Protein 4K7J (pdb70)

Solvent-accessible surface area: 26874 Å² total; per-residue (Å²): 111,49,23,42,50,54,32,102,6,74,74,16,80,18,3,154,47,6,64,44,8,49,92,66,56,37,82,5,2,52,5,3,1,0,0,2,23,5,1,1,19,1,77,0,0,21,13,0,10,108,70,0,20,187,64,29,29,74,0,9,23,0,10,3,3,0,2,100,9,110,63,24,86,22,21,11,5,144,24,100,42,82,15,44,18,32,19,4,50,3,12,83,41,62,0,0,2,0,0,0,5,0,80,5,31,68,57,3,34,4,29,0,38,14,66,128,41,95,74,52,141,7,113,2,22,0,1,0,51,8,126,117,62,112,22,60,3,36,0,56,63,85,101,15,58,2,126,30,47,37,22,32,32,7,112,36,36,1,19,11,81,1,37,0,91,1,129,89,44,4,24,0,0,1,0,11,0,5,16,59,77,8,4,0,2,0,2,1,1,0,5,31,19,10,23,1,39,33,8,84,62,15,43,99,75,48,27,86,2,0,44,90,4,26,4,15,4,0,0,0,3,5,0,5,37,0,0,60,55,89,135,16,84,26,77,63,11,35,114,98,0,38,47,16,3,131,75,0,82,106,25,18,115,56,7,3,4,0,0,1,2,2,3,1,0,2,121,55,46,145,58,113,50,22,70,44,6,120,38,0,62,69,0,22,102,0,0,86,106,0,0,170,128,13,119,2,5,7,0,12,2,26,77,13,11,63,12,118,50,8,0,51,82,11,37,91,106,35,55,6,35,146,57,0,20,74,12,33,52,81,0,14,110,93,0,0,70,40,0,0,57,13,9,23,106,34,13,174,93,54,46,104,30,36,50,54,21,117,4,62,74,14,90,15,2,106,53,6,46,43,8,51,154,60,41,36,84,5,0,47,3,2,2,0,1,1,22,3,0,1,19,1,75,2,0,24,3,0,8,110,54,0,20,182,61,31,28,87,0,11,21,0,7,4,3,0,2,99,6,184,63,20,86,21,19,10,6,126,37,107,49,101,16,105,29,45,18,5,121,118,64,131,45,61,2,0,3,0,0,0,4,0,72,6,30,76,55,4,36,4,35,0,37,2,44,108,72,48,76,64,132,12,65,2,6,0,4,0,49,10,114,121,61,74,24,60,2,39,0,58,62,76,54,0,21,1,28,30,49,36,22,18,1,0,32,11,36,7,31,5,68,0,35,0,83,1,135,98,40,4,24,0,0,1,0,8,0,5,45,38,75,7,7,0,1,0,2,1,2,0,5,32,35,10,37,1,47,51,10,84,89,15,44,99,74,43,23,67,2,0,44,74,3,26,5,15,3,0,0,0,3,6,0,5,34,1,0,78,63,97,137,15,86,24,77,69,12,32,92,93,0,28,55,16,2,128,65,0,85,98,19,19,113,60,7,5,4,0,0,0,2,1,3,0,0,3,111,65,55,144,33,135,49,17,53,42,6,107,38,0,62,72,0,23,103,0,0,80,107,0,0,167,124,15,112,1,5,7,0,10,1,25,68,10,12,62,15,118,46,6,0,42,73,4,28,113,102,41,54,8,34,162,77,0,22,66,11,33,48,159,0,14,124,95,0,0,61,48,0,0,73,20,8,21,87,30,11,160,85,51

CATH classification: 3.40.50.1110 (+1 more: 2.60.120.1360)

B-factor: mean 24.36, std 9.72, range [9.44, 80.38]

Radius of gyration: 27.36 Å; Cα contacts (8 Å, |Δi|>4): 1740; chains: 2; bounding box: 54×66×82 Å

Sequence (700 aa):
GLLTDYGNASASPWMKKLQSVAQGSGETFRILQIGDSHTAGDFFTDSLRKRRLQKTWGDGGIGWVYPANVKGQRMAAVRHNGNWQSLTSRNNTGDFPLGGILAHTGSGGSMTLTASSDGIASKKQRVSLFAKPLLAEQTLTVNGNTVSSANGGGWQVLDTGAALPLTIHTEMPWDIGFINIENPAGGITVSAMGINGAQLTQWSKWRADRMNDLAQTGADLVILSYGTNEAFNNNIDIADTEQKWLDTVRQIRDSLPAAGILIIGAPESLKNTLGVCGTRPVRLTEVQQMQRRVARQQGQTMFWSWQNAMGGICSMKNWLNQGWAAKDGVHFSAKGYRRAAEMLADSLEELVRSAGLLTDYGNASASPWMKKLQSVAQGSGETFRILQIGDSHTAGDFFTDSLRKRLQKTWGDGGIGWVYPANVKGQRMAAVRHNGNWQSLTSRNNTGDFPLGGILAHTGSGGSMTLTASDGIASKQRVSLFAKPLLAEQTLTVNGNTVSANGGGWQVLDTGAALPLTIHTEMPWDIGFINIENPAGGITVSAMGINGAQLTQWSKWRADRMNDLAQTGADLVILSYGTNEAFNNNIDIADTEQKWLDDTVRQIRDSLPAAGILIIGAPESLKNTLGVCGTRPVRLTEVQQMQRRVARQGQTMFWSWQNAMGGICSMKNWLNQGWAAKDGVHFSAKGYRRAAEMLADSLEELVRRSA

Foldseek 3Di:
DLKDFLADLVPALLLVVQVVLLVQVLAAAEEEEAEAQLLQQCLQLVLLLVLQCVRRNNFDAFWDFQADDPSGDRPFKDKDWDWAKDFLQPDFDAAAALRMKTKQAAQGKMWIATPVFDFDKWKKKWFKFAPAAQAWKDKVRHIWTHHGGDTDMTTDIGTPRIMITHNHIMMIGIMTTTDSSHTYYYHGRYYHLDAPLCCVSYHPCNLLVLLPSSHQEYEYEYQLNCLQPLPRDLVVVLVSLLVVLVSNCVSHVRHAYEYEQAAFAAPDLDDQAHDGRPCRVVSSVSSVVSCNVSSHMYRYLNVLQVHHRRLSVCCVVQQQPPRRRGGDSVVSSSSSVVVSVVVVVVSVVD/DAKDFLACLVPALLLVVQVCLQVQVLAAAEEEEEEALLLQQCLLLVLLQVLQCVRRNNFDAFWAFQADDPSGDRQFKDKDWDWAKDFLPPDADAAAALGIKTKQAAQGKMWIATPDDWFDKWKKKWWKFDPDAQAWKDKVRHIWTHHGGDTDMTIDIGGPRIMITHRHIMMIGIMTTTDSSYTYYYHGRYYHLDDPLCCVSHHPCNLLVLLVSPHQEYEYEYQLNLLQPLPDDLVVVLVSLLVVLVSNCVSPVRHAYEYEAAAFAAQALDDQLHHGRPCRVVSRVSSVVSCNVSSHMYHYLNVLQPHRSRLNVCVVVQQQDPNRRGGDSNVSSSSSVVVSVNVVVVSVVD

Structure (mmCIF, N/CA/C/O backbone):
data_4K7J
#
_entry.id   4K7J
#
_cell.length_a   70.137
_cell.length_b   79.982
_cell.length_c   122.548
_cell.angle_alpha   90.00
_cell.angle_beta   90.00
_cell.angle_gamma   90.00
#
_symmetry.space_group_name_H-M   'P 21 21 21'
#
loop_
_entity.id
_entity.type
_entity.pdbx_description
1 polymer 'GDSL-like Lipase/Acylhydrolase family protein'
2 non-polymer 'ACETATE ION'
3 non-polymer '4-(2-HYDROXYETHYL)-1-PIPERAZINE ETHANESULFONIC ACID'
4 water water
#
loop_
_atom_site.group_PDB
_atom_site.id
_atom_site.type_symbol
_atom_site.label_atom_id
_atom_site.label_alt_id
_atom_site.label_comp_id
_atom_site.label_asym_id
_atom_site.label_entity_id
_atom_site.label_seq_id
_atom_site.pdbx_PDB_ins_code
_atom_site.Cartn_x
_atom_site.Cartn_y
_atom_site.Cartn_z
_atom_site.occupancy
_atom_site.B_iso_or_equiv
_atom_site.auth_seq_id
_atom_site.auth_comp_id
_atom_site.auth_asym_id
_atom_site.auth_atom_id
_atom_site.pdbx_PDB_model_num
ATOM 1 N N . GLY A 1 26 ? -17.379 -14.773 20.998 1.00 42.60 44 GLY A N 1
ATOM 2 C CA . GLY A 1 26 ? -17.720 -14.080 19.769 1.00 46.47 44 GLY A CA 1
ATOM 3 C C . GLY A 1 26 ? -16.538 -14.022 18.821 1.00 45.22 44 GLY A C 1
ATOM 4 O O . GLY A 1 26 ? -16.131 -15.042 18.261 1.00 42.76 44 GLY A O 1
ATOM 5 N N . LEU A 1 27 ? -15.978 -12.828 18.645 1.00 35.26 45 LEU A N 1
ATOM 6 C CA . LEU A 1 27 ? -14.812 -12.653 17.789 1.00 27.69 45 LEU A CA 1
ATOM 7 C C . LEU A 1 27 ? -13.612 -13.336 18.417 1.00 25.49 45 LEU A C 1
ATOM 8 O O . LEU A 1 27 ? -12.743 -13.858 17.719 1.00 22.21 45 LEU A O 1
ATOM 13 N N . LEU A 1 28 ? -13.569 -13.317 19.744 1.00 22.78 46 LEU A N 1
ATOM 14 C CA . LEU A 1 28 ? -12.473 -13.920 20.484 1.00 28.78 46 LEU A CA 1
ATOM 15 C C . LEU A 1 28 ? -12.847 -15.329 20.968 1.00 26.73 46 LEU A C 1
ATOM 16 O O . LEU A 1 28 ? -13.825 -15.507 21.689 1.00 28.76 46 LEU A O 1
ATOM 21 N N . THR A 1 29 ? -12.071 -16.327 20.566 1.00 21.13 47 THR A N 1
ATOM 22 C CA . THR A 1 29 ? -12.293 -17.688 21.039 1.00 24.83 47 THR A CA 1
ATOM 23 C C . THR A 1 29 ? -11.110 -18.112 21.885 1.00 24.27 47 THR A C 1
ATOM 24 O O . THR A 1 29 ? -9.964 -18.049 21.436 1.00 21.09 47 THR A O 1
ATOM 28 N N . ASP A 1 30 ? -11.378 -18.532 23.119 1.00 23.09 48 ASP A N 1
ATOM 29 C CA . ASP A 1 30 ? -10.301 -19.013 23.980 1.00 24.33 48 ASP A CA 1
ATOM 30 C C . ASP A 1 30 ? -10.215 -20.534 23.989 1.00 29.37 48 ASP A C 1
ATOM 31 O O . ASP A 1 30 ? -11.089 -21.196 24.532 1.00 24.82 48 ASP A O 1
ATOM 36 N N . TYR A 1 31 ? -9.148 -21.075 23.401 1.00 22.87 49 TYR A N 1
ATOM 37 C CA . TYR A 1 31 ? -8.922 -22.520 23.361 1.00 22.67 49 TYR A CA 1
ATOM 38 C C . TYR A 1 31 ? -8.067 -22.997 24.521 1.00 26.49 49 TYR A C 1
ATOM 39 O O . TYR A 1 31 ? -7.671 -24.161 24.576 1.00 26.22 49 TYR A O 1
ATOM 48 N N . GLY A 1 32 ? -7.752 -22.073 25.421 1.00 26.97 50 GLY A N 1
ATOM 49 C CA . GLY A 1 32 ? -7.072 -22.396 26.656 1.00 27.04 50 GLY A CA 1
ATOM 50 C C . GLY A 1 32 ? -7.992 -22.091 27.824 1.00 30.95 50 GLY A C 1
ATOM 51 O O . GLY A 1 32 ? -9.209 -22.264 27.735 1.00 37.91 50 GLY A O 1
ATOM 52 N N . ASN A 1 33 ? -7.411 -21.616 28.915 1.00 32.14 51 ASN A N 1
ATOM 53 C CA . ASN A 1 33 ? -8.162 -21.359 30.133 1.00 37.55 51 ASN A CA 1
ATOM 54 C C . ASN A 1 33 ? -7.686 -20.035 30.702 1.00 38.20 51 ASN A C 1
ATOM 55 O O . ASN A 1 33 ? -6.961 -20.001 31.695 1.00 37.31 51 ASN A O 1
ATOM 60 N N . ALA A 1 34 ? -8.088 -18.948 30.050 1.00 31.17 52 ALA A N 1
ATOM 61 C CA . ALA A 1 34 ? -7.553 -17.629 30.354 1.00 36.41 52 ALA A CA 1
ATOM 62 C C . ALA A 1 34 ? -7.811 -17.207 31.796 1.00 35.76 52 ALA A C 1
ATOM 63 O O . ALA A 1 34 ? -6.944 -16.609 32.432 1.00 32.09 52 ALA A O 1
ATOM 65 N N . SER A 1 35 ? -8.994 -17.526 32.317 1.00 39.37 53 SER A N 1
ATOM 66 C CA . SER A 1 35 ? -9.344 -17.108 33.673 1.00 35.65 53 SER A CA 1
ATOM 67 C C . SER A 1 35 ? -8.433 -17.769 34.716 1.00 38.46 53 SER A C 1
ATOM 68 O O . SER A 1 35 ? -8.155 -17.187 35.756 1.00 40.97 53 SER A O 1
ATOM 71 N N . ALA A 1 36 ? -7.942 -18.967 34.414 1.00 34.60 54 ALA A N 1
ATOM 72 C CA . ALA A 1 36 ? -7.088 -19.701 35.348 1.00 32.00 54 ALA A CA 1
ATOM 73 C C . ALA A 1 36 ? -5.590 -19.450 35.144 1.00 40.25 54 ALA A C 1
ATOM 74 O O . ALA A 1 36 ? -4.758 -20.058 35.825 1.00 37.45 54 ALA A O 1
ATOM 76 N N . SER A 1 37 ? -5.257 -18.544 34.226 1.00 32.44 55 SER A N 1
ATOM 77 C CA . SER A 1 37 ? -3.880 -18.370 33.762 1.00 31.76 55 SER A CA 1
ATOM 78 C C . SER A 1 37 ? -3.062 -17.387 34.601 1.00 27.79 55 SER A C 1
ATOM 79 O O . SER A 1 37 ? -3.610 -16.462 35.199 1.00 23.42 55 SER A O 1
ATOM 82 N N . PRO A 1 38 ? -1.737 -17.579 34.626 1.00 27.78 56 PRO A N 1
ATOM 83 C CA . PRO A 1 38 ? -0.831 -16.616 35.260 1.00 28.95 56 PRO A CA 1
ATOM 84 C C . PRO A 1 38 ? -0.965 -15.204 34.688 1.00 27.37 56 PRO A C 1
ATOM 85 O O . PRO A 1 38 ? -0.925 -14.242 35.457 1.00 27.83 56 PRO A O 1
ATOM 89 N N . TRP A 1 39 ? -1.131 -15.063 33.376 1.00 27.66 57 TRP A N 1
ATOM 90 C CA . TRP A 1 39 ? -1.159 -13.713 32.798 1.00 28.70 57 TRP A CA 1
ATOM 91 C C . TRP A 1 39 ? -2.427 -12.938 33.157 1.00 21.66 57 TRP A C 1
ATOM 92 O O . TRP A 1 39 ? -2.393 -11.723 33.353 1.00 28.94 57 TRP A O 1
ATOM 103 N N . MET A 1 40 ? -3.550 -13.635 33.250 1.00 27.00 58 MET A N 1
ATOM 104 C CA . MET A 1 40 ? -4.795 -12.982 33.657 1.00 31.07 58 MET A CA 1
ATOM 105 C C . MET A 1 40 ? -4.688 -12.491 35.102 1.00 26.39 58 MET A C 1
ATOM 106 O O . MET A 1 40 ? -5.111 -11.382 35.433 1.00 25.65 58 MET A O 1
ATOM 111 N N . LYS A 1 41 ? -4.114 -13.331 35.956 1.00 32.73 59 LYS A N 1
ATOM 112 C CA . LYS A 1 41 ? -3.915 -12.981 37.357 1.00 29.27 59 LYS A CA 1
ATOM 113 C C . LYS A 1 41 ? -3.054 -11.717 37.463 1.00 29.39 59 LYS A C 1
ATOM 114 O O . LYS A 1 41 ? -3.331 -10.826 38.268 1.00 28.72 59 LYS A O 1
ATOM 120 N N . LYS A 1 42 ? -2.035 -11.614 36.618 1.00 24.45 60 LYS A N 1
ATOM 121 C CA . LYS A 1 42 ? -1.217 -10.402 36.610 1.00 27.87 60 LYS A CA 1
ATOM 122 C C . LYS A 1 42 ? -1.992 -9.185 36.080 1.00 26.17 60 LYS A C 1
ATOM 123 O O . LYS A 1 42 ? -1.874 -8.090 36.630 1.00 31.37 60 LYS A O 1
ATOM 129 N N . LEU A 1 43 ? -2.797 -9.375 35.034 1.00 26.61 61 LEU A N 1
ATOM 130 C CA . LEU A 1 43 ? -3.592 -8.265 34.490 1.00 22.06 61 LEU A CA 1
ATOM 131 C C . LEU A 1 43 ? -4.569 -7.725 35.524 1.00 26.72 61 LEU A C 1
ATOM 132 O O . LEU A 1 43 ? -4.650 -6.510 35.727 1.00 30.81 61 LEU A O 1
ATOM 137 N N . GLN A 1 44 ? -5.305 -8.625 36.180 1.00 26.75 62 GLN A N 1
ATOM 138 C CA . GLN A 1 44 ? -6.258 -8.219 37.213 1.00 28.26 62 GLN A CA 1
ATOM 139 C C . GLN A 1 44 ? -5.597 -7.398 38.327 1.00 35.79 62 GLN A C 1
ATOM 140 O O . GLN A 1 44 ? -6.117 -6.360 38.732 1.00 36.41 62 GLN A O 1
ATOM 146 N N . SER A 1 45 ? -4.447 -7.845 38.821 1.00 31.74 63 SER A N 1
ATOM 147 C CA . SER A 1 45 ? -3.788 -7.097 39.889 1.00 30.72 63 SER A CA 1
ATOM 148 C C . SER A 1 45 ? -3.293 -5.740 39.402 1.00 35.15 63 SER A C 1
ATOM 149 O O . SER A 1 45 ? -3.358 -4.767 40.146 1.00 37.64 63 SER A O 1
ATOM 152 N N . VAL A 1 46 ? -2.814 -5.667 38.160 1.00 36.11 64 VAL A N 1
ATOM 153 C CA . VAL A 1 46 ? -2.500 -4.368 37.560 1.00 36.81 64 VAL A CA 1
ATOM 154 C C . VAL A 1 46 ? -3.762 -3.516 37.536 1.00 39.60 64 VAL A C 1
ATOM 155 O O . VAL A 1 46 ? -3.736 -2.343 37.919 1.00 41.28 64 VAL A O 1
ATOM 159 N N . ALA A 1 47 ? -4.867 -4.127 37.105 1.00 29.81 65 ALA A N 1
ATOM 160 C CA . ALA A 1 47 ? -6.167 -3.462 37.057 1.00 43.92 65 ALA A CA 1
ATOM 161 C C . ALA A 1 47 ? -6.538 -2.845 38.399 1.00 44.07 65 ALA A C 1
ATOM 162 O O . ALA A 1 47 ? -7.169 -1.791 38.447 1.00 42.41 65 ALA A O 1
ATOM 164 N N . GLN A 1 48 ? -6.129 -3.502 39.482 1.00 45.37 66 GLN A N 1
ATOM 165 C CA . GLN A 1 48 ? -6.424 -3.033 40.833 1.00 40.30 66 GLN A CA 1
ATOM 166 C C . GLN A 1 48 ? -5.296 -2.197 41.432 1.00 42.26 66 GLN A C 1
ATOM 167 O O . GLN A 1 48 ? -5.285 -1.945 42.634 1.00 39.70 66 GLN A O 1
ATOM 169 N N . GLY A 1 49 ? -4.348 -1.779 40.597 1.00 41.88 67 GLY A N 1
ATOM 170 C CA . GLY A 1 49 ? -3.292 -0.877 41.029 1.00 40.92 67 GLY A CA 1
ATOM 171 C C . GLY A 1 49 ? -2.096 -1.523 41.713 1.00 41.14 67 GLY A C 1
ATOM 172 O O . GLY A 1 49 ? -1.593 -1.003 42.701 1.00 35.40 67 GLY A O 1
ATOM 173 N N . SER A 1 50 ? -1.624 -2.647 41.184 1.00 42.67 68 SER A N 1
ATOM 174 C CA . SER A 1 50 ? -0.468 -3.328 41.766 1.00 32.65 68 SER A CA 1
ATOM 175 C C . SER A 1 50 ? 0.857 -2.610 41.493 1.00 37.44 68 SER A C 1
ATOM 176 O O . SER A 1 50 ? 1.822 -2.775 42.236 1.00 40.93 68 SER A O 1
ATOM 179 N N . GLY A 1 51 ? 0.908 -1.815 40.427 1.00 37.31 69 GLY A N 1
ATOM 180 C CA . GLY A 1 51 ? 2.136 -1.130 40.062 1.00 34.38 69 GLY A CA 1
ATOM 181 C C . GLY A 1 51 ? 3.021 -1.954 39.136 1.00 29.15 69 GLY A C 1
ATOM 182 O O . GLY A 1 51 ? 4.049 -1.484 38.657 1.00 27.92 69 GLY A O 1
ATOM 183 N N . GLU A 1 52 ? 2.631 -3.196 38.877 1.00 30.48 70 GLU A N 1
ATOM 184 C CA . GLU A 1 52 ? 3.375 -4.015 37.931 1.00 30.60 70 GLU A CA 1
ATOM 185 C C . GLU A 1 52 ? 3.175 -3.509 36.497 1.00 34.09 70 GLU A C 1
ATOM 186 O O . GLU A 1 52 ? 2.290 -2.685 36.236 1.00 30.68 70 GLU A O 1
ATOM 192 N N . THR A 1 53 ? 4.011 -3.978 35.574 1.00 32.33 71 THR A N 1
ATOM 193 C CA . THR A 1 53 ? 3.826 -3.643 34.165 1.00 27.05 71 THR A CA 1
ATOM 194 C C . THR A 1 53 ? 3.342 -4.864 33.400 1.00 27.31 71 THR A C 1
ATOM 195 O O . THR A 1 53 ? 4.011 -5.898 33.384 1.00 26.37 71 THR A O 1
ATOM 199 N N . PHE A 1 54 ? 2.180 -4.744 32.761 1.00 26.20 72 PHE A N 1
ATOM 200 C CA . PHE A 1 54 ? 1.672 -5.832 31.943 1.00 26.74 72 PHE A CA 1
ATOM 201 C C . PHE A 1 54 ? 2.046 -5.545 30.494 1.00 23.82 72 PHE A C 1
ATOM 202 O O . PHE A 1 54 ? 1.599 -4.554 29.914 1.00 19.06 72 PHE A O 1
ATOM 210 N N . ARG A 1 55 ? 2.854 -6.432 29.916 1.00 22.06 73 ARG A N 1
ATOM 211 C CA . ARG A 1 55 ? 3.483 -6.171 28.623 1.00 22.23 73 ARG A CA 1
ATOM 212 C C . ARG A 1 55 ? 2.839 -6.979 27.505 1.00 18.89 73 ARG A C 1
ATOM 213 O O . ARG A 1 55 ? 2.928 -8.211 27.483 1.00 20.91 73 ARG A O 1
ATOM 221 N N . ILE A 1 56 ? 2.188 -6.267 26.591 1.00 19.46 74 ILE A N 1
ATOM 222 C CA . ILE A 1 56 ? 1.573 -6.866 25.411 1.00 16.64 74 ILE A CA 1
ATOM 223 C C . ILE A 1 56 ? 2.508 -6.648 24.225 1.00 15.88 74 ILE A C 1
ATOM 224 O O . ILE A 1 56 ? 2.913 -5.515 23.955 1.00 14.64 74 ILE A O 1
ATOM 229 N N . LEU A 1 57 ? 2.858 -7.728 23.526 1.00 15.71 75 LEU A N 1
ATOM 230 C CA . LEU A 1 57 ? 3.793 -7.654 22.400 1.00 13.65 75 LEU A CA 1
ATOM 231 C C . LEU A 1 57 ? 3.169 -8.189 21.105 1.00 15.29 75 LEU A C 1
ATOM 232 O O . LEU A 1 57 ? 2.903 -9.383 20.984 1.00 17.34 75 LEU A O 1
ATOM 237 N N . GLN A 1 58 ? 2.957 -7.314 20.128 1.00 11.70 76 GLN A N 1
ATOM 238 C CA . GLN A 1 58 ? 2.386 -7.759 18.867 1.00 13.69 76 GLN A CA 1
ATOM 239 C C . GLN A 1 58 ? 3.444 -7.881 17.773 1.00 16.23 76 GLN A C 1
ATOM 240 O O . GLN A 1 58 ? 4.109 -6.901 17.404 1.00 16.13 76 GLN A O 1
ATOM 246 N N . ILE A 1 59 ? 3.585 -9.093 17.254 1.00 16.50 77 ILE A N 1
ATOM 247 C CA . ILE A 1 59 ? 4.574 -9.388 16.234 1.00 13.56 77 ILE A CA 1
ATOM 248 C C . ILE A 1 59 ? 3.818 -9.786 14.986 1.00 16.60 77 ILE A C 1
ATOM 249 O O . ILE A 1 59 ? 2.972 -10.677 15.039 1.00 12.75 77 ILE A O 1
ATOM 254 N N . GLY A 1 60 ? 4.089 -9.114 13.871 1.00 12.84 78 GLY A N 1
ATOM 255 C CA . GLY A 1 60 ? 3.323 -9.368 12.662 1.00 16.67 78 GLY A CA 1
ATOM 256 C C . GLY A 1 60 ? 3.842 -8.746 11.375 1.00 13.92 78 GLY A C 1
ATOM 257 O O . GLY A 1 60 ? 5.043 -8.569 11.199 1.00 15.57 78 GLY A O 1
ATOM 258 N N . ASP A 1 61 ? 2.924 -8.413 10.475 1.00 15.15 79 ASP A N 1
ATOM 259 C CA . ASP A 1 61 ? 3.279 -7.931 9.143 1.00 15.47 79 ASP A CA 1
ATOM 260 C C . ASP A 1 61 ? 2.998 -6.427 9.008 1.00 16.45 79 ASP A C 1
ATOM 261 O O . ASP A 1 61 ? 3.086 -5.694 9.981 1.00 14.18 79 ASP A O 1
ATOM 266 N N . SER A 1 62 ? 2.617 -5.965 7.820 1.00 12.35 80 SER A N 1
ATOM 267 C CA . SER A 1 62 ? 2.492 -4.529 7.609 1.00 16.62 80 SER A CA 1
ATOM 268 C C . SER A 1 62 ? 1.329 -3.942 8.395 1.00 14.91 80 SER A C 1
ATOM 269 O O . SER A 1 62 ? 1.357 -2.768 8.758 1.00 17.26 80 SER A O 1
ATOM 272 N N . HIS A 1 63 ? 0.325 -4.759 8.689 1.00 16.60 81 HIS A N 1
ATOM 273 C CA . HIS A 1 63 ? -0.805 -4.272 9.481 1.00 15.35 81 HIS A CA 1
ATOM 274 C C . HIS A 1 63 ? -0.272 -3.814 10.839 1.00 17.41 81 HIS A C 1
ATOM 275 O O . HIS A 1 63 ? -0.722 -2.806 11.391 1.00 16.84 81 HIS A O 1
ATOM 282 N N . THR A 1 64 ? 0.695 -4.565 11.362 1.00 16.92 82 THR A N 1
ATOM 283 C CA . THR A 1 64 ? 1.326 -4.249 12.638 1.00 14.97 82 THR A CA 1
ATOM 284 C C . THR A 1 64 ? 2.364 -3.135 12.467 1.00 16.38 82 THR A C 1
ATOM 285 O O . THR A 1 64 ? 2.458 -2.212 13.293 1.00 13.39 82 THR A O 1
ATOM 289 N N . ALA A 1 65 ? 3.136 -3.224 11.389 1.00 11.55 83 ALA A N 1
ATOM 290 C CA . ALA A 1 65 ? 4.252 -2.310 11.154 1.00 14.56 83 ALA A CA 1
ATOM 291 C C . ALA A 1 65 ? 3.849 -0.839 10.957 1.00 18.43 83 ALA A C 1
ATOM 292 O O . ALA A 1 65 ? 4.673 0.061 11.136 1.00 15.26 83 ALA A O 1
ATOM 294 N N . GLY A 1 66 ? 2.590 -0.597 10.598 1.00 19.14 84 GLY A N 1
ATOM 295 C CA . GLY A 1 66 ? 2.100 0.761 10.410 1.00 11.91 84 GLY A CA 1
ATOM 296 C C . GLY A 1 66 ? 1.753 1.430 11.728 1.00 18.05 84 GLY A C 1
ATOM 297 O O . GLY A 1 66 ? 1.606 2.648 11.801 1.00 18.94 84 GLY A O 1
ATOM 298 N N . ASP A 1 67 ? 1.626 0.614 12.771 1.00 15.92 85 ASP A N 1
ATOM 299 C CA . ASP A 1 67 ? 1.272 1.057 14.124 1.00 16.40 85 ASP A CA 1
ATOM 300 C C . ASP A 1 67 ? -0.132 1.656 14.255 1.00 15.77 85 ASP A C 1
ATOM 301 O O . ASP A 1 67 ? -0.499 2.079 15.333 1.00 17.20 85 ASP A O 1
ATOM 306 N N . PHE A 1 68 ? -0.931 1.691 13.187 1.00 14.56 86 PHE A N 1
ATOM 307 C CA . PHE A 1 68 ? -2.301 2.216 13.337 1.00 21.39 86 PHE A CA 1
ATOM 308 C C . PHE A 1 68 ? -3.208 1.282 14.150 1.00 18.17 86 PHE A C 1
ATOM 309 O O . PHE A 1 68 ? -4.075 1.733 14.897 1.00 19.53 86 PHE A O 1
ATOM 317 N N . PHE A 1 69 ? -2.986 -0.018 14.017 1.00 17.64 87 PHE A N 1
ATOM 318 C CA . PHE A 1 69 ? -3.766 -1.016 14.749 1.00 17.13 87 PHE A CA 1
ATOM 319 C C . PHE A 1 69 ? -3.267 -1.074 16.181 1.00 16.45 87 PHE A C 1
ATOM 320 O O . PHE A 1 69 ? -4.033 -0.917 17.132 1.00 17.60 87 PHE A O 1
ATOM 328 N N . THR A 1 70 ? -1.969 -1.287 16.342 1.00 14.88 88 THR A N 1
ATOM 329 C CA . THR A 1 70 ? -1.400 -1.429 17.686 1.00 13.14 88 THR A CA 1
ATOM 330 C C . THR A 1 70 ? -1.482 -0.145 18.535 1.00 16.23 88 THR A C 1
ATOM 331 O O . THR A 1 70 ? -1.593 -0.212 19.753 1.00 21.05 88 THR A O 1
ATOM 335 N N . ASP A 1 71 ? -1.458 1.024 17.904 1.00 16.23 89 ASP A N 1
ATOM 336 C CA . ASP A 1 71 ? -1.538 2.253 18.682 1.00 18.28 89 ASP A CA 1
ATOM 337 C C . ASP A 1 71 ? -2.952 2.486 19.192 1.00 21.97 89 ASP A C 1
ATOM 338 O O . ASP A 1 71 ? -3.148 3.087 20.250 1.00 23.52 89 ASP A O 1
ATOM 343 N N . SER A 1 72 ? -3.941 1.999 18.449 1.00 18.57 90 SER A N 1
ATOM 344 C CA . SER A 1 72 ? -5.327 2.140 18.885 1.00 20.59 90 SER A CA 1
ATOM 345 C C . SER A 1 72 ? -5.550 1.219 20.079 1.00 22.54 90 SER A C 1
ATOM 346 O O . SER A 1 72 ? -6.140 1.614 21.084 1.00 20.13 90 SER A O 1
ATOM 349 N N . LEU A 1 73 ? -5.036 -0.002 19.968 1.00 16.51 91 LEU A N 1
ATOM 350 C CA . LEU A 1 73 ? -5.049 -0.957 21.066 1.00 19.21 91 LEU A CA 1
ATOM 351 C C . LEU A 1 73 ? -4.314 -0.371 22.279 1.00 22.66 91 LEU A C 1
ATOM 352 O O . LEU A 1 73 ? -4.787 -0.457 23.425 1.00 21.18 91 LEU A O 1
ATOM 357 N N . ARG A 1 74 ? -3.158 0.228 22.015 1.00 17.36 92 ARG A N 1
ATOM 358 C CA . ARG A 1 74 ? -2.372 0.871 23.060 1.00 19.05 92 ARG A CA 1
ATOM 359 C C . ARG A 1 74 ? -3.175 1.941 23.792 1.00 18.46 92 ARG A C 1
ATOM 360 O O . ARG A 1 74 ? -3.269 1.918 25.013 1.00 20.87 92 ARG A O 1
ATOM 368 N N . LYS A 1 75 ? -3.770 2.868 23.056 1.00 17.40 93 LYS A N 1
ATOM 369 C CA . LYS A 1 75 ? -4.455 3.989 23.709 1.00 19.30 93 LYS A CA 1
ATOM 370 C C . LYS A 1 75 ? -5.670 3.524 24.503 1.00 21.52 93 LYS A C 1
ATOM 371 O O . LYS A 1 75 ? -5.941 4.018 25.598 1.00 25.64 93 LYS A O 1
ATOM 377 N N A ARG A 1 76 ? -6.404 2.572 23.948 0.53 21.16 94 ARG A N 1
ATOM 378 N N B ARG A 1 76 ? -6.381 2.548 23.949 0.47 21.19 94 ARG A N 1
ATOM 379 C CA A ARG A 1 76 ? -7.604 2.080 24.599 0.53 21.45 94 ARG A CA 1
ATOM 380 C CA B ARG A 1 76 ? -7.621 2.045 24.529 0.47 21.49 94 ARG A CA 1
ATOM 381 C C A ARG A 1 76 ? -7.279 1.343 25.896 0.53 23.07 94 ARG A C 1
ATOM 382 C C B ARG A 1 76 ? -7.369 1.263 25.829 0.47 23.05 94 ARG A C 1
ATOM 383 O O A ARG A 1 76 ? -7.815 1.669 26.960 0.53 23.12 94 ARG A O 1
ATOM 384 O O B ARG A 1 76 ? -8.035 1.497 26.841 0.47 23.29 94 ARG A O 1
ATOM 399 N N . LEU A 1 77 ? -6.395 0.355 25.815 1.00 21.05 95 LEU A N 1
ATOM 400 C CA . LEU A 1 77 ? -6.081 -0.453 26.998 1.00 25.37 95 LEU A CA 1
ATOM 401 C C . LEU A 1 77 ? -5.279 0.302 28.070 1.00 20.43 95 LEU A C 1
ATOM 402 O O . LEU A 1 77 ? -5.311 -0.074 29.246 1.00 26.34 95 LEU A O 1
ATOM 407 N N . GLN A 1 78 ? -4.560 1.351 27.667 1.00 19.26 96 GLN A N 1
ATOM 408 C CA . GLN A 1 78 ? -3.834 2.193 28.625 1.00 23.50 96 GLN A CA 1
ATOM 409 C C . GLN A 1 78 ? -4.786 3.066 29.450 1.00 26.35 96 GLN A C 1
ATOM 410 O O . GLN A 1 78 ? -4.554 3.304 30.635 1.00 24.63 96 GLN A O 1
ATOM 416 N N . LYS A 1 79 ? -5.863 3.528 28.823 1.00 17.40 97 LYS A N 1
ATOM 417 C CA . LYS A 1 79 ? -6.909 4.254 29.538 1.00 25.44 97 LYS A CA 1
ATOM 418 C C . LYS A 1 79 ? -7.623 3.333 30.529 1.00 23.47 97 LYS A C 1
ATOM 419 O O . LYS A 1 79 ? -7.905 3.707 31.662 1.00 28.33 97 LYS A O 1
ATOM 425 N N . THR A 1 80 ? -7.878 2.107 30.099 1.00 24.80 98 THR A N 1
ATOM 426 C CA . THR A 1 80 ? -8.582 1.137 30.912 1.00 18.67 98 THR A CA 1
ATOM 427 C C . THR A 1 80 ? -7.752 0.639 32.098 1.00 29.55 98 THR A C 1
ATOM 428 O O . THR A 1 80 ? -8.271 0.493 33.204 1.00 31.04 98 THR A O 1
ATOM 432 N N . TRP A 1 81 ? -6.468 0.381 31.872 1.00 25.69 99 TRP A N 1
ATOM 433 C CA . TRP A 1 81 ? -5.669 -0.331 32.861 1.00 25.82 99 TRP A CA 1
ATOM 434 C C . TRP A 1 81 ? -4.387 0.398 33.296 1.00 27.04 99 TRP A C 1
ATOM 435 O O . TRP A 1 81 ? -3.643 -0.090 34.151 1.00 27.36 99 TRP A O 1
ATOM 446 N N . GLY A 1 82 ? -4.131 1.565 32.717 1.00 23.41 100 GLY A N 1
ATOM 447 C CA . GLY A 1 82 ? -2.976 2.351 33.100 1.00 26.69 100 GLY A CA 1
ATOM 448 C C . GLY A 1 82 ? -1.929 2.487 32.012 1.00 22.17 100 GLY A C 1
ATOM 449 O O . GLY A 1 82 ? -1.634 1.530 31.299 1.00 25.33 100 GLY A O 1
ATOM 450 N N . ASP A 1 83 ? -1.368 3.689 31.895 1.00 20.96 101 ASP A N 1
ATOM 451 C CA . ASP A 1 83 ? -0.310 3.979 30.926 1.00 23.79 101 ASP A CA 1
ATOM 452 C C . ASP A 1 83 ? 1.032 3.500 31.452 1.00 23.87 101 ASP A C 1
ATOM 453 O O . ASP A 1 83 ? 1.720 4.236 32.152 1.00 25.63 101 ASP A O 1
ATOM 458 N N . GLY A 1 84 ? 1.415 2.282 31.092 1.00 21.87 102 GLY A N 1
ATOM 459 C CA . GLY A 1 84 ? 2.701 1.743 31.500 1.00 26.23 102 GLY A CA 1
ATOM 460 C C . GLY A 1 84 ? 3.888 2.243 30.688 1.00 22.73 102 GLY A C 1
ATOM 461 O O . GLY A 1 84 ? 5.013 1.813 30.919 1.00 24.30 102 GLY A O 1
ATOM 462 N N . GLY A 1 85 ? 3.646 3.142 29.741 1.00 19.97 103 GLY A N 1
ATOM 463 C CA . GLY A 1 85 ? 4.714 3.676 28.912 1.00 21.94 103 GLY A CA 1
ATOM 464 C C . GLY A 1 85 ? 4.682 3.209 27.461 1.00 28.17 103 GLY A C 1
ATOM 465 O O . GLY A 1 85 ? 3.810 2.427 27.041 1.00 20.53 103 GLY A O 1
ATOM 466 N N . ILE A 1 86 ? 5.647 3.676 26.681 1.00 21.61 104 ILE A N 1
ATOM 467 C CA . ILE A 1 86 ? 5.635 3.399 25.250 1.00 22.51 104 ILE A CA 1
ATOM 468 C C . ILE A 1 86 ? 6.065 1.980 24.873 1.00 21.47 104 ILE A C 1
ATOM 469 O O . ILE A 1 86 ? 5.675 1.471 23.823 1.00 16.77 104 ILE A O 1
ATOM 474 N N . GLY A 1 87 ? 6.860 1.343 25.727 1.00 18.09 105 GLY A N 1
ATOM 475 C CA . GLY A 1 87 ? 7.279 -0.026 25.491 1.00 17.06 105 GLY A CA 1
ATOM 476 C C . GLY A 1 87 ? 8.481 -0.157 24.574 1.00 17.57 105 GLY A C 1
ATOM 477 O O . GLY A 1 87 ? 9.330 0.742 24.514 1.00 17.07 105 GLY A O 1
ATOM 478 N N . TRP A 1 88 ? 8.545 -1.288 23.870 1.00 14.46 106 TRP A N 1
ATOM 479 C CA . TRP A 1 88 ? 9.626 -1.592 22.936 1.00 17.12 106 TRP A CA 1
ATOM 480 C C . TRP A 1 88 ? 9.389 -0.882 21.610 1.00 18.24 106 TRP A C 1
ATOM 481 O O . TRP A 1 88 ? 8.396 -1.165 20.931 1.00 20.16 106 TRP A O 1
ATOM 492 N N . VAL A 1 89 ? 10.300 0.019 21.231 1.00 13.77 107 VAL A N 1
ATOM 493 C CA . VAL A 1 89 ? 10.182 0.760 19.971 1.00 14.37 107 VAL A CA 1
ATOM 494 C C . VAL A 1 89 ? 11.433 0.660 19.073 1.00 12.67 107 VAL A C 1
ATOM 495 O O . VAL A 1 89 ? 12.478 0.188 19.505 1.00 12.70 107 VAL A O 1
ATOM 499 N N . TYR A 1 90 ? 11.315 1.101 17.822 1.00 16.86 108 TYR A N 1
ATOM 500 C CA . TYR A 1 90 ? 12.431 1.045 16.878 1.00 12.98 108 TYR A CA 1
ATOM 501 C C . TYR A 1 90 ? 13.606 1.841 17.418 1.00 17.30 108 TYR A C 1
ATOM 502 O O . TYR A 1 90 ? 13.414 2.834 18.105 1.00 18.14 108 TYR A O 1
ATOM 511 N N . PRO A 1 91 ? 14.829 1.424 17.084 1.00 15.01 109 PRO A N 1
ATOM 512 C CA . PRO A 1 91 ? 15.987 2.238 17.465 1.00 15.17 109 PRO A CA 1
ATOM 513 C C . PRO A 1 91 ? 16.211 3.417 16.507 1.00 21.16 109 PRO A C 1
ATOM 514 O O . PRO A 1 91 ? 17.048 4.265 16.796 1.00 20.21 109 PRO A O 1
ATOM 518 N N . ALA A 1 92 ? 15.468 3.470 15.400 1.00 14.19 110 ALA A N 1
ATOM 519 C CA . ALA A 1 92 ? 15.638 4.509 14.378 1.00 16.82 110 ALA A CA 1
ATOM 520 C C . ALA A 1 92 ? 14.450 4.474 13.430 1.00 18.99 110 ALA A C 1
ATOM 521 O O . ALA A 1 92 ? 13.691 3.512 13.452 1.00 15.01 110 ALA A O 1
ATOM 523 N N . ASN A 1 93 ? 14.285 5.510 12.606 1.00 16.89 111 ASN A N 1
ATOM 524 C CA . ASN A 1 93 ? 13.284 5.468 11.542 1.00 21.11 111 ASN A CA 1
ATOM 525 C C . ASN A 1 93 ? 13.513 4.228 10.698 1.00 16.00 111 ASN A C 1
ATOM 526 O O . ASN A 1 93 ? 14.650 3.890 10.389 1.00 16.05 111 ASN A O 1
ATOM 531 N N . VAL A 1 94 ? 12.423 3.555 10.356 1.00 15.84 112 VAL A N 1
ATOM 532 C CA . VAL A 1 94 ? 12.447 2.406 9.467 1.00 15.40 112 VAL A CA 1
ATOM 533 C C . VAL A 1 94 ? 11.573 2.731 8.266 1.00 17.02 112 VAL A C 1
ATOM 534 O O . VAL A 1 94 ? 10.372 2.988 8.414 1.00 15.15 112 VAL A O 1
ATOM 538 N N . LYS A 1 95 ? 12.181 2.709 7.084 1.00 18.29 113 LYS A N 1
ATOM 539 C CA . LYS A 1 95 ? 11.498 3.065 5.842 1.00 21.35 113 LYS A CA 1
ATOM 540 C C . LYS A 1 95 ? 10.236 2.244 5.632 1.00 18.23 113 LYS A C 1
ATOM 541 O O . LYS A 1 95 ? 10.273 1.019 5.687 1.00 16.56 113 LYS A O 1
ATOM 547 N N . GLY A 1 96 ? 9.118 2.926 5.413 1.00 16.88 114 GLY A N 1
ATOM 548 C CA . GLY A 1 96 ? 7.868 2.252 5.112 1.00 14.52 114 GLY A CA 1
ATOM 549 C C . GLY A 1 96 ? 7.121 1.771 6.335 1.00 17.13 114 GLY A C 1
ATOM 550 O O . GLY A 1 96 ? 6.059 1.150 6.219 1.00 14.89 114 GLY A O 1
ATOM 551 N N . GLN A 1 97 ? 7.671 2.040 7.517 1.00 12.13 115 GLN A N 1
ATOM 552 C CA . GLN A 1 97 ? 7.057 1.561 8.752 1.00 14.07 115 GLN A CA 1
ATOM 553 C C . GLN A 1 97 ? 6.966 2.722 9.738 1.00 17.86 115 GLN A C 1
ATOM 554 O O . GLN A 1 97 ? 7.503 3.796 9.486 1.00 18.08 115 GLN A O 1
ATOM 560 N N . ARG A 1 98 ? 6.284 2.525 10.855 1.00 18.28 116 ARG A N 1
ATOM 561 C CA . ARG A 1 98 ? 5.922 3.665 11.682 1.00 15.32 116 ARG A CA 1
ATOM 562 C C . ARG A 1 98 ? 5.812 3.346 13.181 1.00 23.55 116 ARG A C 1
ATOM 563 O O . ARG A 1 98 ? 5.269 2.310 13.576 1.00 17.70 116 ARG A O 1
ATOM 571 N N . MET A 1 99 ? 6.358 4.230 14.013 1.00 17.81 117 MET A N 1
ATOM 572 C CA . MET A 1 99 ? 6.083 4.193 15.442 1.00 17.07 117 MET A CA 1
ATOM 573 C C . MET A 1 99 ? 5.209 5.396 15.760 1.00 23.51 117 MET A C 1
ATOM 574 O O . MET A 1 99 ? 5.606 6.531 15.495 1.00 19.83 117 MET A O 1
ATOM 579 N N . ALA A 1 100 ? 4.035 5.169 16.342 1.00 19.72 118 ALA A N 1
ATOM 580 C CA . ALA A 1 100 ? 3.155 6.293 16.668 1.00 19.44 118 ALA A CA 1
ATOM 581 C C . ALA A 1 100 ? 3.579 7.013 17.947 1.00 19.53 118 ALA A C 1
ATOM 582 O O . ALA A 1 100 ? 3.367 8.220 18.086 1.00 20.75 118 ALA A O 1
ATOM 584 N N . ALA A 1 101 ? 4.184 6.263 18.866 1.00 20.96 119 ALA A N 1
ATOM 585 C CA . ALA A 1 101 ? 4.441 6.737 20.231 1.00 22.98 119 ALA A CA 1
ATOM 586 C C . ALA A 1 101 ? 5.753 7.509 20.429 1.00 24.81 119 ALA A C 1
ATOM 587 O O . ALA A 1 101 ? 5.928 8.170 21.454 1.00 26.08 119 ALA A O 1
ATOM 589 N N . VAL A 1 102 ? 6.675 7.410 19.476 1.00 21.13 120 VAL A N 1
ATOM 590 C CA . VAL A 1 102 ? 7.924 8.169 19.547 1.00 23.35 120 VAL A CA 1
ATOM 591 C C . VAL A 1 102 ? 8.366 8.719 18.207 1.00 24.00 120 VAL A C 1
ATOM 592 O O . VAL A 1 102 ? 7.989 8.205 17.154 1.00 23.10 120 VAL A O 1
ATOM 596 N N . ARG A 1 103 ? 9.200 9.751 18.267 1.00 19.29 121 ARG A N 1
ATOM 597 C CA . ARG A 1 103 ? 9.805 10.344 17.085 1.00 25.86 121 ARG A CA 1
ATOM 598 C C . ARG A 1 103 ? 11.318 10.208 17.184 1.00 24.18 121 ARG A C 1
ATOM 599 O O . ARG A 1 103 ? 11.878 10.315 18.273 1.00 20.07 121 ARG A O 1
ATOM 607 N N . HIS A 1 104 ? 11.969 9.966 16.047 1.00 17.76 122 HIS A N 1
ATOM 608 C CA . HIS A 1 104 ? 13.407 9.728 16.008 1.00 18.97 122 HIS A CA 1
ATOM 609 C C . HIS A 1 104 ? 14.152 10.869 15.332 1.00 19.57 122 HIS A C 1
ATOM 610 O O . HIS A 1 104 ? 13.731 11.378 14.295 1.00 21.66 122 HIS A O 1
ATOM 617 N N . ASN A 1 105 ? 15.276 11.250 15.917 1.00 20.11 123 ASN A N 1
ATOM 618 C CA . ASN A 1 105 ? 16.159 12.243 15.318 1.00 21.29 123 ASN A CA 1
ATOM 619 C C . ASN A 1 105 ? 17.614 11.867 15.578 1.00 14.20 123 ASN A C 1
ATOM 620 O O . ASN A 1 105 ? 18.118 12.063 16.676 1.00 16.42 123 ASN A O 1
ATOM 625 N N . GLY A 1 106 ? 18.284 11.319 14.572 1.00 19.04 124 GLY A N 1
ATOM 626 C CA . GLY A 1 106 ? 19.654 10.883 14.742 1.00 19.73 124 GLY A CA 1
ATOM 627 C C . GLY A 1 106 ? 20.262 10.398 13.451 1.00 19.34 124 GLY A C 1
ATOM 628 O O . GLY A 1 106 ? 19.639 10.485 12.395 1.00 26.97 124 GLY A O 1
ATOM 629 N N . ASN A 1 107 ? 21.471 9.863 13.531 1.00 20.61 125 ASN A N 1
ATOM 630 C CA . ASN A 1 107 ? 22.187 9.446 12.327 1.00 20.09 125 ASN A CA 1
ATOM 631 C C . ASN A 1 107 ? 22.350 7.934 12.202 1.00 17.26 125 ASN A C 1
ATOM 632 O O . ASN A 1 107 ? 23.060 7.454 11.323 1.00 20.29 125 ASN A O 1
ATOM 637 N N . TRP A 1 108 ? 21.697 7.184 13.083 1.00 16.25 126 TRP A N 1
ATOM 638 C CA . TRP A 1 108 ? 21.703 5.721 12.976 1.00 17.46 126 TRP A CA 1
ATOM 639 C C . TRP A 1 108 ? 21.039 5.255 11.669 1.00 21.85 126 TRP A C 1
ATOM 640 O O . TRP A 1 108 ? 20.133 5.919 11.151 1.00 20.07 126 TRP A O 1
ATOM 651 N N . GLN A 1 109 ? 21.486 4.122 11.133 1.00 15.98 127 GLN A N 1
ATOM 652 C CA . GLN A 1 109 ? 20.877 3.584 9.913 1.00 18.99 127 GLN A CA 1
ATOM 653 C C . GLN A 1 109 ? 20.206 2.234 10.140 1.00 19.34 127 GLN A C 1
ATOM 654 O O . GLN A 1 109 ? 20.879 1.266 10.475 1.00 15.56 127 GLN A O 1
ATOM 660 N N . SER A 1 110 ? 18.889 2.164 9.938 1.00 16.98 128 SER A N 1
ATOM 661 C CA . SER A 1 110 ? 18.158 0.911 10.153 1.00 16.39 128 SER A CA 1
ATOM 662 C C . SER A 1 110 ? 18.337 -0.097 9.015 1.00 18.87 128 SER A C 1
ATOM 663 O O . SER A 1 110 ? 18.687 0.260 7.891 1.00 13.70 128 SER A O 1
ATOM 666 N N . LEU A 1 111 ? 18.093 -1.360 9.342 1.00 13.15 129 LEU A N 1
ATOM 667 C CA . LEU A 1 111 ? 18.149 -2.465 8.397 1.00 14.40 129 LEU A CA 1
ATOM 668 C C . LEU A 1 111 ? 17.111 -3.469 8.880 1.00 17.84 129 LEU A C 1
ATOM 669 O O . LEU A 1 111 ? 17.026 -3.733 10.085 1.00 14.47 129 LEU A O 1
ATOM 674 N N . THR A 1 112 ? 16.291 -4.006 7.975 1.00 16.11 130 THR A N 1
ATOM 675 C CA . THR A 1 112 ? 15.286 -4.990 8.389 1.00 13.02 130 THR A CA 1
ATOM 676 C C . THR A 1 112 ? 15.364 -6.297 7.592 1.00 13.96 130 THR A C 1
ATOM 677 O O . THR A 1 112 ? 15.998 -6.362 6.540 1.00 13.99 130 THR A O 1
ATOM 681 N N . SER A 1 113 ? 14.672 -7.321 8.075 1.00 15.37 131 SER A N 1
ATOM 682 C CA . SER A 1 113 ? 14.739 -8.646 7.458 1.00 16.10 131 SER A CA 1
ATOM 683 C C . SER A 1 113 ? 13.791 -8.774 6.268 1.00 17.08 131 SER A C 1
ATOM 684 O O . SER A 1 113 ? 13.761 -9.808 5.613 1.00 17.25 131 SER A O 1
ATOM 687 N N . ARG A 1 114 ? 13.026 -7.723 5.990 1.00 12.49 132 ARG A N 1
ATOM 688 C CA . ARG A 1 114 ? 12.133 -7.726 4.847 1.00 15.87 132 ARG A CA 1
ATOM 689 C C . ARG A 1 114 ? 12.843 -8.132 3.545 1.00 17.10 132 ARG A C 1
ATOM 690 O O . ARG A 1 114 ? 12.401 -9.047 2.860 1.00 15.01 132 ARG A O 1
ATOM 698 N N . ASN A 1 115 ? 13.942 -7.457 3.216 1.00 12.32 133 ASN A N 1
ATOM 699 C CA . ASN A 1 115 ? 14.708 -7.800 2.020 1.00 16.63 133 ASN A CA 1
ATOM 700 C C . ASN A 1 115 ? 16.110 -8.264 2.333 1.00 17.46 133 ASN A C 1
ATOM 701 O O . ASN A 1 115 ? 16.821 -8.686 1.426 1.00 15.78 133 ASN A O 1
ATOM 706 N N . ASN A 1 116 ? 16.534 -8.163 3.594 1.00 13.54 134 ASN A N 1
ATOM 707 C CA . ASN A 1 116 ? 17.949 -8.420 3.901 1.00 14.38 134 ASN A CA 1
ATOM 708 C C . ASN A 1 116 ? 18.244 -9.576 4.838 1.00 17.28 134 ASN A C 1
ATOM 709 O O . ASN A 1 116 ? 17.382 -10.026 5.585 1.00 13.48 134 ASN A O 1
ATOM 714 N N . THR A 1 117 ? 19.492 -10.031 4.798 1.00 15.46 135 THR A N 1
ATOM 715 C CA . THR A 1 117 ? 19.971 -11.012 5.751 1.00 20.39 135 THR A CA 1
ATOM 716 C C . THR A 1 117 ? 20.835 -10.278 6.752 1.00 22.06 135 THR A C 1
ATOM 717 O O . THR A 1 117 ? 21.297 -9.159 6.503 1.00 22.17 135 THR A O 1
ATOM 721 N N . GLY A 1 118 ? 21.053 -10.915 7.890 1.00 22.85 136 GLY A N 1
ATOM 722 C CA . GLY A 1 118 ? 21.882 -10.333 8.919 1.00 18.46 136 GLY A CA 1
ATOM 723 C C . GLY A 1 118 ? 21.675 -11.077 10.214 1.00 19.18 136 GLY A C 1
ATOM 724 O O . GLY A 1 118 ? 20.897 -12.031 10.300 1.00 21.75 136 GLY A O 1
ATOM 725 N N . ASP A 1 119 ? 22.377 -10.616 11.231 1.00 18.43 137 ASP A N 1
ATOM 726 C CA . ASP A 1 119 ? 22.279 -11.183 12.564 1.00 17.44 137 ASP A CA 1
ATOM 727 C C . ASP A 1 119 ? 21.186 -10.413 13.330 1.00 18.46 137 ASP A C 1
ATOM 728 O O . ASP A 1 119 ? 21.476 -9.609 14.208 1.00 20.99 137 ASP A O 1
ATOM 733 N N . PHE A 1 120 ? 19.926 -10.646 12.990 1.00 18.59 138 PHE A N 1
ATOM 734 C CA . PHE A 1 120 ? 18.842 -9.857 13.570 1.00 12.82 138 PHE A CA 1
ATOM 735 C C . PHE A 1 120 ? 18.410 -10.397 14.931 1.00 16.89 138 PHE A C 1
ATOM 736 O O . PHE A 1 120 ? 18.271 -11.601 15.100 1.00 15.09 138 PHE A O 1
ATOM 744 N N . PRO A 1 121 ? 18.166 -9.503 15.900 1.00 15.67 139 PRO A N 1
ATOM 745 C CA . PRO A 1 121 ? 17.531 -9.938 17.146 1.00 17.58 139 PRO A CA 1
ATOM 746 C C . PRO A 1 121 ? 16.035 -10.068 16.889 1.00 15.93 139 PRO A C 1
ATOM 747 O O . PRO A 1 121 ? 15.586 -9.685 15.803 1.00 15.76 139 PRO A O 1
ATOM 751 N N . LEU A 1 122 ? 15.286 -10.599 17.853 1.00 18.68 140 LEU A N 1
ATOM 752 C CA . LEU A 1 122 ? 13.840 -10.757 17.707 1.00 16.94 140 LEU A CA 1
ATOM 753 C C . LEU A 1 122 ? 13.197 -9.490 17.153 1.00 12.12 140 LEU A C 1
ATOM 754 O O . LEU A 1 122 ? 13.490 -8.401 17.635 1.00 16.12 140 LEU A O 1
ATOM 759 N N . GLY A 1 123 ? 12.363 -9.630 16.114 1.00 15.32 141 GLY A N 1
ATOM 760 C CA . GLY A 1 123 ? 11.661 -8.492 15.528 1.00 9.44 141 GLY A CA 1
ATOM 761 C C . GLY A 1 123 ? 12.143 -8.144 14.125 1.00 15.19 141 GLY A C 1
ATOM 762 O O . GLY A 1 123 ? 11.445 -7.464 13.351 1.00 12.24 141 GLY A O 1
ATOM 763 N N . GLY A 1 124 ? 13.359 -8.584 13.810 1.00 14.65 142 GLY A N 1
ATOM 764 C CA . GLY A 1 124 ? 13.929 -8.417 12.488 1.00 12.67 142 GLY A CA 1
ATOM 765 C C . GLY A 1 124 ? 14.399 -7.012 12.136 1.00 16.27 142 GLY A C 1
ATOM 766 O O . GLY A 1 124 ? 14.558 -6.689 10.959 1.00 15.12 142 GLY A O 1
ATOM 767 N N . ILE A 1 125 ? 14.644 -6.180 13.145 1.00 12.53 143 ILE A N 1
ATOM 768 C CA . ILE A 1 125 ? 15.114 -4.818 12.906 1.00 12.24 143 ILE A CA 1
ATOM 769 C C . ILE A 1 125 ? 16.373 -4.535 13.713 1.00 16.67 143 ILE A C 1
ATOM 770 O O . ILE A 1 125 ? 16.445 -4.851 14.903 1.00 14.72 143 ILE A O 1
ATOM 775 N N . LEU A 1 126 ? 17.375 -3.960 13.062 1.00 12.55 144 LEU A N 1
ATOM 776 C CA . LEU A 1 126 ? 18.513 -3.423 13.797 1.00 17.35 144 LEU A CA 1
ATOM 777 C C . LEU A 1 126 ? 18.905 -2.080 13.202 1.00 17.70 144 LEU A C 1
ATOM 778 O O . LEU A 1 126 ? 18.483 -1.741 12.090 1.00 14.88 144 LEU A O 1
ATOM 783 N N . ALA A 1 127 ? 19.699 -1.306 13.936 1.00 12.81 145 ALA A N 1
ATOM 784 C CA . ALA A 1 127 ? 20.241 -0.066 13.374 1.00 13.17 145 ALA A CA 1
ATOM 785 C C . ALA A 1 127 ? 21.756 -0.005 13.573 1.00 18.72 145 ALA A C 1
ATOM 786 O O . ALA A 1 127 ? 22.245 -0.306 14.657 1.00 14.03 145 ALA A O 1
ATOM 788 N N . HIS A 1 128 ? 22.498 0.354 12.527 1.00 13.15 146 HIS A N 1
ATOM 789 C CA . HIS A 1 128 ? 23.942 0.550 12.656 1.00 16.21 146 HIS A CA 1
ATOM 790 C C . HIS A 1 128 ? 24.161 1.975 13.166 1.00 13.09 146 HIS A C 1
ATOM 791 O O . HIS A 1 128 ? 23.716 2.926 12.525 1.00 15.50 146 HIS A O 1
ATOM 798 N N . THR A 1 129 ? 24.833 2.133 14.300 1.00 14.46 147 THR A N 1
ATOM 799 C CA . THR A 1 129 ? 24.984 3.458 14.900 1.00 12.23 147 THR A CA 1
ATOM 800 C C . THR A 1 129 ? 26.150 4.230 14.270 1.00 17.62 147 THR A C 1
ATOM 801 O O . THR A 1 129 ? 26.102 5.454 14.153 1.00 17.06 147 THR A O 1
ATOM 805 N N . GLY A 1 130 ? 27.199 3.511 13.888 1.00 15.51 148 GLY A N 1
ATOM 806 C CA . GLY A 1 130 ? 28.402 4.131 13.370 1.00 17.58 148 GLY A CA 1
ATOM 807 C C . GLY A 1 130 ? 29.205 4.700 14.531 1.00 19.49 148 GLY A C 1
ATOM 808 O O . GLY A 1 130 ? 28.727 4.737 15.663 1.00 18.32 148 GLY A O 1
ATOM 809 N N . SER A 1 131 ? 30.424 5.146 14.262 1.00 16.72 149 SER A N 1
ATOM 810 C CA . SER A 1 131 ? 31.180 5.875 15.277 1.00 19.59 149 SER A CA 1
ATOM 811 C C . SER A 1 131 ? 30.643 7.297 15.305 1.00 19.77 149 SER A C 1
ATOM 812 O O . SER A 1 131 ? 30.089 7.767 14.318 1.00 17.83 149 SER A O 1
ATOM 815 N N . GLY A 1 132 ? 30.791 7.987 16.428 1.00 19.95 150 GLY A N 1
ATOM 816 C CA . GLY A 1 132 ? 30.237 9.322 16.549 1.00 13.15 150 GLY A CA 1
ATOM 817 C C . GLY A 1 132 ? 28.730 9.304 16.325 1.00 20.66 150 GLY A C 1
ATOM 818 O O . GLY A 1 132 ? 28.154 10.290 15.849 1.00 16.98 150 GLY A O 1
ATOM 819 N N . GLY A 1 133 ? 28.097 8.179 16.676 1.00 19.82 151 GLY A N 1
ATOM 820 C CA . GLY A 1 133 ? 26.667 7.983 16.474 1.00 14.22 151 GLY A CA 1
ATOM 821 C C . GLY A 1 133 ? 25.775 8.673 17.483 1.00 16.68 151 GLY A C 1
ATOM 822 O O . GLY A 1 133 ? 26.138 8.827 18.653 1.00 18.86 151 GLY A O 1
ATOM 823 N N . SER A 1 134 ? 24.592 9.087 17.042 1.00 18.36 152 SER A N 1
ATOM 824 C CA . SER A 1 134 ? 23.677 9.808 17.915 1.00 14.50 152 SER A CA 1
ATOM 825 C C . SER A 1 134 ? 22.209 9.524 17.570 1.00 18.85 152 SER A C 1
ATOM 826 O O . SER A 1 134 ? 21.840 9.475 16.400 1.00 17.14 152 SER A O 1
ATOM 829 N N . MET A 1 135 ? 21.381 9.328 18.590 1.00 18.14 153 MET A N 1
ATOM 830 C CA . MET A 1 135 ? 19.946 9.131 18.390 1.00 17.80 153 MET A CA 1
ATOM 831 C C . MET A 1 135 ? 19.179 9.725 19.556 1.00 19.09 153 MET A C 1
ATOM 832 O O . MET A 1 135 ? 19.489 9.456 20.716 1.00 20.89 153 MET A O 1
ATOM 837 N N . THR A 1 136 ? 18.184 10.544 19.247 1.00 15.28 154 THR A N 1
ATOM 838 C CA . THR A 1 136 ? 17.312 11.082 20.277 1.00 18.29 154 THR A CA 1
ATOM 839 C C . THR A 1 136 ? 15.878 10.590 20.051 1.00 25.64 154 THR A C 1
ATOM 840 O O . THR A 1 136 ? 15.331 10.709 18.952 1.00 23.55 154 THR A O 1
ATOM 844 N N . LEU A 1 137 ? 15.276 10.027 21.089 1.00 22.22 155 LEU A N 1
ATOM 845 C CA . LEU A 1 137 ? 13.893 9.590 20.994 1.00 19.39 155 LEU A CA 1
ATOM 846 C C . LEU A 1 137 ? 13.028 10.511 21.825 1.00 23.85 155 LEU A C 1
ATOM 847 O O . LEU A 1 137 ? 13.283 10.724 23.022 1.00 18.74 155 LEU A O 1
ATOM 852 N N . THR A 1 138 ? 12.014 11.067 21.173 1.00 16.80 156 THR A N 1
ATOM 853 C CA . THR A 1 138 ? 11.103 12.008 21.808 1.00 18.19 156 THR A CA 1
ATOM 854 C C . THR A 1 138 ? 9.699 11.428 21.779 1.00 20.40 156 THR A C 1
ATOM 855 O O . THR A 1 138 ? 9.204 11.029 20.724 1.00 22.82 156 THR A O 1
ATOM 859 N N . ALA A 1 139 ? 9.069 11.362 22.946 1.00 24.22 157 ALA A N 1
ATOM 860 C CA . ALA A 1 139 ? 7.725 10.817 23.062 1.00 29.96 157 ALA A CA 1
ATOM 861 C C . ALA A 1 139 ? 6.725 11.749 22.407 1.00 30.49 157 ALA A C 1
ATOM 862 O O . ALA A 1 139 ? 6.765 12.954 22.629 1.00 33.19 157 ALA A O 1
ATOM 864 N N A SER A 1 140 ? 5.830 11.185 21.600 0.17 35.21 158 SER A N 1
ATOM 865 N N B SER A 1 140 ? 5.840 11.189 21.583 0.83 35.30 158 SER A N 1
ATOM 866 C CA A SER A 1 140 ? 4.782 11.966 20.951 0.17 35.91 158 SER A CA 1
ATOM 867 C CA B SER A 1 140 ? 4.789 11.969 20.933 0.83 35.82 158 SER A CA 1
ATOM 868 C C A SER A 1 140 ? 3.860 12.599 21.990 0.17 40.63 158 SER A C 1
ATOM 869 C C B SER A 1 140 ? 3.797 12.556 21.951 0.83 40.59 158 SER A C 1
ATOM 870 O O A SER A 1 140 ? 3.359 13.706 21.796 0.17 42.75 158 SER A O 1
ATOM 871 O O B SER A 1 140 ? 3.188 13.594 21.702 0.83 42.85 158 SER A O 1
ATOM 876 N N . ASP A 1 141 ? 3.642 11.890 23.094 1.00 46.42 159 ASP A N 1
ATOM 877 C CA . ASP A 1 141 ? 2.864 12.438 24.210 1.00 53.76 159 ASP A CA 1
ATOM 878 C C . ASP A 1 141 ? 3.778 12.704 25.412 1.00 59.18 159 ASP A C 1
ATOM 879 O O . ASP A 1 141 ? 4.279 13.823 25.585 1.00 66.26 159 ASP A O 1
ATOM 884 N N . GLY A 1 142 ? 3.976 11.681 26.245 1.00 56.58 160 GLY A N 1
ATOM 885 C CA . GLY A 1 142 ? 5.068 11.667 27.214 1.00 60.73 160 GLY A CA 1
ATOM 886 C C . GLY A 1 142 ? 4.845 12.217 28.615 1.00 68.21 160 GLY A C 1
ATOM 887 O O . GLY A 1 142 ? 4.086 13.171 28.817 1.00 67.36 160 GLY A O 1
ATOM 888 N N . ILE A 1 143 ? 5.540 11.615 29.584 1.00 68.40 161 ILE A N 1
ATOM 889 C CA . ILE A 1 143 ? 5.480 12.040 30.986 1.00 69.61 161 ILE A CA 1
ATOM 890 C C . ILE A 1 143 ? 6.854 12.366 31.598 1.00 60.43 161 ILE A C 1
ATOM 891 O O . ILE A 1 143 ? 7.020 12.288 32.817 1.00 60.81 161 ILE A O 1
ATOM 896 N N . ALA A 1 144 ? 7.815 12.732 30.748 1.00 51.90 162 ALA A N 1
ATOM 897 C CA . ALA A 1 144 ? 9.203 13.082 31.122 1.00 53.52 162 ALA A CA 1
ATOM 898 C C . ALA A 1 144 ? 9.698 12.899 32.578 1.00 53.35 162 ALA A C 1
ATOM 899 O O . ALA A 1 144 ? 10.464 13.717 33.100 1.00 50.85 162 ALA A O 1
ATOM 901 N N . SER A 1 145 ? 9.255 11.827 33.223 1.00 58.01 163 SER A N 1
ATOM 902 C CA . SER A 1 145 ? 9.875 11.369 34.456 1.00 51.77 163 SER A CA 1
ATOM 903 C C . SER A 1 145 ? 10.785 10.214 34.057 1.00 39.50 163 SER A C 1
ATOM 904 O O . SER A 1 145 ? 10.586 9.602 33.011 1.00 46.73 163 SER A O 1
ATOM 907 N N A LYS A 1 146 ? 11.783 9.920 34.882 0.40 41.00 164 LYS A N 1
ATOM 908 N N B LYS A 1 146 ? 11.770 9.916 34.896 0.60 40.97 164 LYS A N 1
ATOM 909 C CA A LYS A 1 146 ? 12.779 8.918 34.521 0.40 42.66 164 LYS A CA 1
ATOM 910 C CA B LYS A 1 146 ? 12.755 8.889 34.587 0.60 42.73 164 LYS A CA 1
ATOM 911 C C A LYS A 1 146 ? 12.178 7.530 34.298 0.40 41.02 164 LYS A C 1
ATOM 912 C C B LYS A 1 146 ? 12.102 7.540 34.286 0.60 41.05 164 LYS A C 1
ATOM 913 O O A LYS A 1 146 ? 11.617 6.924 35.212 0.40 40.79 164 LYS A O 1
ATOM 914 O O B LYS A 1 146 ? 11.427 6.965 35.141 0.60 40.89 164 LYS A O 1
ATOM 925 N N . GLN A 1 147 ? 12.305 7.045 33.065 1.00 35.70 165 GLN A N 1
ATOM 926 C CA . GLN A 1 147 ? 11.767 5.750 32.672 1.00 31.68 165 GLN A CA 1
ATOM 927 C C . GLN A 1 147 ? 12.793 4.643 32.900 1.00 30.20 165 GLN A C 1
ATOM 928 O O . GLN A 1 147 ? 13.995 4.894 33.016 1.00 28.41 165 GLN A O 1
ATOM 934 N N . ARG A 1 148 ? 12.303 3.416 32.970 1.00 22.15 166 ARG A N 1
ATOM 935 C CA . ARG A 1 148 ? 13.157 2.251 32.888 1.00 24.39 166 ARG A CA 1
ATOM 936 C C . ARG A 1 148 ? 13.472 2.094 31.413 1.00 29.56 166 ARG A C 1
ATOM 937 O O . ARG A 1 148 ? 12.583 2.199 30.567 1.00 23.49 166 ARG A O 1
ATOM 945 N N . VAL A 1 149 ? 14.744 1.886 31.105 1.00 25.04 167 VAL A N 1
ATOM 946 C CA . VAL A 1 149 ? 15.175 1.754 29.724 1.00 20.39 167 VAL A CA 1
ATOM 947 C C . VAL A 1 149 ? 16.001 0.494 29.565 1.00 22.70 167 VAL A C 1
ATOM 948 O O . VAL A 1 149 ? 16.943 0.254 30.324 1.00 17.33 167 VAL A O 1
ATOM 952 N N . SER A 1 150 ? 15.627 -0.316 28.581 1.00 16.25 168 SER A N 1
ATOM 953 C CA . SER A 1 150 ? 16.405 -1.475 28.193 1.00 13.39 168 SER A CA 1
ATOM 954 C C . SER A 1 150 ? 16.645 -1.396 26.680 1.00 21.63 168 SER A C 1
ATOM 955 O O . SER A 1 150 ? 15.804 -0.863 25.944 1.00 22.11 168 SER A O 1
ATOM 958 N N . LEU A 1 151 ? 17.784 -1.899 26.208 1.00 15.84 169 LEU A N 1
ATOM 959 C CA . LEU A 1 151 ? 18.051 -1.888 24.770 1.00 17.09 169 LEU A CA 1
ATOM 960 C C . LEU A 1 151 ? 18.635 -3.206 24.322 1.00 15.63 169 LEU A C 1
ATOM 961 O O . LEU A 1 151 ? 19.608 -3.681 24.913 1.00 16.59 169 LEU A O 1
ATOM 966 N N . PHE A 1 152 ? 18.104 -3.781 23.248 1.00 14.46 170 PHE A N 1
ATOM 967 C CA . PHE A 1 152 ? 18.861 -4.840 22.589 1.00 11.74 170 PHE A CA 1
ATOM 968 C C . PHE A 1 152 ? 20.060 -4.185 21.919 1.00 11.55 170 PHE A C 1
ATOM 969 O O . PHE A 1 152 ? 19.913 -3.172 21.241 1.00 15.41 170 PHE A O 1
ATOM 977 N N . ALA A 1 153 ? 21.244 -4.753 22.101 1.00 12.62 171 ALA A N 1
ATOM 978 C CA . ALA A 1 153 ? 22.463 -4.108 21.613 1.00 14.15 171 ALA A CA 1
ATOM 979 C C . ALA A 1 153 ? 23.579 -5.104 21.372 1.00 11.29 171 ALA A C 1
ATOM 980 O O . ALA A 1 153 ? 23.741 -6.053 22.132 1.00 15.05 171 ALA A O 1
ATOM 982 N N . LYS A 1 154 ? 24.342 -4.893 20.306 1.00 13.23 172 LYS A N 1
ATOM 983 C CA . LYS A 1 154 ? 25.523 -5.698 20.049 1.00 13.37 172 LYS A CA 1
ATOM 984 C C . LYS A 1 154 ? 26.722 -4.816 19.733 1.00 17.93 172 LYS A C 1
ATOM 985 O O . LYS A 1 154 ? 26.754 -4.145 18.703 1.00 16.67 172 LYS A O 1
ATOM 991 N N . PRO A 1 155 ? 27.723 -4.827 20.617 1.00 19.14 173 PRO A N 1
ATOM 992 C CA . PRO A 1 155 ? 28.900 -3.982 20.445 1.00 16.87 173 PRO A CA 1
ATOM 993 C C . PRO A 1 155 ? 29.837 -4.583 19.404 1.00 21.62 173 PRO A C 1
ATOM 994 O O . PRO A 1 155 ? 29.857 -5.799 19.221 1.00 19.72 173 PRO A O 1
ATOM 998 N N . LEU A 1 156 ? 30.611 -3.741 18.732 1.00 20.78 174 LEU A N 1
ATOM 999 C CA . LEU A 1 156 ? 31.675 -4.249 17.878 1.00 29.03 174 LEU A CA 1
ATOM 1000 C C . LEU A 1 156 ? 32.716 -4.993 18.722 1.00 28.53 174 LEU A C 1
ATOM 1001 O O . LEU A 1 156 ? 33.176 -6.071 18.346 1.00 31.28 174 LEU A O 1
ATOM 1006 N N . LEU A 1 157 ? 33.067 -4.415 19.870 1.00 33.16 175 LEU A N 1
ATOM 1007 C CA . LEU A 1 157 ? 34.037 -5.014 20.786 1.00 34.22 175 LEU A CA 1
ATOM 1008 C C . LEU A 1 157 ? 33.439 -5.329 22.151 1.00 32.51 175 LEU A C 1
ATOM 1009 O O . LEU A 1 157 ? 32.578 -4.601 22.646 1.00 27.92 175 LEU A O 1
ATOM 1014 N N . ALA A 1 158 ? 33.919 -6.400 22.772 1.00 31.20 176 ALA A N 1
ATOM 1015 C CA . ALA A 1 158 ? 33.531 -6.715 24.141 1.00 35.53 176 ALA A CA 1
ATOM 1016 C C . ALA A 1 158 ? 33.851 -5.534 25.071 1.00 42.01 176 ALA A C 1
ATOM 1017 O O . ALA A 1 158 ? 34.840 -4.822 24.856 1.00 42.34 176 ALA A O 1
ATOM 1019 N N . GLU A 1 159 ? 32.985 -5.310 26.064 1.00 36.66 177 GLU A N 1
ATOM 1020 C CA . GLU A 1 159 ? 33.172 -4.258 27.084 1.00 37.17 177 GLU A CA 1
ATOM 1021 C C . GLU A 1 159 ? 32.970 -2.810 26.602 1.00 36.20 177 GLU A C 1
ATOM 1022 O O . GLU A 1 159 ? 33.046 -1.877 27.400 1.00 37.78 177 GLU A O 1
ATOM 1028 N N . GLN A 1 160 ? 32.721 -2.639 25.306 1.00 30.60 178 GLN A N 1
ATOM 1029 C CA . GLN A 1 160 ? 32.401 -1.349 24.703 1.00 25.86 178 GLN A CA 1
ATOM 1030 C C . GLN A 1 160 ? 31.300 -0.614 25.474 1.00 19.86 178 GLN A C 1
ATOM 1031 O O . GLN A 1 160 ? 30.441 -1.241 26.092 1.00 24.43 178 GLN A O 1
ATOM 1037 N N . THR A 1 161 ? 31.323 0.713 25.425 1.00 14.36 179 THR A N 1
ATOM 1038 C CA . THR A 1 161 ? 30.331 1.520 26.128 1.00 18.39 179 THR A CA 1
ATOM 1039 C C . THR A 1 161 ? 29.518 2.377 25.166 1.00 17.83 179 THR A C 1
ATOM 1040 O O . THR A 1 161 ? 29.897 2.566 24.013 1.00 18.12 179 THR A O 1
ATOM 1044 N N . LEU A 1 162 ? 28.394 2.878 25.658 1.00 17.25 180 LEU A N 1
ATOM 1045 C CA . LEU A 1 162 ? 27.666 3.964 25.016 1.00 22.03 180 LEU A CA 1
ATOM 1046 C C . LEU A 1 162 ? 27.113 4.800 26.150 1.00 19.62 180 LEU A C 1
ATOM 1047 O O . LEU A 1 162 ? 27.271 4.436 27.323 1.00 19.34 180 LEU A O 1
ATOM 1052 N N . THR A 1 163 ? 26.472 5.918 25.827 1.00 17.72 181 THR A N 1
ATOM 1053 C CA . THR A 1 163 ? 25.871 6.720 26.875 1.00 18.67 181 THR A CA 1
ATOM 1054 C C . THR A 1 163 ? 24.394 6.901 26.616 1.00 19.35 181 THR A C 1
ATOM 1055 O O . THR A 1 163 ? 23.974 7.057 25.478 1.00 21.38 181 THR A O 1
ATOM 1059 N N . VAL A 1 164 ? 23.617 6.891 27.691 1.00 24.61 182 VAL A N 1
ATOM 1060 C CA . VAL A 1 164 ? 22.184 7.138 27.634 1.00 16.71 182 VAL A CA 1
ATOM 1061 C C . VAL A 1 164 ? 21.905 8.336 28.536 1.00 23.03 182 VAL A C 1
ATOM 1062 O O . VAL A 1 164 ? 22.128 8.258 29.746 1.00 23.04 182 VAL A O 1
ATOM 1066 N N . ASN A 1 165 ? 21.429 9.439 27.949 1.00 25.39 183 ASN A N 1
ATOM 1067 C CA . ASN A 1 165 ? 21.361 10.738 28.638 1.00 22.32 183 ASN A CA 1
ATOM 1068 C C . ASN A 1 165 ? 22.617 11.062 29.454 1.00 23.58 183 ASN A C 1
ATOM 1069 O O . ASN A 1 165 ? 22.527 11.496 30.595 1.00 31.36 183 ASN A O 1
ATOM 1074 N N . GLY A 1 166 ? 23.785 10.840 28.870 1.00 20.95 184 GLY A N 1
ATOM 1075 C CA . GLY A 1 166 ? 25.031 11.164 29.540 1.00 27.15 184 GLY A CA 1
ATOM 1076 C C . GLY A 1 166 ? 25.597 10.086 30.454 1.00 29.90 184 GLY A C 1
ATOM 1077 O O . GLY A 1 166 ? 26.769 10.136 30.818 1.00 32.98 184 GLY A O 1
ATOM 1078 N N . ASN A 1 167 ? 24.781 9.105 30.825 1.00 27.52 185 ASN A N 1
ATOM 1079 C CA . ASN A 1 167 ? 25.253 8.032 31.697 1.00 24.52 185 ASN A CA 1
ATOM 1080 C C . ASN A 1 167 ? 25.913 6.891 30.923 1.00 25.29 185 ASN A C 1
ATOM 1081 O O . ASN A 1 167 ? 25.391 6.430 29.916 1.00 21.96 185 ASN A O 1
ATOM 1086 N N . THR A 1 168 ? 27.065 6.441 31.407 1.00 21.70 186 THR A N 1
ATOM 1087 C CA . THR A 1 168 ? 27.825 5.394 30.749 1.00 20.40 186 THR A CA 1
ATOM 1088 C C . THR A 1 168 ? 27.239 3.998 30.959 1.00 23.69 186 THR A C 1
ATOM 1089 O O . THR A 1 168 ? 27.054 3.532 32.085 1.00 19.58 186 THR A O 1
ATOM 1093 N N . VAL A 1 169 ? 26.960 3.329 29.851 1.00 16.75 187 VAL A N 1
ATOM 1094 C CA . VAL A 1 169 ? 26.371 1.997 29.879 1.00 17.16 187 VAL A CA 1
ATOM 1095 C C . VAL A 1 169 ? 27.300 1.070 29.110 1.00 20.67 187 VAL A C 1
ATOM 1096 O O . VAL A 1 169 ? 27.649 1.367 27.977 1.00 20.13 187 VAL A O 1
ATOM 1100 N N . SER A 1 170 ? 27.683 -0.050 29.723 1.00 19.40 188 SER A N 1
ATOM 1101 C CA A SER A 1 170 ? 28.662 -0.951 29.129 0.52 19.58 188 SER A CA 1
ATOM 1102 C CA B SER A 1 170 ? 28.677 -0.962 29.157 0.48 19.63 188 SER A CA 1
ATOM 1103 C C . SER A 1 170 ? 28.089 -2.329 28.804 1.00 22.77 188 SER A C 1
ATOM 1104 O O . SER A 1 170 ? 27.230 -2.845 29.519 1.00 20.78 188 SER A O 1
ATOM 1109 N N . ALA A 1 171 ? 28.582 -2.918 27.716 1.00 17.78 189 ALA A N 1
ATOM 1110 C CA . ALA A 1 171 ? 28.262 -4.284 27.359 1.00 21.62 189 ALA A CA 1
ATOM 1111 C C . ALA A 1 171 ? 28.979 -5.197 28.337 1.00 26.86 189 ALA A C 1
ATOM 1112 O O . ALA A 1 171 ? 29.917 -4.769 29.006 1.00 23.10 189 ALA A O 1
ATOM 1114 N N . ASN A 1 172 ? 28.536 -6.450 28.409 1.00 25.99 190 ASN A N 1
ATOM 1115 C CA . ASN A 1 172 ? 29.286 -7.511 29.079 1.00 32.70 190 ASN A CA 1
ATOM 1116 C C . ASN A 1 172 ? 29.672 -8.561 28.063 1.00 30.83 190 ASN A C 1
ATOM 1117 O O . ASN A 1 172 ? 28.841 -9.351 27.625 1.00 40.79 190 ASN A O 1
ATOM 1122 N N . GLY A 1 173 ? 30.935 -8.570 27.678 1.00 29.52 191 GLY A N 1
ATOM 1123 C CA . GLY A 1 173 ? 31.352 -9.411 26.579 1.00 31.86 191 GLY A CA 1
ATOM 1124 C C . GLY A 1 173 ? 30.776 -8.891 25.277 1.00 34.42 191 GLY A C 1
ATOM 1125 O O . GLY A 1 173 ? 30.412 -7.713 25.169 1.00 32.87 191 GLY A O 1
ATOM 1126 N N . GLY A 1 174 ? 30.703 -9.770 24.285 1.00 29.01 192 GLY A N 1
ATOM 1127 C CA . GLY A 1 174 ? 30.237 -9.406 22.963 1.00 27.47 192 GLY A CA 1
ATOM 1128 C C . GLY A 1 174 ? 28.930 -10.094 22.635 1.00 26.22 192 GLY A C 1
ATOM 1129 O O . GLY A 1 174 ? 28.335 -10.746 23.486 1.00 25.77 192 GLY A O 1
ATOM 1130 N N . GLY A 1 175 ? 28.470 -9.943 21.399 1.00 22.06 193 GLY A N 1
ATOM 1131 C CA . GLY A 1 175 ? 27.217 -10.548 21.004 1.00 19.60 193 GLY A CA 1
ATOM 1132 C C . GLY A 1 175 ? 26.011 -9.735 21.455 1.00 20.16 193 GLY A C 1
ATOM 1133 O O . GLY A 1 175 ? 26.129 -8.846 22.296 1.00 20.93 193 GLY A O 1
ATOM 1134 N N . TRP A 1 176 ? 24.850 -10.041 20.882 1.00 17.65 194 TRP A N 1
ATOM 1135 C CA . TRP A 1 176 ? 23.601 -9.419 21.298 1.00 17.20 194 TRP A CA 1
ATOM 1136 C C . TRP A 1 176 ? 23.356 -9.671 22.773 1.00 16.74 194 TRP A C 1
ATOM 1137 O O . TRP A 1 176 ? 23.685 -10.730 23.290 1.00 18.61 194 TRP A O 1
ATOM 1148 N N . GLN A 1 177 ? 22.770 -8.685 23.428 1.00 16.98 195 GLN A N 1
ATOM 1149 C CA . GLN A 1 177 ? 22.476 -8.743 24.845 1.00 17.56 195 GLN A CA 1
ATOM 1150 C C . GLN A 1 177 ? 21.500 -7.615 25.123 1.00 15.82 195 GLN A C 1
ATOM 1151 O O . GLN A 1 177 ? 21.248 -6.786 24.252 1.00 17.53 195 GLN A O 1
ATOM 1157 N N . VAL A 1 178 ? 20.925 -7.584 26.317 1.00 16.00 196 VAL A N 1
ATOM 1158 C CA . VAL A 1 178 ? 20.057 -6.472 26.678 1.00 15.51 196 VAL A CA 1
ATOM 1159 C C . VAL A 1 178 ? 20.761 -5.613 27.721 1.00 19.53 196 VAL A C 1
ATOM 1160 O O . VAL A 1 178 ? 21.237 -6.111 28.740 1.00 18.91 196 VAL A O 1
ATOM 1164 N N . LEU A 1 179 ? 20.818 -4.318 27.458 1.00 16.69 197 LEU A N 1
ATOM 1165 C CA . LEU A 1 179 ? 21.412 -3.375 28.376 1.00 17.22 197 LEU A CA 1
ATOM 1166 C C . LEU A 1 179 ? 20.287 -2.766 29.197 1.00 17.79 197 LEU A C 1
ATOM 1167 O O . LEU A 1 179 ? 19.296 -2.314 28.643 1.00 14.44 197 LEU A O 1
ATOM 1172 N N . ASP A 1 180 ? 20.452 -2.744 30.516 1.00 17.49 198 ASP A N 1
ATOM 1173 C CA . ASP A 1 180 ? 19.462 -2.146 31.409 1.00 21.79 198 ASP A CA 1
ATOM 1174 C C . ASP A 1 180 ? 19.988 -0.852 32.033 1.00 25.17 198 ASP A C 1
ATOM 1175 O O . ASP A 1 180 ? 21.086 -0.821 32.591 1.00 22.81 198 ASP A O 1
ATOM 1180 N N . THR A 1 181 ? 19.207 0.216 31.947 1.00 16.88 199 THR A N 1
ATOM 1181 C CA . THR A 1 181 ? 19.584 1.463 32.592 1.00 20.15 199 THR A CA 1
ATOM 1182 C C . THR A 1 181 ? 18.329 2.270 32.876 1.00 24.87 199 THR A C 1
ATOM 1183 O O . THR A 1 181 ? 17.217 1.763 32.728 1.00 24.40 199 THR A O 1
ATOM 1187 N N . GLY A 1 182 ? 18.506 3.510 33.313 1.00 28.28 200 GLY A N 1
ATOM 1188 C CA . GLY A 1 182 ? 17.383 4.387 33.579 1.00 30.34 200 GLY A CA 1
ATOM 1189 C C . GLY A 1 182 ? 17.629 5.780 33.042 1.00 31.21 200 GLY A C 1
ATOM 1190 O O . GLY A 1 182 ? 18.746 6.297 33.121 1.00 29.42 200 GLY A O 1
ATOM 1191 N N . ALA A 1 183 ? 16.583 6.394 32.504 1.00 26.06 201 ALA A N 1
ATOM 1192 C CA . ALA A 1 183 ? 16.676 7.753 31.988 1.00 32.75 201 ALA A CA 1
ATOM 1193 C C . ALA A 1 183 ? 15.281 8.294 31.736 1.00 34.77 201 ALA A C 1
ATOM 1194 O O . ALA A 1 183 ? 14.303 7.554 31.800 1.00 45.00 201 ALA A O 1
ATOM 1196 N N . ALA A 1 184 ? 15.192 9.580 31.429 1.00 34.29 202 ALA A N 1
ATOM 1197 C CA . ALA A 1 184 ? 13.913 10.186 31.105 1.00 37.13 202 ALA A CA 1
ATOM 1198 C C . ALA A 1 184 ? 13.796 10.393 29.599 1.00 32.95 202 ALA A C 1
ATOM 1199 O O . ALA A 1 184 ? 14.736 10.128 28.848 1.00 31.98 202 ALA A O 1
ATOM 1201 N N . LEU A 1 185 ? 12.627 10.846 29.163 1.00 26.43 203 LEU A N 1
ATOM 1202 C CA . LEU A 1 185 ? 12.436 11.271 27.784 1.00 28.29 203 LEU A CA 1
ATOM 1203 C C . LEU A 1 185 ? 12.427 12.801 27.755 1.00 29.79 203 LEU A C 1
ATOM 1204 O O . LEU A 1 185 ? 11.902 13.423 28.672 1.00 33.93 203 LEU A O 1
ATOM 1209 N N . PRO A 1 186 ? 13.021 13.421 26.716 1.00 28.11 204 PRO A N 1
ATOM 1210 C CA . PRO A 1 186 ? 13.697 12.834 25.551 1.00 23.71 204 PRO A CA 1
ATOM 1211 C C . PRO A 1 186 ? 14.941 12.041 25.920 1.00 25.18 204 PRO A C 1
ATOM 1212 O O . PRO A 1 186 ? 15.639 12.373 26.873 1.00 25.89 204 PRO A O 1
ATOM 1216 N N . LEU A 1 187 ? 15.197 10.989 25.156 1.00 20.62 205 LEU A N 1
ATOM 1217 C CA . LEU A 1 187 ? 16.247 10.042 25.455 1.00 26.00 205 LEU A CA 1
ATOM 1218 C C . LEU A 1 187 ? 17.306 10.182 24.380 1.00 19.66 205 LEU A C 1
ATOM 1219 O O . LEU A 1 187 ? 17.006 10.003 23.209 1.00 21.11 205 LEU A O 1
ATOM 1224 N N . THR A 1 188 ? 18.536 10.491 24.774 1.00 22.06 206 THR A N 1
ATOM 1225 C CA . THR A 1 188 ? 19.623 10.660 23.809 1.00 19.89 206 THR A CA 1
ATOM 1226 C C . THR A 1 188 ? 20.709 9.622 24.039 1.00 18.83 206 THR A C 1
ATOM 1227 O O . THR A 1 188 ? 21.234 9.497 25.135 1.00 19.07 206 THR A O 1
ATOM 1231 N N . ILE A 1 189 ? 21.022 8.871 22.988 1.00 14.84 207 ILE A N 1
ATOM 1232 C CA . ILE A 1 189 ? 21.984 7.791 23.064 1.00 18.43 207 ILE A CA 1
ATOM 1233 C C . ILE A 1 189 ? 23.146 8.084 22.126 1.00 22.94 207 ILE A C 1
ATOM 1234 O O . ILE A 1 189 ? 22.946 8.331 20.929 1.00 15.55 207 ILE A O 1
ATOM 1239 N N . HIS A 1 190 ? 24.353 8.059 22.686 1.00 19.06 208 HIS A N 1
ATOM 1240 C CA . HIS A 1 190 ? 25.571 8.422 21.961 1.00 19.98 208 HIS A CA 1
ATOM 1241 C C . HIS A 1 190 ? 26.486 7.213 21.878 1.00 15.88 208 HIS A C 1
ATOM 1242 O O . HIS A 1 190 ? 26.704 6.529 22.879 1.00 20.98 208 HIS A O 1
ATOM 1249 N N . THR A 1 191 ? 27.026 6.946 20.697 1.00 14.71 209 THR A N 1
ATOM 1250 C CA . THR A 1 191 ? 27.948 5.821 20.533 1.00 16.59 209 THR A CA 1
ATOM 1251 C C . THR A 1 191 ? 29.274 6.290 19.960 1.00 21.14 209 THR A C 1
ATOM 1252 O O . THR A 1 191 ? 29.359 6.671 18.791 1.00 18.50 209 THR A O 1
ATOM 1256 N N . GLU A 1 192 ? 30.310 6.266 20.791 1.00 20.56 210 GLU A N 1
ATOM 1257 C CA . GLU A 1 192 ? 31.635 6.653 20.335 1.00 19.15 210 GLU A CA 1
ATOM 1258 C C . GLU A 1 192 ? 32.100 5.707 19.233 1.00 18.88 210 GLU A C 1
ATOM 1259 O O . GLU A 1 192 ? 32.514 6.154 18.176 1.00 20.27 210 GLU A O 1
ATOM 1265 N N . MET A 1 193 ? 32.020 4.406 19.494 1.00 18.26 211 MET A N 1
ATOM 1266 C CA . MET A 1 193 ? 32.338 3.379 18.508 1.00 23.05 211 MET A CA 1
ATOM 1267 C C . MET A 1 193 ? 31.057 2.659 18.038 1.00 19.86 211 MET A C 1
ATOM 1268 O O . MET A 1 193 ? 30.006 2.796 18.667 1.00 19.24 211 MET A O 1
ATOM 1273 N N . PRO A 1 194 ? 31.135 1.905 16.924 1.00 20.05 212 PRO A N 1
ATOM 1274 C CA . PRO A 1 194 ? 29.905 1.340 16.351 1.00 19.74 212 PRO A CA 1
ATOM 1275 C C . PRO A 1 194 ? 29.252 0.231 17.166 1.00 16.33 212 PRO A C 1
ATOM 1276 O O . PRO A 1 194 ? 29.939 -0.644 17.698 1.00 15.24 212 PRO A O 1
ATOM 1280 N N . TRP A 1 195 ? 27.921 0.265 17.202 1.00 16.29 213 TRP A N 1
ATOM 1281 C CA . TRP A 1 195 ? 27.102 -0.805 17.749 1.00 18.00 213 TRP A CA 1
ATOM 1282 C C . TRP A 1 195 ? 26.001 -1.148 16.750 1.00 16.70 213 TRP A C 1
ATOM 1283 O O . TRP A 1 195 ? 25.650 -0.326 15.902 1.00 12.36 213 TRP A O 1
ATOM 1294 N N . ASP A 1 196 ? 25.400 -2.326 16.907 1.00 14.69 214 ASP A N 1
ATOM 1295 C CA . ASP A 1 196 ? 24.068 -2.566 16.348 1.00 12.58 214 ASP A CA 1
ATOM 1296 C C . ASP A 1 196 ? 23.058 -2.510 17.476 1.00 12.06 214 ASP A C 1
ATOM 1297 O O . ASP A 1 196 ? 23.298 -3.058 18.547 1.00 13.57 214 ASP A O 1
ATOM 1302 N N . ILE A 1 197 ? 21.938 -1.843 17.243 1.00 12.80 215 ILE A N 1
ATOM 1303 C CA . ILE A 1 197 ? 20.902 -1.681 18.276 1.00 12.85 215 ILE A CA 1
ATOM 1304 C C . ILE A 1 197 ? 19.578 -2.256 17.754 1.00 16.97 215 ILE A C 1
ATOM 1305 O O . ILE A 1 197 ? 19.225 -2.054 16.589 1.00 13.43 215 ILE A O 1
ATOM 1310 N N . GLY A 1 198 ? 18.864 -2.978 18.609 1.00 11.30 216 GLY A N 1
ATOM 1311 C CA . GLY A 1 198 ? 17.576 -3.550 18.263 1.00 11.38 216 GLY A CA 1
ATOM 1312 C C . GLY A 1 198 ? 16.498 -2.688 18.880 1.00 13.99 216 GLY A C 1
ATOM 1313 O O . GLY A 1 198 ? 16.656 -1.479 18.965 1.00 12.12 216 GLY A O 1
ATOM 1314 N N . PHE A 1 199 ? 15.399 -3.295 19.308 1.00 12.15 217 PHE A N 1
ATOM 1315 C CA . PHE A 1 199 ? 14.330 -2.513 19.902 1.00 11.83 217 PHE A CA 1
ATOM 1316 C C . PHE A 1 199 ? 14.800 -1.999 21.250 1.00 11.57 217 PHE A C 1
ATOM 1317 O O . PHE A 1 199 ? 15.661 -2.603 21.894 1.00 12.35 217 PHE A O 1
ATOM 1325 N N . ILE A 1 200 ? 14.214 -0.887 21.661 1.00 13.21 218 ILE A N 1
ATOM 1326 C CA . ILE A 1 200 ? 14.559 -0.200 22.891 1.00 13.25 218 ILE A CA 1
ATOM 1327 C C . ILE A 1 200 ? 13.298 -0.088 23.738 1.00 16.31 218 ILE A C 1
ATOM 1328 O O . ILE A 1 200 ? 12.288 0.451 23.287 1.00 13.93 218 ILE A O 1
ATOM 1333 N N . ASN A 1 201 ? 13.349 -0.610 24.955 1.00 16.16 219 ASN A N 1
ATOM 1334 C CA . ASN A 1 201 ? 12.171 -0.634 25.815 1.00 17.24 219 ASN A CA 1
ATOM 1335 C C . ASN A 1 201 ? 12.170 0.550 26.738 1.00 20.95 219 ASN A C 1
ATOM 1336 O O . ASN A 1 201 ? 13.154 0.799 27.427 1.00 19.78 219 ASN A O 1
ATOM 1341 N N . ILE A 1 202 ? 11.062 1.276 26.760 1.00 19.63 220 ILE A N 1
ATOM 1342 C CA . ILE A 1 202 ? 10.946 2.465 27.592 1.00 20.95 220 ILE A CA 1
ATOM 1343 C C . ILE A 1 202 ? 9.658 2.367 28.417 1.00 31.61 220 ILE A C 1
ATOM 1344 O O . ILE A 1 202 ? 8.560 2.483 27.871 1.00 33.33 220 ILE A O 1
ATOM 1349 N N . GLU A 1 203 ? 9.811 2.136 29.723 1.00 19.74 221 GLU A N 1
ATOM 1350 C CA . GLU A 1 203 ? 8.699 1.819 30.621 1.00 26.33 221 GLU A CA 1
ATOM 1351 C C . GLU A 1 203 ? 8.591 2.820 31.772 1.00 34.13 221 GLU A C 1
ATOM 1352 O O . GLU A 1 203 ? 9.597 3.260 32.331 1.00 30.35 221 GLU A O 1
ATOM 1358 N N . ASN A 1 204 ? 7.361 3.161 32.131 1.00 30.58 222 ASN A N 1
ATOM 1359 C CA . ASN A 1 204 ? 7.096 4.039 33.262 1.00 31.92 222 ASN A CA 1
ATOM 1360 C C . ASN A 1 204 ? 7.107 3.210 34.553 1.00 30.42 222 ASN A C 1
ATOM 1361 O O . ASN A 1 204 ? 6.419 2.193 34.652 1.00 31.26 222 ASN A O 1
ATOM 1366 N N . PRO A 1 205 ? 7.914 3.635 35.539 1.00 38.23 223 PRO A N 1
ATOM 1367 C CA . PRO A 1 205 ? 8.117 2.941 36.822 1.00 37.95 223 PRO A CA 1
ATOM 1368 C C . PRO A 1 205 ? 6.838 2.736 37.647 1.00 37.02 223 PRO A C 1
ATOM 1369 O O . PRO A 1 205 ? 6.794 1.823 38.473 1.00 35.95 223 PRO A O 1
ATOM 1373 N N . ALA A 1 206 ? 5.817 3.562 37.426 1.00 31.25 224 ALA A N 1
ATOM 1374 C CA . ALA A 1 206 ? 4.531 3.384 38.114 1.00 37.71 224 ALA A CA 1
ATOM 1375 C C . ALA A 1 206 ? 3.711 2.183 37.612 1.00 35.45 224 ALA A C 1
ATOM 1376 O O . ALA A 1 206 ? 2.693 1.830 38.209 1.00 34.91 224 ALA A O 1
ATOM 1378 N N . GLY A 1 207 ? 4.145 1.563 36.518 1.00 32.08 225 GLY A N 1
ATOM 1379 C CA . GLY A 1 207 ? 3.471 0.377 36.003 1.00 32.08 225 GLY A CA 1
ATOM 1380 C C . GLY A 1 207 ? 2.271 0.675 35.114 1.00 27.26 225 GLY A C 1
ATOM 1381 O O . GLY A 1 207 ? 1.972 1.832 34.835 1.00 24.14 225 GLY A O 1
ATOM 1382 N N . GLY A 1 208 ? 1.586 -0.377 34.663 1.00 31.87 226 GLY A N 1
ATOM 1383 C CA . GLY A 1 208 ? 0.457 -0.230 33.754 1.00 24.23 226 GLY A CA 1
ATOM 1384 C C . GLY A 1 208 ? 0.603 -1.150 32.554 1.00 22.44 226 GLY A C 1
ATOM 1385 O O . GLY A 1 208 ? 1.304 -2.154 32.633 1.00 26.54 226 GLY A O 1
ATOM 1386 N N . ILE A 1 209 ? -0.042 -0.803 31.441 1.00 26.16 227 ILE A N 1
ATOM 1387 C CA . ILE A 1 209 ? 0.030 -1.618 30.226 1.00 20.41 227 ILE A CA 1
ATOM 1388 C C . ILE A 1 209 ? 1.051 -1.019 29.261 1.00 22.35 227 ILE A C 1
ATOM 1389 O O . ILE A 1 209 ? 1.143 0.201 29.150 1.00 20.42 227 ILE A O 1
ATOM 1394 N N . THR A 1 210 ? 1.804 -1.858 28.547 1.00 18.12 228 THR A N 1
ATOM 1395 C CA . THR A 1 210 ? 2.491 -1.369 27.357 1.00 17.25 228 THR A CA 1
ATOM 1396 C C . THR A 1 210 ? 2.046 -2.215 26.186 1.00 17.48 228 THR A C 1
ATOM 1397 O O . THR A 1 210 ? 1.714 -3.390 26.349 1.00 15.23 228 THR A O 1
ATOM 1401 N N . VAL A 1 211 ? 2.035 -1.610 25.007 1.00 22.02 229 VAL A N 1
ATOM 1402 C CA . VAL A 1 211 ? 1.779 -2.346 23.775 1.00 20.72 229 VAL A CA 1
ATOM 1403 C C . VAL A 1 211 ? 2.921 -2.080 22.798 1.00 19.21 229 VAL A C 1
ATOM 1404 O O . VAL A 1 211 ? 3.132 -0.951 22.361 1.00 18.73 229 VAL A O 1
ATOM 1408 N N . SER A 1 212 ? 3.682 -3.123 22.499 1.00 17.94 230 SER A N 1
ATOM 1409 C CA . SER A 1 212 ? 4.849 -3.007 21.633 1.00 16.81 230 SER A CA 1
ATOM 1410 C C . SER A 1 212 ? 4.529 -3.610 20.272 1.00 18.80 230 SER A C 1
ATOM 1411 O O . SER A 1 212 ? 3.921 -4.676 20.198 1.00 17.92 230 SER A O 1
ATOM 1414 N N . ALA A 1 213 ? 4.936 -2.934 19.198 1.00 17.40 231 ALA A N 1
ATOM 1415 C CA . ALA A 1 213 ? 4.651 -3.409 17.843 1.00 18.50 231 ALA A CA 1
ATOM 1416 C C . ALA A 1 213 ? 5.920 -3.862 17.149 1.00 17.72 231 ALA A C 1
ATOM 1417 O O . ALA A 1 213 ? 6.816 -3.056 16.929 1.00 15.23 231 ALA A O 1
ATOM 1419 N N . MET A 1 214 ? 6.003 -5.148 16.819 1.00 14.50 232 MET A N 1
ATOM 1420 C CA . MET A 1 214 ? 7.139 -5.681 16.079 1.00 13.44 232 MET A CA 1
ATOM 1421 C C . MET A 1 214 ? 6.660 -6.177 14.731 1.00 14.13 232 MET A C 1
ATOM 1422 O O . MET A 1 214 ? 6.505 -7.385 14.529 1.00 11.85 232 MET A O 1
ATOM 1427 N N . GLY A 1 215 ? 6.423 -5.243 13.819 1.00 15.62 233 GLY A N 1
ATOM 1428 C CA . GLY A 1 215 ? 5.966 -5.571 12.484 1.00 13.59 233 GLY A CA 1
ATOM 1429 C C . GLY A 1 215 ? 7.034 -5.436 11.421 1.00 14.77 233 GLY A C 1
ATOM 1430 O O . GLY A 1 215 ? 7.960 -4.634 11.545 1.00 13.20 233 GLY A O 1
ATOM 1431 N N . ILE A 1 216 ? 6.889 -6.233 10.363 1.00 9.68 234 ILE A N 1
ATOM 1432 C CA . ILE A 1 216 ? 7.758 -6.163 9.200 1.00 14.14 234 ILE A CA 1
ATOM 1433 C C . ILE A 1 216 ? 6.891 -6.234 7.951 1.00 13.81 234 ILE A C 1
ATOM 1434 O O . ILE A 1 216 ? 6.199 -7.229 7.749 1.00 14.33 234 ILE A O 1
ATOM 1439 N N . ASN A 1 217 ? 6.916 -5.190 7.126 1.00 14.96 235 ASN A N 1
ATOM 1440 C CA . ASN A 1 217 ? 6.122 -5.164 5.896 1.00 13.42 235 ASN A CA 1
ATOM 1441 C C . ASN A 1 217 ? 6.333 -6.426 5.067 1.00 16.03 235 ASN A C 1
ATOM 1442 O O . ASN A 1 217 ? 7.473 -6.793 4.771 1.00 14.61 235 ASN A O 1
ATOM 1447 N N . GLY A 1 218 ? 5.241 -7.107 4.718 1.00 14.36 236 GLY A N 1
ATOM 1448 C CA . GLY A 1 218 ? 5.332 -8.299 3.882 1.00 22.05 236 GLY A CA 1
ATOM 1449 C C . GLY A 1 218 ? 5.649 -9.622 4.578 1.00 19.39 236 GLY A C 1
ATOM 1450 O O . GLY A 1 218 ? 5.640 -10.677 3.941 1.00 21.16 236 GLY A O 1
ATOM 1451 N N . ALA A 1 219 ? 5.909 -9.584 5.883 1.00 15.78 237 ALA A N 1
ATOM 1452 C CA . ALA A 1 219 ? 6.427 -10.764 6.583 1.00 16.25 237 ALA A CA 1
ATOM 1453 C C . ALA A 1 219 ? 5.410 -11.887 6.798 1.00 16.91 237 ALA A C 1
ATOM 1454 O O . ALA A 1 219 ? 4.198 -11.660 6.842 1.00 18.23 237 ALA A O 1
ATOM 1456 N N . GLN A 1 220 ? 5.938 -13.098 6.947 1.00 15.77 238 GLN A N 1
ATOM 1457 C CA . GLN A 1 220 ? 5.165 -14.284 7.303 1.00 16.28 238 GLN A CA 1
ATOM 1458 C C . GLN A 1 220 ? 5.766 -14.859 8.584 1.00 17.62 238 GLN A C 1
ATOM 1459 O O . GLN A 1 220 ? 6.940 -14.614 8.866 1.00 13.01 238 GLN A O 1
ATOM 1465 N N . LEU A 1 221 ? 4.978 -15.610 9.355 1.00 9.92 239 LEU A N 1
ATOM 1466 C CA . LEU A 1 221 ? 5.455 -16.108 10.650 1.00 16.05 239 LEU A CA 1
ATOM 1467 C C . LEU A 1 221 ? 6.681 -16.993 10.535 1.00 15.20 239 LEU A C 1
ATOM 1468 O O . LEU A 1 221 ? 7.580 -16.915 11.367 1.00 13.50 239 LEU A O 1
ATOM 1473 N N . THR A 1 222 ? 6.721 -17.832 9.502 1.00 19.99 240 THR A N 1
ATOM 1474 C CA . THR A 1 222 ? 7.845 -18.744 9.310 1.00 15.27 240 THR A CA 1
ATOM 1475 C C . THR A 1 222 ? 9.140 -17.991 9.046 1.00 18.21 240 THR A C 1
ATOM 1476 O O . THR A 1 222 ? 10.226 -18.543 9.211 1.00 18.34 240 THR A O 1
ATOM 1480 N N . GLN A 1 223 ? 9.029 -16.730 8.650 1.00 12.94 241 GLN A N 1
ATOM 1481 C CA . GLN A 1 223 ? 10.213 -15.941 8.344 1.00 16.01 241 GLN A CA 1
ATOM 1482 C C . GLN A 1 223 ? 10.933 -15.418 9.586 1.00 17.92 241 GLN A C 1
ATOM 1483 O O . GLN A 1 223 ? 11.888 -14.667 9.463 1.00 20.23 241 GLN A O 1
ATOM 1489 N N . TRP A 1 224 ? 10.485 -15.823 10.774 1.00 15.00 242 TRP A N 1
ATOM 1490 C CA . TRP A 1 224 ? 11.323 -15.682 11.961 1.00 18.69 242 TRP A CA 1
ATOM 1491 C C . TRP A 1 224 ? 12.669 -16.403 11.745 1.00 19.21 242 TRP A C 1
ATOM 1492 O O . TRP A 1 224 ? 13.673 -16.085 12.400 1.00 17.28 242 TRP A O 1
ATOM 1503 N N . SER A 1 225 ? 12.688 -17.369 10.826 1.00 14.79 243 SER A N 1
ATOM 1504 C CA . SER A 1 225 ? 13.920 -18.103 10.500 1.00 21.91 243 SER A CA 1
ATOM 1505 C C . SER A 1 225 ? 15.033 -17.189 9.943 1.00 19.92 243 SER A C 1
ATOM 1506 O O . SER A 1 225 ? 16.215 -17.534 9.996 1.00 19.82 243 SER A O 1
ATOM 1509 N N . LYS A 1 226 ? 14.649 -16.017 9.439 1.00 20.96 244 LYS A N 1
ATOM 1510 C CA . LYS A 1 226 ? 15.606 -14.997 9.007 1.00 17.27 244 LYS A CA 1
ATOM 1511 C C . LYS A 1 226 ? 16.363 -14.370 10.171 1.00 16.77 244 LYS A C 1
ATOM 1512 O O . LYS A 1 226 ? 17.377 -13.700 9.957 1.00 15.53 244 LYS A O 1
ATOM 1518 N N . TRP A 1 227 ? 15.851 -14.545 11.390 1.00 15.44 245 TRP A N 1
ATOM 1519 C CA . TRP A 1 227 ? 16.433 -13.887 12.559 1.00 17.25 245 TRP A CA 1
ATOM 1520 C C . TRP A 1 227 ? 17.430 -14.837 13.239 1.00 21.18 245 TRP A C 1
ATOM 1521 O O . TRP A 1 227 ? 17.474 -16.020 12.910 1.00 18.92 245 TRP A O 1
ATOM 1532 N N . ARG A 1 228 ? 18.225 -14.326 14.177 1.00 17.98 246 ARG A N 1
ATOM 1533 C CA . ARG A 1 228 ? 19.323 -15.116 14.749 1.00 19.41 246 ARG A CA 1
ATOM 1534 C C . ARG A 1 228 ? 18.840 -16.379 15.471 1.00 18.73 246 ARG A C 1
ATOM 1535 O O . ARG A 1 228 ? 17.712 -16.442 15.938 1.00 17.93 246 ARG A O 1
ATOM 1543 N N . ALA A 1 229 ? 19.702 -17.387 15.551 1.00 19.12 247 ALA A N 1
ATOM 1544 C CA . ALA A 1 229 ? 19.307 -18.678 16.128 1.00 16.80 247 ALA A CA 1
ATOM 1545 C C . ALA A 1 229 ? 18.802 -18.544 17.571 1.00 20.18 247 ALA A C 1
ATOM 1546 O O . ALA A 1 229 ? 17.897 -19.263 17.981 1.00 20.18 247 ALA A O 1
ATOM 1548 N N . ASP A 1 230 ? 19.371 -17.603 18.321 1.00 16.88 248 ASP A N 1
ATOM 1549 C CA . ASP A 1 230 ? 18.990 -17.390 19.721 1.00 15.35 248 ASP A CA 1
ATOM 1550 C C . ASP A 1 230 ? 17.842 -16.403 19.897 1.00 19.15 248 ASP A C 1
ATOM 1551 O O . ASP A 1 230 ? 17.714 -15.792 20.964 1.00 21.84 248 ASP A O 1
ATOM 1556 N N . ARG A 1 231 ? 17.007 -16.245 18.875 1.00 17.23 249 ARG A N 1
ATOM 1557 C CA . ARG A 1 231 ? 15.898 -15.277 18.929 1.00 14.72 249 ARG A CA 1
ATOM 1558 C C . ARG A 1 231 ? 14.884 -15.534 20.065 1.00 18.04 249 ARG A C 1
ATOM 1559 O O . ARG A 1 231 ? 14.272 -14.601 20.590 1.00 17.71 249 ARG A O 1
ATOM 1567 N N . MET A 1 232 ? 14.696 -16.793 20.445 1.00 19.52 250 MET A N 1
ATOM 1568 C CA . MET A 1 232 ? 13.804 -17.107 21.574 1.00 19.53 250 MET A CA 1
ATOM 1569 C C . MET A 1 232 ? 14.350 -16.613 22.920 1.00 22.52 250 MET A C 1
ATOM 1570 O O . MET A 1 232 ? 13.584 -16.286 23.826 1.00 19.43 250 MET A O 1
ATOM 1575 N N . ASN A 1 233 ? 15.671 -16.553 23.057 1.00 22.36 251 ASN A N 1
ATOM 1576 C CA . ASN A 1 233 ? 16.251 -15.919 24.242 1.00 22.27 251 ASN A CA 1
ATOM 1577 C C . ASN A 1 233 ? 15.999 -14.412 24.253 1.00 25.36 251 ASN A C 1
ATOM 1578 O O . ASN A 1 233 ? 15.814 -13.818 25.324 1.00 20.65 251 ASN A O 1
ATOM 1583 N N . ASP A 1 234 ? 15.974 -13.791 23.072 1.00 19.85 252 ASP A N 1
ATOM 1584 C CA . ASP A 1 234 ? 15.537 -12.393 22.981 1.00 19.60 252 ASP A CA 1
ATOM 1585 C C . ASP A 1 234 ? 14.058 -12.267 23.406 1.00 15.97 252 ASP A C 1
ATOM 1586 O O . ASP A 1 234 ? 13.680 -11.337 24.116 1.00 19.91 252 ASP A O 1
ATOM 1591 N N . LEU A 1 235 ? 13.218 -13.195 22.958 1.00 16.04 253 LEU A N 1
ATOM 1592 C CA . LEU A 1 235 ? 11.802 -13.172 23.338 1.00 16.54 253 LEU A CA 1
ATOM 1593 C C . LEU A 1 235 ? 11.624 -13.315 24.856 1.00 21.51 253 LEU A C 1
ATOM 1594 O O . LEU A 1 235 ? 10.838 -12.589 25.480 1.00 16.01 253 LEU A O 1
ATOM 1599 N N . ALA A 1 236 ? 12.364 -14.255 25.441 1.00 18.57 254 ALA A N 1
ATOM 1600 C CA . ALA A 1 236 ? 12.361 -14.442 26.887 1.00 25.25 254 ALA A CA 1
ATOM 1601 C C . ALA A 1 236 ? 12.640 -13.127 27.613 1.00 25.22 254 ALA A C 1
ATOM 1602 O O . ALA A 1 236 ? 12.099 -12.883 28.683 1.00 30.30 254 ALA A O 1
ATOM 1604 N N . GLN A 1 237 ? 13.458 -12.266 27.012 1.00 17.85 255 GLN A N 1
ATOM 1605 C CA . GLN A 1 237 ? 13.891 -11.052 27.696 1.00 21.89 255 GLN A CA 1
ATOM 1606 C C . GLN A 1 237 ? 13.036 -9.835 27.400 1.00 24.58 255 GLN A C 1
ATOM 1607 O O . GLN A 1 237 ? 13.369 -8.754 27.856 1.00 20.96 255 GLN A O 1
ATOM 1613 N N . THR A 1 238 ? 11.957 -9.996 26.632 1.00 23.33 256 THR A N 1
ATOM 1614 C CA . THR A 1 238 ? 11.048 -8.872 26.360 1.00 17.86 256 THR A CA 1
ATOM 1615 C C . THR A 1 238 ? 10.164 -8.617 27.567 1.00 23.03 256 THR A C 1
ATOM 1616 O O . THR A 1 238 ? 9.650 -7.508 27.758 1.00 19.49 256 THR A O 1
ATOM 1620 N N . GLY A 1 239 ? 9.968 -9.657 28.371 1.00 19.31 257 GLY A N 1
ATOM 1621 C CA . GLY A 1 239 ? 9.069 -9.566 29.504 1.00 26.19 257 GLY A CA 1
ATOM 1622 C C . GLY A 1 239 ? 7.599 -9.613 29.112 1.00 28.65 257 GLY A C 1
ATOM 1623 O O . GLY A 1 239 ? 6.742 -9.314 29.937 1.00 26.86 257 GLY A O 1
ATOM 1624 N N . ALA A 1 240 ? 7.310 -9.985 27.861 1.00 21.60 258 ALA A N 1
ATOM 1625 C CA . ALA A 1 240 ? 5.931 -10.007 27.358 1.00 21.35 258 ALA A CA 1
ATOM 1626 C C . ALA A 1 240 ? 5.022 -10.902 28.195 1.00 22.42 258 ALA A C 1
ATOM 1627 O O . ALA A 1 240 ? 5.351 -12.053 28.477 1.00 23.39 258 ALA A O 1
ATOM 1629 N N . ASP A 1 241 ? 3.864 -10.372 28.568 1.00 19.31 259 ASP A N 1
ATOM 1630 C CA . ASP A 1 241 ? 2.886 -11.147 29.319 1.00 19.31 259 ASP A CA 1
ATOM 1631 C C . ASP A 1 241 ? 1.768 -11.646 28.418 1.00 22.71 259 ASP A C 1
ATOM 1632 O O . ASP A 1 241 ? 1.029 -12.563 28.780 1.00 21.12 259 ASP A O 1
ATOM 1637 N N . LEU A 1 242 ? 1.647 -11.028 27.247 1.00 18.39 260 LEU A N 1
ATOM 1638 C CA . LEU A 1 242 ? 0.727 -11.495 26.209 1.00 20.56 260 LEU A CA 1
ATOM 1639 C C . LEU A 1 242 ? 1.402 -11.292 24.855 1.00 17.02 260 LEU A C 1
ATOM 1640 O O . LEU A 1 242 ? 1.807 -10.182 24.528 1.00 20.51 260 LEU A O 1
ATOM 1645 N N . VAL A 1 243 ? 1.543 -12.365 24.087 1.00 18.88 261 VAL A N 1
ATOM 1646 C CA . VAL A 1 243 ? 2.156 -12.287 22.766 1.00 16.55 261 VAL A CA 1
ATOM 1647 C C . VAL A 1 243 ? 1.064 -12.384 21.714 1.00 19.16 261 VAL A C 1
ATOM 1648 O O . VAL A 1 243 ? 0.324 -13.372 21.665 1.00 22.71 261 VAL A O 1
ATOM 1652 N N . ILE A 1 244 ? 0.950 -11.357 20.882 1.00 15.22 262 ILE A N 1
ATOM 1653 C CA . ILE A 1 244 ? -0.014 -11.374 19.794 1.00 13.57 262 ILE A CA 1
ATOM 1654 C C . ILE A 1 244 ? 0.714 -11.641 18.493 1.00 15.02 262 ILE A C 1
ATOM 1655 O O . ILE A 1 244 ? 1.637 -10.898 18.111 1.00 13.96 262 ILE A O 1
ATOM 1660 N N . LEU A 1 245 ? 0.312 -12.707 17.816 1.00 10.97 263 LEU A N 1
ATOM 1661 C CA . LEU A 1 245 ? 0.857 -13.025 16.499 1.00 13.89 263 LEU A CA 1
ATOM 1662 C C . LEU A 1 245 ? -0.160 -12.614 15.445 1.00 16.29 263 LEU A C 1
ATOM 1663 O O . LEU A 1 245 ? -1.296 -13.107 15.426 1.00 14.40 263 LEU A O 1
ATOM 1668 N N . SER A 1 246 ? 0.230 -11.691 14.578 1.00 14.68 264 SER A N 1
ATOM 1669 C CA . SER A 1 246 ? -0.690 -11.197 13.556 1.00 13.24 264 SER A CA 1
ATOM 1670 C C . SER A 1 246 ? -0.083 -11.348 12.160 1.00 19.32 264 SER A C 1
ATOM 1671 O O . SER A 1 246 ? 0.557 -10.436 11.650 1.00 13.97 264 SER A O 1
ATOM 1674 N N . TYR A 1 247 ? -0.274 -12.521 11.557 1.00 14.15 265 TYR A N 1
ATOM 1675 C CA . TYR A 1 247 ? 0.213 -12.793 10.218 1.00 12.30 265 TYR A CA 1
ATOM 1676 C C . TYR A 1 247 ? -0.931 -13.404 9.422 1.00 17.28 265 TYR A C 1
ATOM 1677 O O . TYR A 1 247 ? -2.052 -13.460 9.900 1.00 16.43 265 TYR A O 1
ATOM 1686 N N . GLY A 1 248 ? -0.658 -13.861 8.209 1.00 18.96 266 GLY A N 1
ATOM 1687 C CA . GLY A 1 248 ? -1.679 -14.574 7.459 1.00 19.41 266 GLY A CA 1
ATOM 1688 C C . GLY A 1 248 ? -1.938 -13.972 6.102 1.00 17.68 266 GLY A C 1
ATOM 1689 O O . GLY A 1 248 ? -2.139 -14.691 5.129 1.00 15.70 266 GLY A O 1
ATOM 1690 N N . THR A 1 249 ? -1.917 -12.646 6.036 1.00 16.48 267 THR A N 1
ATOM 1691 C CA . THR A 1 249 ? -2.184 -11.947 4.781 1.00 15.92 267 THR A CA 1
ATOM 1692 C C . THR A 1 249 ? -1.174 -12.294 3.695 1.00 16.82 267 THR A C 1
ATOM 1693 O O . THR A 1 249 ? -1.544 -12.590 2.566 1.00 15.94 267 THR A O 1
ATOM 1697 N N . ASN A 1 250 ? 0.109 -12.276 4.033 1.00 18.69 268 ASN A N 1
ATOM 1698 C CA . ASN A 1 250 ? 1.125 -12.604 3.041 1.00 18.33 268 ASN A CA 1
ATOM 1699 C C . ASN A 1 250 ? 1.208 -14.096 2.726 1.00 22.03 268 ASN A C 1
ATOM 1700 O O . ASN A 1 250 ? 1.382 -14.473 1.563 1.00 20.64 268 ASN A O 1
ATOM 1705 N N . GLU A 1 251 ? 1.088 -14.941 3.752 1.00 16.55 269 GLU A N 1
ATOM 1706 C CA . GLU A 1 251 ? 1.020 -16.383 3.522 1.00 14.91 269 GLU A CA 1
ATOM 1707 C C . GLU A 1 251 ? -0.081 -16.646 2.489 1.00 18.59 269 GLU A C 1
ATOM 1708 O O . GLU A 1 251 ? 0.096 -17.434 1.565 1.00 18.76 269 GLU A O 1
ATOM 1714 N N . ALA A 1 252 ? -1.205 -15.950 2.641 1.00 14.79 270 ALA A N 1
ATOM 1715 C CA . ALA A 1 252 ? -2.364 -16.148 1.763 1.00 15.72 270 ALA A CA 1
ATOM 1716 C C . ALA A 1 252 ? -2.082 -15.847 0.300 1.00 16.22 270 ALA A C 1
ATOM 1717 O O . ALA A 1 252 ? -2.755 -16.379 -0.581 1.00 14.49 270 ALA A O 1
ATOM 1719 N N . PHE A 1 253 ? -1.104 -14.985 0.030 1.00 20.11 271 PHE A N 1
ATOM 1720 C CA . PHE A 1 253 ? -0.811 -14.620 -1.362 1.00 19.65 271 PHE A CA 1
ATOM 1721 C C . PHE A 1 253 ? 0.235 -15.516 -2.009 1.00 25.05 271 PHE A C 1
ATOM 1722 O O . PHE A 1 253 ? 0.591 -15.320 -3.173 1.00 21.27 271 PHE A O 1
ATOM 1730 N N . ASN A 1 254 ? 0.711 -16.506 -1.258 1.00 22.61 272 ASN A N 1
ATOM 1731 C CA . ASN A 1 254 ? 1.584 -17.532 -1.820 1.00 20.98 272 ASN A CA 1
ATOM 1732 C C . ASN A 1 254 ? 0.729 -18.661 -2.392 1.00 25.94 272 ASN A C 1
ATOM 1733 O O . ASN A 1 254 ? 0.280 -19.536 -1.653 1.00 24.71 272 ASN A O 1
ATOM 1738 N N . ASN A 1 255 ? 0.496 -18.641 -3.704 1.00 25.98 273 ASN A N 1
ATOM 1739 C CA . ASN A 1 255 ? -0.345 -19.655 -4.335 1.00 30.99 273 ASN A CA 1
ATOM 1740 C C . ASN A 1 255 ? 0.166 -21.086 -4.078 1.00 23.34 273 ASN A C 1
ATOM 1741 O O . ASN A 1 255 ? -0.597 -22.042 -4.099 1.00 27.78 273 ASN A O 1
ATOM 1746 N N . ASN A 1 256 ? 1.457 -21.224 -3.808 1.00 30.66 274 ASN A N 1
ATOM 1747 C CA . ASN A 1 256 ? 2.044 -22.550 -3.677 1.00 31.43 274 ASN A CA 1
ATOM 1748 C C . ASN A 1 256 ? 2.386 -22.945 -2.240 1.00 29.03 274 ASN A C 1
ATOM 1749 O O . ASN A 1 256 ? 3.142 -23.882 -2.014 1.00 27.89 274 ASN A O 1
ATOM 1754 N N . ILE A 1 257 ? 1.809 -22.242 -1.272 1.00 21.34 275 ILE A N 1
ATOM 1755 C CA . ILE A 1 257 ? 2.067 -22.537 0.131 1.00 22.75 275 ILE A CA 1
ATOM 1756 C C . ILE A 1 257 ? 1.662 -23.980 0.490 1.00 23.96 275 ILE A C 1
ATOM 1757 O O . ILE A 1 257 ? 0.676 -24.514 -0.016 1.00 23.47 275 ILE A O 1
ATOM 1762 N N . ASP A 1 258 ? 2.453 -24.608 1.347 1.00 22.84 276 ASP A N 1
ATOM 1763 C CA . ASP A 1 258 ? 2.175 -25.958 1.816 1.00 25.61 276 ASP A CA 1
ATOM 1764 C C . ASP A 1 258 ? 1.553 -25.839 3.197 1.00 22.18 276 ASP A C 1
ATOM 1765 O O . ASP A 1 258 ? 2.268 -25.617 4.182 1.00 22.68 276 ASP A O 1
ATOM 1770 N N . ILE A 1 259 ? 0.230 -25.972 3.265 1.00 22.87 277 ILE A N 1
ATOM 1771 C CA . ILE A 1 259 ? -0.497 -25.740 4.513 1.00 22.93 277 ILE A CA 1
ATOM 1772 C C . ILE A 1 259 ? -0.048 -26.711 5.601 1.00 24.35 277 ILE A C 1
ATOM 1773 O O . ILE A 1 259 ? 0.166 -26.320 6.742 1.00 21.56 277 ILE A O 1
ATOM 1778 N N . ALA A 1 260 ? 0.119 -27.979 5.244 1.00 23.44 278 ALA A N 1
ATOM 1779 C CA . ALA A 1 260 ? 0.537 -28.976 6.221 1.00 29.00 278 ALA A CA 1
ATOM 1780 C C . ALA A 1 260 ? 1.910 -28.638 6.804 1.00 24.22 278 ALA A C 1
ATOM 1781 O O . ALA A 1 260 ? 2.114 -28.713 8.014 1.00 20.96 278 ALA A O 1
ATOM 1783 N N . ASP A 1 261 ? 2.850 -28.253 5.949 1.00 22.43 279 ASP A N 1
ATOM 1784 C CA . ASP A 1 261 ? 4.165 -27.873 6.453 1.00 31.02 279 ASP A CA 1
ATOM 1785 C C . ASP A 1 261 ? 4.083 -26.590 7.281 1.00 26.50 279 ASP A C 1
ATOM 1786 O O . ASP A 1 261 ? 4.653 -26.507 8.372 1.00 26.24 279 ASP A O 1
ATOM 1791 N N . THR A 1 262 ? 3.359 -25.603 6.757 1.00 19.18 280 THR A N 1
ATOM 1792 C CA . THR A 1 262 ? 3.215 -24.315 7.427 1.00 21.93 280 THR A CA 1
ATOM 1793 C C . THR A 1 262 ? 2.598 -24.505 8.809 1.00 20.21 280 THR A C 1
ATOM 1794 O O . THR A 1 262 ? 3.095 -23.961 9.800 1.00 20.89 280 THR A O 1
ATOM 1798 N N . GLU A 1 263 ? 1.536 -25.304 8.868 1.00 21.13 281 GLU A N 1
ATOM 1799 C CA . GLU A 1 263 ? 0.866 -25.621 10.136 1.00 20.61 281 GLU A CA 1
ATOM 1800 C C . GLU A 1 263 ? 1.826 -26.186 11.186 1.00 17.37 281 GLU A C 1
ATOM 1801 O O . GLU A 1 263 ? 1.771 -25.806 12.356 1.00 21.30 281 GLU A O 1
ATOM 1807 N N . GLN A 1 264 ? 2.701 -27.100 10.773 1.00 18.03 282 GLN A N 1
ATOM 1808 C CA . GLN A 1 264 ? 3.662 -27.683 11.707 1.00 24.65 282 GLN A CA 1
ATOM 1809 C C . GLN A 1 264 ? 4.649 -26.630 12.209 1.00 25.44 282 GLN A C 1
ATOM 1810 O O . GLN A 1 264 ? 5.028 -26.630 13.383 1.00 16.94 282 GLN A O 1
ATOM 1816 N N . LYS A 1 265 ? 5.061 -25.730 11.320 1.00 20.66 283 LYS A N 1
ATOM 1817 C CA . LYS A 1 265 ? 5.975 -24.658 11.715 1.00 20.96 283 LYS A CA 1
ATOM 1818 C C . LYS A 1 265 ? 5.305 -23.709 12.684 1.00 18.83 283 LYS A C 1
ATOM 1819 O O . LYS A 1 265 ? 5.909 -23.284 13.668 1.00 19.34 283 LYS A O 1
ATOM 1825 N N . TRP A 1 266 ? 4.040 -23.402 12.424 1.00 19.77 284 TRP A N 1
ATOM 1826 C CA . TRP A 1 266 ? 3.279 -22.536 13.320 1.00 18.14 284 TRP A CA 1
ATOM 1827 C C . TRP A 1 266 ? 3.153 -23.168 14.706 1.00 16.74 284 TRP A C 1
ATOM 1828 O O . TRP A 1 266 ? 3.407 -22.516 15.719 1.00 20.39 284 TRP A O 1
ATOM 1839 N N . LEU A 1 267 ? 2.767 -24.438 14.755 1.00 18.30 285 LEU A N 1
ATOM 1840 C CA . LEU A 1 267 ? 2.688 -25.146 16.036 1.00 22.03 285 LEU A CA 1
ATOM 1841 C C . LEU A 1 267 ? 4.031 -25.146 16.763 1.00 19.36 285 LEU A C 1
ATOM 1842 O O . LEU A 1 267 ? 4.085 -24.921 17.959 1.00 21.84 285 LEU A O 1
ATOM 1847 N N . ASP A 1 268 ? 5.110 -25.413 16.028 1.00 23.47 286 ASP A N 1
ATOM 1848 C CA . ASP A 1 268 ? 6.459 -25.342 16.589 1.00 25.99 286 ASP A CA 1
ATOM 1849 C C . ASP A 1 268 ? 6.753 -23.972 17.197 1.00 24.52 286 ASP A C 1
ATOM 1850 O O . ASP A 1 268 ? 7.309 -23.879 18.292 1.00 24.09 286 ASP A O 1
ATOM 1855 N N . THR A 1 269 ? 6.387 -22.914 16.477 1.00 18.92 287 THR A N 1
ATOM 1856 C CA . THR A 1 269 ? 6.625 -21.559 16.940 1.00 17.34 287 THR A CA 1
ATOM 1857 C C . THR A 1 269 ? 5.864 -21.258 18.230 1.00 18.37 287 THR A C 1
ATOM 1858 O O . THR A 1 269 ? 6.416 -20.652 19.149 1.00 18.43 287 THR A O 1
ATOM 1862 N N . VAL A 1 270 ? 4.602 -21.683 18.305 1.00 19.17 288 VAL A N 1
ATOM 1863 C CA . VAL A 1 270 ? 3.809 -21.497 19.525 1.00 17.31 288 VAL A CA 1
ATOM 1864 C C . VAL A 1 270 ? 4.433 -22.250 20.705 1.00 19.75 288 VAL A C 1
ATOM 1865 O O . VAL A 1 270 ? 4.551 -21.713 21.803 1.00 20.37 288 VAL A O 1
ATOM 1869 N N . ARG A 1 271 ? 4.832 -23.493 20.458 1.00 18.51 289 ARG A N 1
ATOM 1870 C CA . ARG A 1 271 ? 5.531 -24.303 21.453 1.00 23.88 289 ARG A CA 1
ATOM 1871 C C . ARG A 1 271 ? 6.755 -23.559 21.981 1.00 28.95 289 ARG A C 1
ATOM 1872 O O . ARG A 1 271 ? 6.967 -23.432 23.198 1.00 27.31 289 ARG A O 1
ATOM 1880 N N . GLN A 1 272 ? 7.557 -23.050 21.053 1.00 20.28 290 GLN A N 1
ATOM 1881 C CA . GLN A 1 272 ? 8.752 -22.313 21.424 1.00 20.88 290 GLN A CA 1
ATOM 1882 C C . GLN A 1 272 ? 8.477 -21.044 22.219 1.00 19.83 290 GLN A C 1
ATOM 1883 O O . GLN A 1 272 ? 9.201 -20.740 23.175 1.00 23.20 290 GLN A O 1
ATOM 1889 N N . ILE A 1 273 ? 7.425 -20.318 21.848 1.00 17.71 291 ILE A N 1
ATOM 1890 C CA . ILE A 1 273 ? 7.016 -19.151 22.617 1.00 17.11 291 ILE A CA 1
ATOM 1891 C C . ILE A 1 273 ? 6.666 -19.544 24.055 1.00 20.13 291 ILE A C 1
ATOM 1892 O O . ILE A 1 273 ? 7.068 -18.876 25.010 1.00 26.76 291 ILE A O 1
ATOM 1897 N N . ARG A 1 274 ? 5.931 -20.641 24.206 1.00 23.91 292 ARG A N 1
ATOM 1898 C CA . ARG A 1 274 ? 5.536 -21.116 25.537 1.00 25.43 292 ARG A CA 1
ATOM 1899 C C . ARG A 1 274 ? 6.735 -21.541 26.372 1.00 21.11 292 ARG A C 1
ATOM 1900 O O . ARG A 1 274 ? 6.805 -21.224 27.552 1.00 24.46 292 ARG A O 1
ATOM 1908 N N . ASP A 1 275 ? 7.678 -22.246 25.754 1.00 24.33 293 ASP A N 1
ATOM 1909 C CA . ASP A 1 275 ? 8.922 -22.614 26.439 1.00 29.76 293 ASP A CA 1
ATOM 1910 C C . ASP A 1 275 ? 9.679 -21.367 26.880 1.00 30.41 293 ASP A C 1
ATOM 1911 O O . ASP A 1 275 ? 10.212 -21.319 27.988 1.00 30.11 293 ASP A O 1
ATOM 1916 N N . SER A 1 276 ? 9.720 -20.356 26.012 1.00 27.36 294 SER A N 1
ATOM 1917 C CA . SER A 1 276 ? 10.528 -19.166 26.272 1.00 26.14 294 SER A CA 1
ATOM 1918 C C . SER A 1 276 ? 9.869 -18.211 27.256 1.00 21.16 294 SER A C 1
ATOM 1919 O O . SER A 1 276 ? 10.557 -17.509 27.996 1.00 21.59 294 SER A O 1
ATOM 1922 N N . LEU A 1 277 ? 8.541 -18.181 27.260 1.00 25.35 295 LEU A N 1
ATOM 1923 C CA . LEU A 1 277 ? 7.790 -17.327 28.182 1.00 21.23 295 LEU A CA 1
ATOM 1924 C C . LEU A 1 277 ? 6.634 -18.130 28.791 1.00 31.55 295 LEU A C 1
ATOM 1925 O O . LEU A 1 277 ? 5.491 -18.036 28.330 1.00 18.73 295 LEU A O 1
ATOM 1930 N N . PRO A 1 278 ? 6.930 -18.933 29.828 1.00 30.10 296 PRO A N 1
ATOM 1931 C CA . PRO A 1 278 ? 5.942 -19.866 30.388 1.00 31.26 296 PRO A CA 1
ATOM 1932 C C . PRO A 1 278 ? 4.725 -19.177 31.004 1.00 24.97 296 PRO A C 1
ATOM 1933 O O . PRO A 1 278 ? 3.662 -19.787 31.082 1.00 36.17 296 PRO A O 1
ATOM 1937 N N . ALA A 1 279 ? 4.866 -17.928 31.427 1.00 26.40 297 ALA A N 1
ATOM 1938 C CA . ALA A 1 279 ? 3.755 -17.234 32.066 1.00 27.37 297 ALA A CA 1
ATOM 1939 C C . ALA A 1 279 ? 2.934 -16.371 31.095 1.00 32.52 297 ALA A C 1
ATOM 1940 O O . ALA A 1 279 ? 1.952 -15.745 31.501 1.00 23.28 297 ALA A O 1
ATOM 1942 N N . ALA A 1 280 ? 3.323 -16.336 29.819 1.00 25.81 298 ALA A N 1
ATOM 1943 C CA . ALA A 1 280 ? 2.656 -15.446 28.868 1.00 23.72 298 ALA A CA 1
ATOM 1944 C C . ALA A 1 280 ? 1.396 -16.049 28.244 1.00 21.35 298 ALA A C 1
ATOM 1945 O O . ALA A 1 280 ? 1.313 -17.254 28.030 1.00 25.46 298 ALA A O 1
ATOM 1947 N N . GLY A 1 281 ? 0.423 -15.197 27.948 1.00 20.30 299 GLY A N 1
ATOM 1948 C CA . GLY A 1 281 ? -0.693 -15.594 27.112 1.00 18.74 299 GLY A CA 1
ATOM 1949 C C . GLY A 1 281 ? -0.291 -15.469 25.654 1.00 21.30 299 GLY A C 1
ATOM 1950 O O . GLY A 1 281 ? 0.645 -14.741 25.330 1.00 17.02 299 GLY A O 1
ATOM 1951 N N . ILE A 1 282 ? -0.979 -16.194 24.779 1.00 19.88 300 ILE A N 1
ATOM 1952 C CA . ILE A 1 282 ? -0.757 -16.086 23.341 1.00 15.54 300 ILE A CA 1
ATOM 1953 C C . ILE A 1 282 ? -2.085 -15.856 22.611 1.00 19.61 300 ILE A C 1
ATOM 1954 O O . ILE A 1 282 ? -3.076 -16.546 22.870 1.00 14.94 300 ILE A O 1
ATOM 1959 N N . LEU A 1 283 ? -2.107 -14.879 21.709 1.00 17.13 301 LEU A N 1
ATOM 1960 C CA . LEU A 1 283 ? -3.291 -14.599 20.906 1.00 17.82 301 LEU A CA 1
ATOM 1961 C C . LEU A 1 283 ? -2.930 -14.643 19.431 1.00 17.69 301 LEU A C 1
ATOM 1962 O O . LEU A 1 283 ? -2.022 -13.935 18.988 1.00 17.68 301 LEU A O 1
ATOM 1967 N N . ILE A 1 284 ? -3.625 -15.482 18.675 1.00 13.35 302 ILE A N 1
ATOM 1968 C CA . ILE A 1 284 ? -3.437 -15.535 17.228 1.00 16.97 302 ILE A CA 1
ATOM 1969 C C . ILE A 1 284 ? -4.531 -14.732 16.524 1.00 16.71 302 ILE A C 1
ATOM 1970 O O . ILE A 1 284 ? -5.732 -14.998 16.692 1.00 17.96 302 ILE A O 1
ATOM 1975 N N . ILE A 1 285 ? -4.110 -13.732 15.759 1.00 15.07 303 ILE A N 1
ATOM 1976 C CA . ILE A 1 285 ? -5.031 -12.918 14.982 1.00 14.80 303 ILE A CA 1
ATOM 1977 C C . ILE A 1 285 ? -5.220 -13.528 13.593 1.00 16.62 303 ILE A C 1
ATOM 1978 O O . ILE A 1 285 ? -4.318 -13.483 12.759 1.00 15.48 303 ILE A O 1
ATOM 1983 N N . GLY A 1 286 ? -6.383 -14.134 13.363 1.00 20.27 304 GLY A N 1
ATOM 1984 C CA . GLY A 1 286 ? -6.680 -14.709 12.063 1.00 13.56 304 GLY A CA 1
ATOM 1985 C C . GLY A 1 286 ? -6.651 -13.626 11.003 1.00 17.00 304 GLY A C 1
ATOM 1986 O O . GLY A 1 286 ? -7.061 -12.497 11.266 1.00 16.00 304 GLY A O 1
ATOM 1987 N N . ALA A 1 287 ? -6.148 -13.955 9.817 1.00 13.40 305 ALA A N 1
ATOM 1988 C CA . ALA A 1 287 ? -6.018 -12.970 8.754 1.00 17.66 305 ALA A CA 1
ATOM 1989 C C . ALA A 1 287 ? -7.362 -12.297 8.414 1.00 23.84 305 ALA A C 1
ATOM 1990 O O . ALA A 1 287 ? -8.411 -12.955 8.422 1.00 17.46 305 ALA A O 1
ATOM 1992 N N . PRO A 1 288 ? -7.332 -10.982 8.122 1.00 15.90 306 PRO A N 1
ATOM 1993 C CA . PRO A 1 288 ? -8.538 -10.307 7.632 1.00 17.14 306 PRO A CA 1
ATOM 1994 C C . PRO A 1 288 ? -8.856 -10.788 6.230 1.00 19.26 306 PRO A C 1
ATOM 1995 O O . PRO A 1 288 ? -8.008 -11.423 5.608 1.00 18.57 306 PRO A O 1
ATOM 1999 N N . GLU A 1 289 ? -10.047 -10.494 5.724 1.00 17.96 307 GLU A N 1
ATOM 2000 C CA . GLU A 1 289 ? -10.297 -10.762 4.322 1.00 17.59 307 GLU A CA 1
ATOM 2001 C C . GLU A 1 289 ? -9.412 -9.839 3.497 1.00 17.56 307 GLU A C 1
ATOM 2002 O O . GLU A 1 289 ? -9.297 -8.653 3.791 1.00 19.47 307 GLU A O 1
ATOM 2008 N N . SER A 1 290 ? -8.775 -10.406 2.479 1.00 19.38 308 SER A N 1
ATOM 2009 C CA . SER A 1 290 ? -8.046 -9.651 1.475 1.00 19.57 308 SER A CA 1
ATOM 2010 C C . SER A 1 290 ? -8.667 -9.995 0.141 1.00 23.50 308 SER A C 1
ATOM 2011 O O . SER A 1 290 ? -9.355 -11.011 0.018 1.00 23.96 308 SER A O 1
ATOM 2014 N N . LEU A 1 291 ? -8.424 -9.152 -0.856 1.00 21.67 309 LEU A N 1
ATOM 2015 C CA . LEU A 1 291 ? -8.895 -9.410 -2.207 1.00 25.17 309 LEU A CA 1
ATOM 2016 C C . LEU A 1 291 ? -7.725 -9.432 -3.169 1.00 29.42 309 LEU A C 1
ATOM 2017 O O . LEU A 1 291 ? -6.864 -8.556 -3.124 1.00 24.47 309 LEU A O 1
ATOM 2022 N N . LYS A 1 292 ? -7.705 -10.448 -4.027 1.00 30.77 310 LYS A N 1
ATOM 2023 C CA . LYS A 1 292 ? -6.740 -10.554 -5.108 1.00 28.84 310 LYS A CA 1
ATOM 2024 C C . LYS A 1 292 ? -7.091 -9.520 -6.165 1.00 35.53 310 LYS A C 1
ATOM 2025 O O . LYS A 1 292 ? -6.237 -9.037 -6.909 1.00 31.59 310 LYS A O 1
ATOM 2031 N N . ASN A 1 293 ? -8.371 -9.182 -6.223 1.00 36.65 311 ASN A N 1
ATOM 2032 C CA . ASN A 1 293 ? -8.849 -8.170 -7.145 1.00 38.36 311 ASN A CA 1
ATOM 2033 C C . ASN A 1 293 ? -10.186 -7.644 -6.634 1.00 36.01 311 ASN A C 1
ATOM 2034 O O . ASN A 1 293 ? -10.999 -8.407 -6.123 1.00 35.07 311 ASN A O 1
ATOM 2039 N N . THR A 1 294 ? -10.396 -6.338 -6.746 1.00 42.02 312 THR A N 1
ATOM 2040 C CA . THR A 1 294 ? -11.513 -5.691 -6.059 1.00 41.74 312 THR A CA 1
ATOM 2041 C C . THR A 1 294 ? -12.794 -5.598 -6.883 1.00 45.11 312 THR A C 1
ATOM 2042 O O . THR A 1 294 ? -13.742 -4.926 -6.484 1.00 52.04 312 THR A O 1
ATOM 2046 N N . LEU A 1 295 ? -12.828 -6.286 -8.021 1.00 45.63 313 LEU A N 1
ATOM 2047 C CA . LEU A 1 295 ? -13.964 -6.193 -8.933 1.00 43.36 313 LEU A CA 1
ATOM 2048 C C . LEU A 1 295 ? -15.185 -6.991 -8.487 1.00 50.59 313 LEU A C 1
ATOM 2049 O O . LEU A 1 295 ? -15.075 -8.152 -8.094 1.00 51.40 313 LEU A O 1
ATOM 2054 N N . GLY A 1 296 ? -16.348 -6.350 -8.549 1.00 48.44 314 GLY A N 1
ATOM 2055 C CA . GLY A 1 296 ? -17.614 -7.057 -8.558 1.00 46.02 314 GLY A CA 1
ATOM 2056 C C . GLY A 1 296 ? -18.236 -7.465 -7.242 1.00 50.31 314 GLY A C 1
ATOM 2057 O O . GLY A 1 296 ? -18.361 -8.658 -6.966 1.00 60.83 314 GLY A O 1
ATOM 2058 N N . VAL A 1 297 ? -18.627 -6.481 -6.435 1.00 49.91 315 VAL A N 1
ATOM 2059 C CA . VAL A 1 297 ? -19.445 -6.713 -5.233 1.00 51.87 315 VAL A CA 1
ATOM 2060 C C . VAL A 1 297 ? -18.770 -7.509 -4.110 1.00 53.02 315 VAL A C 1
ATOM 2061 O O . VAL A 1 297 ? -18.869 -7.140 -2.937 1.00 48.05 315 VAL A O 1
ATOM 2065 N N . CYS A 1 298 ? -18.080 -8.589 -4.468 1.00 55.78 316 CYS A N 1
ATOM 2066 C CA . CYS A 1 298 ? -17.546 -9.515 -3.475 1.00 50.89 316 CYS A CA 1
ATOM 2067 C C . CYS A 1 298 ? -16.080 -9.830 -3.650 1.00 49.82 316 CYS A C 1
ATOM 2068 O O . CYS A 1 298 ? -15.239 -9.389 -2.864 1.00 38.93 316 CYS A O 1
ATOM 2071 N N . GLY A 1 299 ? -15.806 -10.634 -4.678 1.00 57.35 317 GLY A N 1
ATOM 2072 C CA . GLY A 1 299 ? -14.494 -11.195 -4.934 1.00 36.28 317 GLY A CA 1
ATOM 2073 C C . GLY A 1 299 ? -13.480 -10.166 -5.371 1.00 42.11 317 GLY A C 1
ATOM 2074 O O . GLY A 1 299 ? -13.779 -8.974 -5.419 1.00 47.95 317 GLY A O 1
ATOM 2075 N N . THR A 1 300 ? -12.270 -10.627 -5.678 1.00 42.09 318 THR A N 1
ATOM 2076 C CA . THR A 1 300 ? -11.938 -12.047 -5.597 1.00 40.38 318 THR A CA 1
ATOM 2077 C C . THR A 1 300 ? -10.898 -12.321 -4.508 1.00 29.36 318 THR A C 1
ATOM 2078 O O . THR A 1 300 ? -9.870 -11.641 -4.427 1.00 25.84 318 THR A O 1
ATOM 2082 N N . ARG A 1 301 ? -11.177 -13.315 -3.672 1.00 25.24 319 ARG A N 1
ATOM 2083 C CA . ARG A 1 301 ? -10.265 -13.703 -2.607 1.00 23.49 319 ARG A CA 1
ATOM 2084 C C . ARG A 1 301 ? -9.072 -14.418 -3.212 1.00 26.85 319 ARG A C 1
ATOM 2085 O O . ARG A 1 301 ? -9.220 -15.115 -4.210 1.00 27.18 319 ARG A O 1
ATOM 2093 N N . PRO A 1 302 ? -7.876 -14.242 -2.623 1.00 27.44 320 PRO A N 1
ATOM 2094 C CA . PRO A 1 302 ? -6.761 -15.073 -3.088 1.00 24.63 320 PRO A CA 1
ATOM 2095 C C . PRO A 1 302 ? -7.103 -16.533 -2.850 1.00 26.27 320 PRO A C 1
ATOM 2096 O O . PRO A 1 302 ? -7.794 -16.859 -1.878 1.00 23.64 320 PRO A O 1
ATOM 2100 N N . VAL A 1 303 ? -6.611 -17.394 -3.730 1.00 26.29 321 VAL A N 1
ATOM 2101 C CA . VAL A 1 303 ? -6.940 -18.813 -3.731 1.00 26.52 321 VAL A CA 1
ATOM 2102 C C . VAL A 1 303 ? -6.574 -19.554 -2.436 1.00 27.96 321 VAL A C 1
ATOM 2103 O O . VAL A 1 303 ? -7.226 -20.529 -2.071 1.00 22.31 321 VAL A O 1
ATOM 2107 N N . ARG A 1 304 ? -5.549 -19.090 -1.725 1.00 21.88 322 ARG A N 1
ATOM 2108 C CA . ARG A 1 304 ? -5.126 -19.804 -0.517 1.00 20.77 322 ARG A CA 1
ATOM 2109 C C . ARG A 1 304 ? -5.554 -19.141 0.794 1.00 18.05 322 ARG A C 1
ATOM 2110 O O . ARG A 1 304 ? -5.167 -19.598 1.873 1.00 16.00 322 ARG A O 1
ATOM 2118 N N . LEU A 1 305 ? -6.340 -18.067 0.709 1.00 19.02 323 LEU A N 1
ATOM 2119 C CA . LEU A 1 305 ? -6.679 -17.294 1.899 1.00 18.31 323 LEU A CA 1
ATOM 2120 C C . LEU A 1 305 ? -7.482 -18.110 2.896 1.00 19.90 323 LEU A C 1
ATOM 2121 O O . LEU A 1 305 ? -7.173 -18.127 4.089 1.00 20.25 323 LEU A O 1
ATOM 2126 N N . THR A 1 306 ? -8.522 -18.776 2.407 1.00 16.25 324 THR A N 1
ATOM 2127 C CA . THR A 1 306 ? -9.395 -19.556 3.283 1.00 17.06 324 THR A CA 1
ATOM 2128 C C . THR A 1 306 ? -8.610 -20.647 4.002 1.00 13.73 324 THR A C 1
ATOM 2129 O O . THR A 1 306 ? -8.743 -20.817 5.212 1.00 20.40 324 THR A O 1
ATOM 2133 N N . GLU A 1 307 ? -7.756 -21.357 3.276 1.00 19.40 325 GLU A N 1
ATOM 2134 C CA . GLU A 1 307 ? -6.970 -22.423 3.896 1.00 18.31 325 GLU A CA 1
ATOM 2135 C C . GLU A 1 307 ? -6.016 -21.893 4.970 1.00 18.80 325 GLU A C 1
ATOM 2136 O O . GLU A 1 307 ? -5.824 -22.526 6.022 1.00 16.69 325 GLU A O 1
ATOM 2142 N N . VAL A 1 308 ? -5.424 -20.728 4.707 1.00 18.93 326 VAL A N 1
ATOM 2143 C CA . VAL A 1 308 ? -4.545 -20.088 5.682 1.00 14.56 326 VAL A CA 1
ATOM 2144 C C . VAL A 1 308 ? -5.297 -19.686 6.952 1.00 14.76 326 VAL A C 1
ATOM 2145 O O . VAL A 1 308 ? -4.848 -19.984 8.054 1.00 17.78 326 VAL A O 1
ATOM 2149 N N . GLN A 1 309 ? -6.439 -19.015 6.801 1.00 13.53 327 GLN A N 1
ATOM 2150 C CA . GLN A 1 309 ? -7.244 -18.617 7.956 1.00 11.13 327 GLN A CA 1
ATOM 2151 C C . GLN A 1 309 ? -7.675 -19.825 8.800 1.00 14.89 327 GLN A C 1
ATOM 2152 O O . GLN A 1 309 ? -7.737 -19.755 10.034 1.00 15.98 327 GLN A O 1
ATOM 2158 N N . GLN A 1 310 ? -7.966 -20.933 8.131 1.00 13.79 328 GLN A N 1
ATOM 2159 C CA . GLN A 1 310 ? -8.412 -22.138 8.836 1.00 19.90 328 GLN A CA 1
ATOM 2160 C C . GLN A 1 310 ? -7.253 -22.796 9.564 1.00 16.93 328 GLN A C 1
ATOM 2161 O O . GLN A 1 310 ? -7.412 -23.304 10.673 1.00 16.97 328 GLN A O 1
ATOM 2167 N N . MET A 1 311 ? -6.087 -22.789 8.930 1.00 17.07 329 MET A N 1
ATOM 2168 C CA . MET A 1 311 ? -4.893 -23.302 9.569 1.00 20.63 329 MET A CA 1
ATOM 2169 C C . MET A 1 311 ? -4.635 -22.529 10.853 1.00 18.39 329 MET A C 1
ATOM 2170 O O . MET A 1 311 ? -4.331 -23.125 11.890 1.00 19.83 329 MET A O 1
ATOM 2175 N N . GLN A 1 312 ? -4.773 -21.204 10.785 1.00 18.06 330 GLN A N 1
ATOM 2176 C CA . GLN A 1 312 ? -4.506 -20.360 11.952 1.00 17.42 330 GLN A CA 1
ATOM 2177 C C . GLN A 1 312 ? -5.368 -20.738 13.142 1.00 20.28 330 GLN A C 1
ATOM 2178 O O . GLN A 1 312 ? -4.883 -20.796 14.278 1.00 15.11 330 GLN A O 1
ATOM 2184 N N . ARG A 1 313 ? -6.651 -20.978 12.890 1.00 13.09 331 ARG A N 1
ATOM 2185 C CA . ARG A 1 313 ? -7.545 -21.384 13.962 1.00 16.84 331 ARG A CA 1
ATOM 2186 C C . ARG A 1 313 ? -7.205 -22.768 14.529 1.00 16.61 331 ARG A C 1
ATOM 2187 O O . ARG A 1 313 ? -7.215 -22.954 15.736 1.00 17.71 331 ARG A O 1
ATOM 2195 N N . ARG A 1 314 ? -6.874 -23.728 13.671 1.00 18.44 332 ARG A N 1
ATOM 2196 C CA . ARG A 1 314 ? -6.422 -25.040 14.155 1.00 16.09 332 ARG A CA 1
ATOM 2197 C C . ARG A 1 314 ? -5.179 -24.924 15.043 1.00 16.99 332 ARG A C 1
ATOM 2198 O O . ARG A 1 314 ? -5.073 -25.589 16.073 1.00 15.64 332 ARG A O 1
ATOM 2206 N N . VAL A 1 315 ? -4.236 -24.078 14.639 1.00 15.75 333 VAL A N 1
ATOM 2207 C CA . VAL A 1 315 ? -3.026 -23.860 15.442 1.00 15.74 333 VAL A CA 1
ATOM 2208 C C . VAL A 1 315 ? -3.372 -23.302 16.819 1.00 19.54 333 VAL A C 1
ATOM 2209 O O . VAL A 1 315 ? -2.849 -23.771 17.845 1.00 19.88 333 VAL A O 1
ATOM 2213 N N . ALA A 1 316 ? -4.256 -22.303 16.836 1.00 15.79 334 ALA A N 1
ATOM 2214 C CA . ALA A 1 316 ? -4.769 -21.739 18.091 1.00 18.45 334 ALA A CA 1
ATOM 2215 C C . ALA A 1 316 ? -5.326 -22.807 19.039 1.00 20.87 334 ALA A C 1
ATOM 2216 O O . ALA A 1 316 ? -5.015 -22.826 20.242 1.00 16.65 334 ALA A O 1
ATOM 2218 N N . ARG A 1 317 ? -6.157 -23.692 18.498 1.00 17.90 335 ARG A N 1
ATOM 2219 C CA . ARG A 1 317 ? -6.822 -24.702 19.324 1.00 17.38 335 ARG A CA 1
ATOM 2220 C C . ARG A 1 317 ? -5.838 -25.740 19.810 1.00 18.80 335 ARG A C 1
ATOM 2221 O O . ARG A 1 317 ? -5.826 -26.093 20.988 1.00 26.46 335 ARG A O 1
ATOM 2229 N N . GLN A 1 318 ? -5.004 -26.234 18.905 1.00 16.93 336 GLN A N 1
ATOM 2230 C CA A GLN A 1 318 ? -3.998 -27.236 19.244 0.49 17.94 336 GLN A CA 1
ATOM 2231 C CA B GLN A 1 318 ? -4.025 -27.245 19.274 0.51 17.86 336 GLN A CA 1
ATOM 2232 C C . GLN A 1 318 ? -2.959 -26.671 20.205 1.00 21.58 336 GLN A C 1
ATOM 2233 O O . GLN A 1 318 ? -2.478 -27.362 21.090 1.00 24.34 336 GLN A O 1
ATOM 2244 N N . GLY A 1 319 ? -2.623 -25.398 20.033 1.00 17.76 337 GLY A N 1
ATOM 2245 C CA . GLY A 1 319 ? -1.660 -24.754 20.924 1.00 20.23 337 GLY A CA 1
ATOM 2246 C C . GLY A 1 319 ? -2.295 -24.162 22.170 1.00 22.69 337 GLY A C 1
ATOM 2247 O O . GLY A 1 319 ? -1.610 -23.549 22.993 1.00 23.52 337 GLY A O 1
ATOM 2248 N N . GLN A 1 320 ? -3.605 -24.352 22.306 1.00 21.09 338 GLN A N 1
ATOM 2249 C CA . GLN A 1 320 ? -4.387 -23.796 23.418 1.00 23.51 338 GLN A CA 1
ATOM 2250 C C . GLN A 1 320 ? -4.230 -22.299 23.611 1.00 25.18 338 GLN A C 1
ATOM 2251 O O . GLN A 1 320 ? -4.139 -21.814 24.742 1.00 25.81 338 GLN A O 1
ATOM 2257 N N . THR A 1 321 ? -4.215 -21.566 22.507 1.00 18.30 339 THR A N 1
ATOM 2258 C CA . THR A 1 321 ? -4.077 -20.121 22.564 1.00 18.82 339 THR A CA 1
ATOM 2259 C C . THR A 1 321 ? -5.448 -19.473 22.400 1.00 20.12 339 THR A C 1
ATOM 2260 O O . THR A 1 321 ? -6.460 -20.163 22.260 1.00 23.41 339 THR A O 1
ATOM 2264 N N . MET A 1 322 ? -5.483 -18.148 22.430 1.00 16.01 340 MET A N 1
ATOM 2265 C CA . MET A 1 322 ? -6.683 -17.419 22.053 1.00 17.24 340 MET A CA 1
ATOM 2266 C C . MET A 1 322 ? -6.632 -17.158 20.552 1.00 20.72 340 MET A C 1
ATOM 2267 O O . MET A 1 322 ? -5.551 -17.177 19.964 1.00 19.14 340 MET A O 1
ATOM 2272 N N . PHE A 1 323 ? -7.800 -16.945 19.945 1.00 17.00 341 PHE A N 1
ATOM 2273 C CA . PHE A 1 323 ? -7.921 -16.688 18.514 1.00 15.62 341 PHE A CA 1
ATOM 2274 C C . PHE A 1 323 ? -8.935 -15.567 18.289 1.00 19.47 341 PHE A C 1
ATOM 2275 O O . PHE A 1 323 ? -10.055 -15.633 18.784 1.00 21.70 341 PHE A O 1
ATOM 2283 N N . TRP A 1 324 ? -8.534 -14.526 17.562 1.00 17.18 342 TRP A N 1
ATOM 2284 C CA . TRP A 1 324 ? -9.435 -13.439 17.232 1.00 16.23 342 TRP A CA 1
ATOM 2285 C C . TRP A 1 324 ? -9.606 -13.376 15.723 1.00 19.07 342 TRP A C 1
ATOM 2286 O O . TRP A 1 324 ? -8.638 -13.194 14.991 1.00 17.44 342 TRP A O 1
ATOM 2297 N N . SER A 1 325 ? -10.840 -13.535 15.258 1.00 20.82 343 SER A N 1
ATOM 2298 C CA . SER A 1 325 ? -11.095 -13.550 13.821 1.00 16.60 343 SER A CA 1
ATOM 2299 C C . SER A 1 325 ? -11.312 -12.156 13.268 1.00 18.59 343 SER A C 1
ATOM 2300 O O . SER A 1 325 ? -12.417 -11.601 13.353 1.00 19.37 343 SER A O 1
ATOM 2303 N N . TRP A 1 326 ? -10.253 -11.599 12.695 1.00 19.89 344 TRP A N 1
ATOM 2304 C CA . TRP A 1 326 ? -10.312 -10.295 12.055 1.00 17.13 344 TRP A CA 1
ATOM 2305 C C . TRP A 1 326 ? -11.307 -10.352 10.903 1.00 18.98 344 TRP A C 1
ATOM 2306 O O . TRP A 1 326 ? -12.041 -9.399 10.670 1.00 17.83 344 TRP A O 1
ATOM 2317 N N . GLN A 1 327 ? -11.362 -11.467 10.182 1.00 16.09 345 GLN A N 1
ATOM 2318 C CA . GLN A 1 327 ? -12.376 -11.544 9.126 1.00 19.53 345 GLN A CA 1
ATOM 2319 C C . GLN A 1 327 ? -13.786 -11.431 9.704 1.00 19.49 345 GLN A C 1
ATOM 2320 O O . GLN A 1 327 ? -14.619 -10.716 9.154 1.00 18.90 345 GLN A O 1
ATOM 2326 N N . ASN A 1 328 ? -14.059 -12.100 10.824 1.00 19.71 346 ASN A N 1
ATOM 2327 C CA . ASN A 1 328 ? -15.397 -11.993 11.404 1.00 23.73 346 ASN A CA 1
ATOM 2328 C C . ASN A 1 328 ? -15.655 -10.619 11.987 1.00 24.32 346 ASN A C 1
ATOM 2329 O O . ASN A 1 328 ? -16.754 -10.088 11.851 1.00 22.61 346 ASN A O 1
ATOM 2334 N N . ALA A 1 329 ? -14.630 -10.036 12.606 1.00 22.09 347 ALA A N 1
ATOM 2335 C CA . ALA A 1 329 ? -14.705 -8.643 13.042 1.00 23.35 347 ALA A CA 1
ATOM 2336 C C . ALA A 1 329 ? -15.132 -7.712 11.913 1.00 22.92 347 ALA A C 1
ATOM 2337 O O . ALA A 1 329 ? -15.816 -6.723 12.160 1.00 20.15 347 ALA A O 1
ATOM 2339 N N . MET A 1 330 ? -14.719 -8.019 10.682 1.00 20.84 348 MET A N 1
ATOM 2340 C CA . MET A 1 330 ? -15.041 -7.166 9.539 1.00 23.02 348 MET A CA 1
ATOM 2341 C C . MET A 1 330 ? -16.468 -7.357 9.022 1.00 26.26 348 MET A C 1
ATOM 2342 O O . MET A 1 330 ? -16.951 -6.559 8.220 1.00 23.18 348 MET A O 1
ATOM 2347 N N . GLY A 1 331 ? -17.125 -8.427 9.458 1.00 29.72 349 GLY A N 1
ATOM 2348 C CA . GLY A 1 331 ? -18.434 -8.776 8.929 1.00 23.72 349 GLY A CA 1
ATOM 2349 C C . GLY A 1 331 ? -18.446 -10.113 8.222 1.00 24.76 349 GLY A C 1
ATOM 2350 O O . GLY A 1 331 ? -19.441 -10.485 7.611 1.00 28.70 349 GLY A O 1
ATOM 2351 N N . GLY A 1 332 ? -17.336 -10.843 8.300 1.00 27.35 350 GLY A N 1
ATOM 2352 C CA . GLY A 1 332 ? -17.249 -12.163 7.699 1.00 23.45 350 GLY A CA 1
ATOM 2353 C C . GLY A 1 332 ? -16.824 -12.111 6.246 1.00 24.67 350 GLY A C 1
ATOM 2354 O O . GLY A 1 332 ? -16.282 -11.104 5.795 1.00 20.72 350 GLY A O 1
ATOM 2355 N N . ILE A 1 333 ? -17.080 -13.193 5.510 1.00 22.27 351 ILE A N 1
ATOM 2356 C CA . ILE A 1 333 ? -16.693 -13.275 4.102 1.00 20.80 351 ILE A CA 1
ATOM 2357 C C . ILE A 1 333 ? -17.425 -12.194 3.309 1.00 24.47 351 ILE A C 1
ATOM 2358 O O . ILE A 1 333 ? -18.511 -11.767 3.701 1.00 28.01 351 ILE A O 1
ATOM 2363 N N . CYS A 1 334 ? -16.809 -11.730 2.225 1.00 23.48 352 CYS A N 1
ATOM 2364 C CA . CYS A 1 334 ? -17.395 -10.698 1.373 1.00 31.11 352 CYS A CA 1
ATOM 2365 C C . CYS A 1 334 ? -17.613 -9.388 2.136 1.00 33.95 352 CYS A C 1
ATOM 2366 O O . CYS A 1 334 ? -18.657 -8.744 2.016 1.00 36.74 352 CYS A O 1
ATOM 2369 N N . SER A 1 335 ? -16.627 -8.991 2.931 1.00 29.53 353 SER A N 1
ATOM 2370 C CA . SER A 1 335 ? -16.740 -7.739 3.680 1.00 25.73 353 SER A CA 1
ATOM 2371 C C . SER A 1 335 ? -15.702 -6.704 3.244 1.00 23.25 353 SER A C 1
ATOM 2372 O O . SER A 1 335 ? -15.911 -5.512 3.425 1.00 29.42 353 SER A O 1
ATOM 2375 N N . MET A 1 336 ? -14.591 -7.154 2.666 1.00 21.95 354 MET A N 1
ATOM 2376 C CA . MET A 1 336 ? -13.511 -6.234 2.327 1.00 24.55 354 MET A CA 1
ATOM 2377 C C . MET A 1 336 ? -13.917 -5.198 1.286 1.00 27.56 354 MET A C 1
ATOM 2378 O O . MET A 1 336 ? -13.535 -4.029 1.402 1.00 24.50 354 MET A O 1
ATOM 2383 N N . LYS A 1 337 ? -14.686 -5.604 0.278 1.00 27.78 355 LYS A N 1
ATOM 2384 C CA . LYS A 1 337 ? -15.082 -4.637 -0.746 1.00 29.50 355 LYS A CA 1
ATOM 2385 C C . LYS A 1 337 ? -15.944 -3.534 -0.136 1.00 27.74 355 LYS A C 1
ATOM 2386 O O . LYS A 1 337 ? -15.793 -2.363 -0.466 1.00 27.46 355 LYS A O 1
ATOM 2392 N N . ASN A 1 338 ? -16.826 -3.908 0.781 1.00 29.99 356 ASN A N 1
ATOM 2393 C CA . ASN A 1 338 ? -17.640 -2.925 1.476 1.00 28.23 356 ASN A CA 1
ATOM 2394 C C . ASN A 1 338 ? -16.769 -1.965 2.289 1.00 31.67 356 ASN A C 1
ATOM 2395 O O . ASN A 1 338 ? -16.975 -0.751 2.261 1.00 32.74 356 ASN A O 1
ATOM 2400 N N . TRP A 1 339 ? -15.794 -2.516 3.008 1.00 20.94 357 TRP A N 1
ATOM 2401 C CA . TRP A 1 339 ? -14.854 -1.703 3.784 1.00 24.63 357 TRP A CA 1
ATOM 2402 C C . TRP A 1 339 ? -14.112 -0.717 2.891 1.00 24.32 357 TRP A C 1
ATOM 2403 O O . TRP A 1 339 ? -13.926 0.452 3.248 1.00 28.94 357 TRP A O 1
ATOM 2414 N N . LEU A 1 340 ? -13.701 -1.209 1.729 1.00 21.93 358 LEU A N 1
ATOM 2415 C CA . LEU A 1 340 ? -12.992 -0.414 0.739 1.00 25.88 358 LEU A CA 1
ATOM 2416 C C . LEU A 1 340 ? -13.899 0.718 0.250 1.00 30.07 358 LEU A C 1
ATOM 2417 O O . LEU A 1 340 ? -13.492 1.879 0.189 1.00 28.53 358 LEU A O 1
ATOM 2422 N N . ASN A 1 341 ? -15.132 0.375 -0.101 1.00 27.27 359 ASN A N 1
ATOM 2423 C CA . ASN A 1 341 ? -16.052 1.378 -0.626 1.00 34.42 359 ASN A CA 1
ATOM 2424 C C . ASN A 1 341 ? -16.303 2.501 0.372 1.00 30.53 359 ASN A C 1
ATOM 2425 O O . ASN A 1 341 ? -16.586 3.629 -0.017 1.00 31.56 359 ASN A O 1
ATOM 2430 N N . GLN A 1 342 ? -16.182 2.196 1.659 1.00 27.89 360 GLN A N 1
ATOM 2431 C CA . GLN A 1 342 ? -16.505 3.179 2.675 1.00 30.21 360 GLN A CA 1
ATOM 2432 C C . GLN A 1 342 ? -15.280 3.868 3.276 1.00 26.86 360 GLN A C 1
ATOM 2433 O O . GLN A 1 342 ? -15.400 4.635 4.228 1.00 26.67 360 GLN A O 1
ATOM 2439 N N . GLY A 1 343 ? -14.111 3.609 2.707 1.00 25.16 361 GLY A N 1
ATOM 2440 C CA . GLY A 1 343 ? -12.894 4.269 3.149 1.00 32.80 361 GLY A CA 1
ATOM 2441 C C . GLY A 1 343 ? -12.243 3.692 4.396 1.00 29.24 361 GLY A C 1
ATOM 2442 O O . GLY A 1 343 ? -11.287 4.272 4.921 1.00 29.11 361 GLY A O 1
ATOM 2443 N N . TRP A 1 344 ? -12.742 2.555 4.873 1.00 24.23 362 TRP A N 1
ATOM 2444 C CA . TRP A 1 344 ? -12.118 1.875 6.010 1.00 26.48 362 TRP A CA 1
ATOM 2445 C C . TRP A 1 344 ? -10.988 0.948 5.555 1.00 24.92 362 TRP A C 1
ATOM 2446 O O . TRP A 1 344 ? -10.240 0.409 6.369 1.00 24.19 362 TRP A O 1
ATOM 2457 N N . ALA A 1 345 ? -10.863 0.764 4.250 1.00 24.70 363 ALA A N 1
ATOM 2458 C CA . ALA A 1 345 ? -9.788 -0.058 3.715 1.00 24.65 363 ALA A CA 1
ATOM 2459 C C . ALA A 1 345 ? -9.220 0.630 2.489 1.00 27.03 363 ALA A C 1
ATOM 2460 O O . ALA A 1 345 ? -9.928 1.377 1.823 1.00 28.89 363 ALA A O 1
ATOM 2462 N N . ALA A 1 346 ? -7.942 0.378 2.203 1.00 19.45 364 ALA A N 1
ATOM 2463 C CA . ALA A 1 346 ? -7.260 0.989 1.070 1.00 26.12 364 ALA A CA 1
ATOM 2464 C C . ALA A 1 346 ? -7.749 0.424 -0.258 1.00 27.23 364 ALA A C 1
ATOM 2465 O O . ALA A 1 346 ? -8.347 -0.647 -0.302 1.00 23.32 364 ALA A O 1
ATOM 2467 N N . LYS A 1 347 ? -7.465 1.142 -1.340 1.00 28.30 365 LYS A N 1
ATOM 2468 C CA . LYS A 1 347 ? -7.921 0.758 -2.675 1.00 30.18 365 LYS A CA 1
ATOM 2469 C C . LYS A 1 347 ? -7.426 -0.611 -3.133 1.00 27.94 365 LYS A C 1
ATOM 2470 O O . LYS A 1 347 ? -8.040 -1.238 -3.996 1.00 26.60 365 LYS A O 1
ATOM 2476 N N . ASP A 1 348 ? -6.318 -1.084 -2.570 1.00 24.95 366 ASP A N 1
ATOM 2477 C CA . ASP A 1 348 ? -5.779 -2.361 -3.021 1.00 24.37 366 ASP A CA 1
ATOM 2478 C C . ASP A 1 348 ? -6.542 -3.577 -2.483 1.00 21.99 366 ASP A C 1
ATOM 2479 O O . ASP A 1 348 ? -6.287 -4.709 -2.897 1.00 25.84 366 ASP A O 1
ATOM 2484 N N . GLY A 1 349 ? -7.482 -3.340 -1.570 1.00 24.37 367 GLY A N 1
ATOM 2485 C CA . GLY A 1 349 ? -8.282 -4.415 -0.995 1.00 25.00 367 GLY A CA 1
ATOM 2486 C C . GLY A 1 349 ? -7.485 -5.383 -0.125 1.00 25.37 367 GLY A C 1
ATOM 2487 O O . GLY A 1 349 ? -7.907 -6.520 0.111 1.00 18.41 367 GLY A O 1
ATOM 2488 N N . VAL A 1 350 ? -6.324 -4.933 0.341 1.00 21.65 368 VAL A N 1
ATOM 2489 C CA . VAL A 1 350 ? -5.469 -5.740 1.202 1.00 21.69 368 VAL A CA 1
ATOM 2490 C C . VAL A 1 350 ? -5.163 -4.971 2.479 1.00 20.42 368 VAL A C 1
ATOM 2491 O O . VAL A 1 350 ? -5.367 -5.475 3.588 1.00 18.44 368 VAL A O 1
ATOM 2495 N N . HIS A 1 351 ? -4.683 -3.741 2.317 1.00 24.08 369 HIS A N 1
ATOM 2496 C CA . HIS A 1 351 ? -4.309 -2.907 3.460 1.00 22.49 369 HIS A CA 1
ATOM 2497 C C . HIS A 1 351 ? -5.477 -2.034 3.898 1.00 19.53 369 HIS A C 1
ATOM 2498 O O . HIS A 1 351 ? -6.424 -1.840 3.149 1.00 22.56 369 HIS A O 1
ATOM 2505 N N . PHE A 1 352 ? -5.425 -1.534 5.126 1.00 17.59 370 PHE A N 1
ATOM 2506 C CA . PHE A 1 352 ? -6.509 -0.707 5.621 1.00 20.45 370 PHE A CA 1
ATOM 2507 C C . PHE A 1 352 ? -6.079 0.749 5.718 1.00 20.06 370 PHE A C 1
ATOM 2508 O O . PHE A 1 352 ? -4.895 1.085 5.587 1.00 17.26 370 PHE A O 1
ATOM 2516 N N . SER A 1 353 ? -7.053 1.620 5.921 1.00 19.98 371 SER A N 1
ATOM 2517 C CA . SER A 1 353 ? -6.766 3.022 6.119 1.00 23.23 371 SER A CA 1
ATOM 2518 C C . SER A 1 353 ? -6.598 3.185 7.610 1.00 22.03 371 SER A C 1
ATOM 2519 O O . SER A 1 353 ? -6.923 2.270 8.373 1.00 17.57 371 SER A O 1
ATOM 2522 N N . ALA A 1 354 ? -6.112 4.354 8.021 1.00 23.02 372 ALA A N 1
ATOM 2523 C CA . ALA A 1 354 ? -5.889 4.641 9.432 1.00 23.08 372 ALA A CA 1
ATOM 2524 C C . ALA A 1 354 ? -7.124 4.343 10.278 1.00 21.44 372 ALA A C 1
ATOM 2525 O O . ALA A 1 354 ? -7.020 3.723 11.333 1.00 20.25 372 ALA A O 1
ATOM 2527 N N . LYS A 1 355 ? -8.298 4.770 9.822 1.00 21.50 373 LYS A N 1
ATOM 2528 C CA . LYS A 1 355 ? -9.489 4.589 10.647 1.00 27.05 373 LYS A CA 1
ATOM 2529 C C . LYS A 1 355 ? -9.958 3.135 10.615 1.00 22.13 373 LYS A C 1
ATOM 2530 O O . LYS A 1 355 ? -10.558 2.644 11.575 1.00 27.19 373 LYS A O 1
ATOM 2536 N N . GLY A 1 356 ? -9.648 2.437 9.530 1.00 18.90 374 GLY A N 1
ATOM 2537 C CA . GLY A 1 356 ? -9.958 1.023 9.435 1.00 21.05 374 GLY A CA 1
ATOM 2538 C C . GLY A 1 356 ? -9.176 0.232 10.467 1.00 22.76 374 GLY A C 1
ATOM 2539 O O . GLY A 1 356 ? -9.729 -0.616 11.173 1.00 16.97 374 GLY A O 1
ATOM 2540 N N . TYR A 1 357 ? -7.882 0.515 10.574 1.00 18.42 375 TYR A N 1
ATOM 2541 C CA . TYR A 1 357 ? -7.071 -0.160 11.585 1.00 22.11 375 TYR A CA 1
ATOM 2542 C C . TYR A 1 357 ? -7.525 0.202 13.000 1.00 20.80 375 TYR A C 1
ATOM 2543 O O . TYR A 1 357 ? -7.561 -0.659 13.896 1.00 16.27 375 TYR A O 1
ATOM 2552 N N . ARG A 1 358 ? -7.859 1.476 13.205 1.00 16.43 376 ARG A N 1
ATOM 2553 C CA . ARG A 1 358 ? -8.308 1.914 14.523 1.00 24.56 376 ARG A CA 1
ATOM 2554 C C . ARG A 1 358 ? -9.584 1.175 14.910 1.00 21.18 376 ARG A C 1
ATOM 2555 O O . ARG A 1 358 ? -9.727 0.732 16.046 1.00 22.54 376 ARG A O 1
ATOM 2563 N N . ARG A 1 359 ? -10.491 1.028 13.945 1.00 19.03 377 ARG A N 1
ATOM 2564 C CA . ARG A 1 359 ? -11.778 0.374 14.176 1.00 21.83 377 ARG A CA 1
ATOM 2565 C C . ARG A 1 359 ? -11.583 -1.093 14.547 1.00 25.78 377 ARG A C 1
ATOM 2566 O O . ARG A 1 359 ? -12.162 -1.588 15.523 1.00 23.64 377 ARG A O 1
ATOM 2574 N N . ALA A 1 360 ? -10.764 -1.790 13.766 1.00 21.10 378 ALA A N 1
ATOM 2575 C CA . ALA A 1 360 ? -10.512 -3.202 14.016 1.00 18.71 378 ALA A CA 1
ATOM 2576 C C . ALA A 1 360 ? -9.904 -3.397 15.403 1.00 16.72 378 ALA A C 1
ATOM 2577 O O . ALA A 1 360 ? -10.272 -4.322 16.123 1.00 22.62 378 ALA A O 1
ATOM 2579 N N . ALA A 1 361 ? -8.985 -2.516 15.787 1.00 15.83 379 ALA A N 1
ATOM 2580 C CA . ALA A 1 361 ? -8.299 -2.668 17.079 1.00 20.09 379 ALA A CA 1
ATOM 2581 C C . ALA A 1 361 ? -9.206 -2.377 18.272 1.00 18.24 379 ALA A C 1
ATOM 2582 O O . ALA A 1 361 ? -9.073 -3.000 19.337 1.00 19.90 379 ALA A O 1
ATOM 2584 N N . GLU A 1 362 ? -10.128 -1.432 18.099 1.00 18.48 380 GLU A N 1
ATOM 2585 C CA . GLU A 1 362 ? -11.093 -1.119 19.152 1.00 16.93 380 GLU A CA 1
ATOM 2586 C C . GLU A 1 362 ? -11.989 -2.329 19.416 1.00 19.79 380 GLU A C 1
ATOM 2587 O O . GLU A 1 362 ? -12.360 -2.607 20.556 1.00 28.72 380 GLU A O 1
ATOM 2593 N N . MET A 1 363 ? -12.302 -3.075 18.363 1.00 22.35 381 MET A N 1
ATOM 2594 C CA . MET A 1 363 ? -13.063 -4.311 18.521 1.00 25.53 381 MET A CA 1
ATOM 2595 C C . MET A 1 363 ? -12.262 -5.369 19.283 1.00 26.83 381 MET A C 1
ATOM 2596 O O . MET A 1 363 ? -12.812 -6.060 20.151 1.00 23.86 381 MET A O 1
ATOM 2601 N N . LEU A 1 364 ? -10.969 -5.484 18.971 1.00 19.81 382 LEU A N 1
ATOM 2602 C CA . LEU A 1 364 ? -10.101 -6.404 19.700 1.00 24.43 382 LEU A CA 1
ATOM 2603 C C . LEU A 1 364 ? -10.001 -6.003 21.159 1.00 21.12 382 LEU A C 1
ATOM 2604 O O . LEU A 1 364 ? -10.044 -6.853 22.054 1.00 22.55 382 LEU A O 1
ATOM 2609 N N . ALA A 1 365 ? -9.856 -4.703 21.401 1.00 21.25 383 ALA A N 1
ATOM 2610 C CA . ALA A 1 365 ? -9.753 -4.198 22.767 1.00 20.53 383 ALA A CA 1
ATOM 2611 C C . ALA A 1 365 ? -11.040 -4.520 23.526 1.00 24.30 383 ALA A C 1
ATOM 2612 O O . ALA A 1 365 ? -10.998 -4.977 24.687 1.00 26.93 383 ALA A O 1
ATOM 2614 N N . ASP A 1 366 ? -12.170 -4.298 22.853 1.00 20.04 384 ASP A N 1
ATOM 2615 C CA . ASP A 1 366 ? -13.490 -4.704 23.353 1.00 27.79 384 ASP A CA 1
ATOM 2616 C C . ASP A 1 366 ? -13.489 -6.164 23.778 1.00 28.10 384 ASP A C 1
ATOM 2617 O O . ASP A 1 366 ? -13.870 -6.487 24.901 1.00 23.89 384 ASP A O 1
ATOM 2622 N N . SER A 1 367 ? -13.071 -7.036 22.861 1.00 20.42 385 SER A N 1
ATOM 2623 C CA . SER A 1 367 ? -13.033 -8.474 23.111 1.00 27.10 385 SER A CA 1
ATOM 2624 C C . SER A 1 367 ? -12.176 -8.852 24.332 1.00 24.10 385 SER A C 1
ATOM 2625 O O . SER A 1 367 ? -12.540 -9.739 25.109 1.00 26.63 385 SER A O 1
ATOM 2628 N N . LEU A 1 368 ? -11.048 -8.169 24.512 1.00 22.92 386 LEU A N 1
ATOM 2629 C CA . LEU A 1 368 ? -10.129 -8.510 25.596 1.00 24.05 386 LEU A CA 1
ATOM 2630 C C . LEU A 1 368 ? -10.658 -8.027 26.940 1.00 25.58 386 LEU A C 1
ATOM 2631 O O . LEU A 1 368 ? -10.545 -8.724 27.950 1.00 30.34 386 LEU A O 1
ATOM 2636 N N . GLU A 1 369 ? -11.239 -6.832 26.955 1.00 21.63 387 GLU A N 1
ATOM 2637 C CA . GLU A 1 369 ? -11.794 -6.295 28.193 1.00 29.23 387 GLU A CA 1
ATOM 2638 C C . GLU A 1 369 ? -12.964 -7.156 28.683 1.00 31.45 387 GLU A C 1
ATOM 2639 O O . GLU A 1 369 ? -13.122 -7.374 29.892 1.00 34.47 387 GLU A O 1
ATOM 2645 N N . GLU A 1 370 ? -13.757 -7.667 27.742 1.00 30.18 388 GLU A N 1
ATOM 2646 C CA . GLU A 1 370 ? -14.863 -8.563 28.072 1.00 28.68 388 GLU A CA 1
ATOM 2647 C C . GLU A 1 370 ? -14.332 -9.802 28.747 1.00 38.52 388 GLU A C 1
ATOM 2648 O O . GLU A 1 370 ? -14.910 -10.292 29.721 1.00 33.73 388 GLU A O 1
ATOM 2654 N N . LEU A 1 371 ? -13.229 -10.310 28.205 1.00 31.13 389 LEU A N 1
ATOM 2655 C CA . LEU A 1 371 ? -12.658 -11.565 28.658 1.00 29.35 389 LEU A CA 1
ATOM 2656 C C . LEU A 1 371 ? -12.193 -11.411 30.089 1.00 28.87 389 LEU A C 1
ATOM 2657 O O . LEU A 1 371 ? -12.390 -12.294 30.925 1.00 31.52 389 LEU A O 1
ATOM 2662 N N . VAL A 1 372 ? -11.576 -10.271 30.362 1.00 30.03 390 VAL A N 1
ATOM 2663 C CA . VAL A 1 372 ? -11.062 -9.970 31.686 1.00 29.56 390 VAL A CA 1
ATOM 2664 C C . VAL A 1 372 ? -12.220 -9.782 32.659 1.00 36.41 390 VAL A C 1
ATOM 2665 O O . VAL A 1 372 ? -12.209 -10.319 33.772 1.00 37.98 390 VAL A O 1
ATOM 2669 N N . ARG A 1 373 ? -13.229 -9.041 32.216 1.00 31.00 391 ARG A N 1
ATOM 2670 C CA . ARG A 1 373 ? -14.415 -8.777 33.021 1.00 36.00 391 ARG A CA 1
ATOM 2671 C C . ARG A 1 373 ? -15.123 -10.059 33.446 1.00 32.70 391 ARG A C 1
ATOM 2672 O O . ARG A 1 373 ? -15.622 -10.151 34.563 1.00 43.10 391 ARG A O 1
ATOM 2680 N N . SER A 1 374 ? -15.134 -11.055 32.567 1.00 37.39 392 SER A N 1
ATOM 2681 C CA . SER A 1 374 ? -15.779 -12.333 32.856 1.00 37.56 392 SER A CA 1
ATOM 2682 C C . SER A 1 374 ? -14.896 -13.276 33.670 1.00 41.49 392 SER A C 1
ATOM 2683 O O . SER A 1 374 ? -15.341 -14.352 34.069 1.00 39.17 392 SER A O 1
ATOM 2686 N N . ALA A 1 375 ? -13.646 -12.893 33.903 1.00 35.45 393 ALA A N 1
ATOM 2687 C CA . ALA A 1 375 ? -12.736 -13.750 34.659 1.00 41.47 393 ALA A CA 1
ATOM 2688 C C . ALA A 1 375 ? -12.849 -13.548 36.176 1.00 36.68 393 ALA A C 1
ATOM 2689 O O . ALA A 1 375 ? -13.235 -12.473 36.653 1.00 47.94 393 ALA A O 1
ATOM 2691 N N . GLY B 1 26 ? 9.640 34.689 -16.317 1.00 39.24 44 GLY B N 1
ATOM 2692 C CA . GLY B 1 26 ? 10.796 33.903 -15.935 1.00 35.07 44 GLY B CA 1
ATOM 2693 C C . GLY B 1 26 ? 10.567 33.445 -14.531 1.00 43.20 44 GLY B C 1
ATOM 2694 O O . GLY B 1 26 ? 11.475 33.426 -13.704 1.00 55.80 44 GLY B O 1
ATOM 2695 N N . LEU B 1 27 ? 9.330 33.036 -14.286 1.00 44.67 45 LEU B N 1
ATOM 2696 C CA . LEU B 1 27 ? 8.773 33.160 -12.963 1.00 35.09 45 LEU B CA 1
ATOM 2697 C C . LEU B 1 27 ? 7.805 32.046 -12.563 1.00 35.96 45 LEU B C 1
ATOM 2698 O O . LEU B 1 27 ? 7.201 31.356 -13.397 1.00 22.36 45 LEU B O 1
ATOM 2703 N N . LEU B 1 28 ? 7.698 31.886 -11.255 1.00 26.74 46 LEU B N 1
ATOM 2704 C CA . LEU B 1 28 ? 6.940 30.821 -10.647 1.00 28.70 46 LEU B CA 1
ATOM 2705 C C . LEU B 1 28 ? 5.633 31.398 -10.164 1.00 25.97 46 LEU B C 1
ATOM 2706 O O . LEU B 1 28 ? 5.618 32.398 -9.438 1.00 27.30 46 LEU B O 1
ATOM 2711 N N . THR B 1 29 ? 4.532 30.779 -10.564 1.00 23.17 47 THR B N 1
ATOM 2712 C CA . THR B 1 29 ? 3.232 31.155 -10.031 1.00 21.12 47 THR B CA 1
ATOM 2713 C C . THR B 1 29 ? 2.675 30.021 -9.190 1.00 25.68 47 THR B C 1
ATOM 2714 O O . THR B 1 29 ? 2.629 28.863 -9.625 1.00 21.24 47 THR B O 1
ATOM 2718 N N . ASP B 1 30 ? 2.234 30.350 -7.984 1.00 21.38 48 ASP B N 1
ATOM 2719 C CA . ASP B 1 30 ? 1.642 29.336 -7.124 1.00 21.87 48 ASP B CA 1
ATOM 2720 C C . ASP B 1 30 ? 0.138 29.478 -7.112 1.00 23.85 48 ASP B C 1
ATOM 2721 O O . ASP B 1 30 ? -0.394 30.446 -6.575 1.00 21.86 48 ASP B O 1
ATOM 2726 N N . TYR B 1 31 ? -0.552 28.510 -7.702 1.00 20.23 49 TYR B N 1
ATOM 2727 C CA . TYR B 1 31 ? -2.004 28.538 -7.707 1.00 20.34 49 TYR B CA 1
ATOM 2728 C C . TYR B 1 31 ? -2.567 27.783 -6.504 1.00 24.42 49 TYR B C 1
ATOM 2729 O O . TYR B 1 31 ? -3.761 27.561 -6.411 1.00 20.78 49 TYR B O 1
ATOM 2738 N N . GLY B 1 32 ? -1.695 27.376 -5.588 1.00 21.54 50 GLY B N 1
ATOM 2739 C CA . GLY B 1 32 ? -2.140 26.733 -4.365 1.00 26.63 50 GLY B CA 1
ATOM 2740 C C . GLY B 1 32 ? -1.658 27.520 -3.160 1.00 28.60 50 GLY B C 1
ATOM 2741 O O . GLY B 1 32 ? -1.651 28.745 -3.177 1.00 27.80 50 GLY B O 1
ATOM 2742 N N . ASN B 1 33 ? -1.243 26.822 -2.112 1.00 32.29 51 ASN B N 1
ATOM 2743 C CA . ASN B 1 33 ? -0.727 27.494 -0.927 1.00 31.15 51 ASN B CA 1
ATOM 2744 C C . ASN B 1 33 ? 0.581 26.860 -0.476 1.00 31.72 51 ASN B C 1
ATOM 2745 O O . ASN B 1 33 ? 0.637 26.245 0.582 1.00 31.45 51 ASN B O 1
ATOM 2750 N N . ALA B 1 34 ? 1.628 27.008 -1.290 1.00 32.24 52 ALA B N 1
ATOM 2751 C CA . ALA B 1 34 ? 2.909 26.347 -1.034 1.00 32.49 52 ALA B CA 1
ATOM 2752 C C . ALA B 1 34 ? 3.529 26.768 0.288 1.00 34.73 52 ALA B C 1
ATOM 2753 O O . ALA B 1 34 ? 4.135 25.954 0.985 1.00 29.92 52 ALA B O 1
ATOM 2755 N N . SER B 1 35 ? 3.367 28.042 0.634 1.00 34.70 53 SER B N 1
ATOM 2756 C CA . SER B 1 35 ? 4.005 28.586 1.831 1.00 37.72 53 SER B CA 1
ATOM 2757 C C . SER B 1 35 ? 3.438 27.968 3.103 1.00 40.02 53 SER B C 1
ATOM 2758 O O . SER B 1 35 ? 4.096 27.963 4.142 1.00 39.09 53 SER B O 1
ATOM 2761 N N . ALA B 1 36 ? 2.227 27.425 3.004 1.00 34.79 54 ALA B N 1
ATOM 2762 C CA . ALA B 1 36 ? 1.573 26.771 4.135 1.00 33.53 54 ALA B CA 1
ATOM 2763 C C . ALA B 1 36 ? 1.612 25.247 4.031 1.00 30.34 54 ALA B C 1
ATOM 2764 O O . ALA B 1 36 ? 0.974 24.554 4.815 1.00 35.92 54 ALA B O 1
ATOM 2766 N N . SER B 1 37 ? 2.359 24.723 3.066 1.00 35.43 55 SER B N 1
ATOM 2767 C CA . SER B 1 37 ? 2.288 23.295 2.744 1.00 33.13 55 SER B CA 1
ATOM 2768 C C . SER B 1 37 ? 3.155 22.405 3.637 1.00 28.23 55 SER B C 1
ATOM 2769 O O . SER B 1 37 ? 4.165 22.847 4.181 1.00 27.49 55 SER B O 1
ATOM 2772 N N . PRO B 1 38 ? 2.756 21.134 3.779 1.00 26.98 56 PRO B N 1
ATOM 2773 C CA . PRO B 1 38 ? 3.597 20.103 4.391 1.00 25.59 56 PRO B CA 1
ATOM 2774 C C . PRO B 1 38 ? 4.991 19.986 3.751 1.00 29.13 56 PRO B C 1
ATOM 2775 O O . PRO B 1 38 ? 5.973 19.833 4.469 1.00 26.94 56 PRO B O 1
ATOM 2779 N N . TRP B 1 39 ? 5.082 20.061 2.426 1.00 26.28 57 TRP B N 1
ATOM 2780 C CA . TRP B 1 39 ? 6.374 19.902 1.774 1.00 28.80 57 TRP B CA 1
ATOM 2781 C C . TRP B 1 39 ? 7.293 21.070 2.076 1.00 25.05 57 TRP B C 1
ATOM 2782 O O . TRP B 1 39 ? 8.510 20.902 2.177 1.00 23.79 57 TRP B O 1
ATOM 2793 N N . MET B 1 40 ? 6.712 22.257 2.225 1.00 23.93 58 MET B N 1
ATOM 2794 C CA . MET B 1 40 ? 7.506 23.439 2.543 1.00 24.26 58 MET B CA 1
ATOM 2795 C C . MET B 1 40 ? 8.072 23.321 3.962 1.00 22.86 58 MET B C 1
ATOM 2796 O O . MET B 1 40 ? 9.232 23.662 4.204 1.00 24.59 58 MET B O 1
ATOM 2801 N N . LYS B 1 41 ? 7.263 22.815 4.891 1.00 28.82 59 LYS B N 1
ATOM 2802 C CA . LYS B 1 41 ? 7.725 22.607 6.274 1.00 26.90 59 LYS B CA 1
ATOM 2803 C C . LYS B 1 41 ? 8.906 21.654 6.311 1.00 28.43 59 LYS B C 1
ATOM 2804 O O . LYS B 1 41 ? 9.883 21.892 7.019 1.00 32.89 59 LYS B O 1
ATOM 2810 N N . LYS B 1 42 ? 8.812 20.564 5.551 1.00 28.78 60 LYS B N 1
ATOM 2811 C CA . LYS B 1 42 ? 9.892 19.585 5.510 1.00 24.73 60 LYS B CA 1
ATOM 2812 C C . LYS B 1 42 ? 11.169 20.202 4.961 1.00 25.33 60 LYS B C 1
ATOM 2813 O O . LYS B 1 42 ? 12.254 19.944 5.466 1.00 27.17 60 LYS B O 1
ATOM 2819 N N . LEU B 1 43 ? 11.034 21.033 3.935 1.00 23.55 61 LEU B N 1
ATOM 2820 C CA . LEU B 1 43 ? 12.200 21.614 3.293 1.00 25.69 61 LEU B CA 1
ATOM 2821 C C . LEU B 1 43 ? 12.910 22.605 4.219 1.00 32.83 61 LEU B C 1
ATOM 2822 O O . LEU B 1 43 ? 14.137 22.622 4.282 1.00 31.60 61 LEU B O 1
ATOM 2827 N N . GLN B 1 44 ? 12.137 23.424 4.932 1.00 35.49 62 GLN B N 1
ATOM 2828 C CA . GLN B 1 44 ? 12.703 24.326 5.933 1.00 37.02 62 GLN B CA 1
ATOM 2829 C C . GLN B 1 44 ? 13.533 23.534 6.934 1.00 32.83 62 GLN B C 1
ATOM 2830 O O . GLN B 1 44 ? 14.681 23.884 7.211 1.00 47.31 62 GLN B O 1
ATOM 2836 N N . SER B 1 45 ? 12.942 22.466 7.467 1.00 35.91 63 SER B N 1
ATOM 2837 C CA . SER B 1 45 ? 13.626 21.590 8.417 1.00 42.24 63 SER B CA 1
ATOM 2838 C C . SER B 1 45 ? 14.958 21.072 7.891 1.00 38.07 63 SER B C 1
ATOM 2839 O O . SER B 1 45 ? 15.957 21.075 8.613 1.00 42.91 63 SER B O 1
ATOM 2842 N N . VAL B 1 46 ? 14.974 20.612 6.644 1.00 38.43 64 VAL B N 1
ATOM 2843 C CA . VAL B 1 46 ? 16.216 20.131 6.041 1.00 36.93 64 VAL B CA 1
ATOM 2844 C C . VAL B 1 46 ? 17.228 21.269 5.916 1.00 44.04 64 VAL B C 1
ATOM 2845 O O . VAL B 1 46 ? 18.414 21.089 6.198 1.00 46.79 64 VAL B O 1
ATOM 2849 N N . ALA B 1 47 ? 16.751 22.442 5.508 1.00 45.34 65 ALA B N 1
ATOM 2850 C CA . ALA B 1 47 ? 17.616 23.612 5.378 1.00 43.90 65 ALA B CA 1
ATOM 2851 C C . ALA B 1 47 ? 18.216 23.994 6.731 1.00 50.98 65 ALA B C 1
ATOM 2852 O O . ALA B 1 47 ? 19.327 24.516 6.803 1.00 53.74 65 ALA B O 1
ATOM 2854 N N . GLN B 1 48 ? 17.471 23.723 7.800 1.00 53.33 66 GLN B N 1
ATOM 2855 C CA . GLN B 1 48 ? 17.962 23.914 9.164 1.00 49.57 66 GLN B CA 1
ATOM 2856 C C . GLN B 1 48 ? 18.809 22.731 9.639 1.00 50.40 66 GLN B C 1
ATOM 2857 O O . GLN B 1 48 ? 19.411 22.786 10.709 1.00 53.11 66 GLN B O 1
ATOM 2863 N N . GLY B 1 49 ? 18.845 21.661 8.851 1.00 50.95 67 GLY B N 1
ATOM 2864 C CA . GLY B 1 49 ? 19.668 20.506 9.171 1.00 47.57 67 GLY B CA 1
ATOM 2865 C C . GLY B 1 49 ? 18.941 19.431 9.954 1.00 40.08 67 GLY B C 1
ATOM 2866 O O . GLY B 1 49 ? 19.486 18.866 10.897 1.00 36.75 67 GLY B O 1
ATOM 2867 N N . SER B 1 50 ? 17.704 19.142 9.560 1.00 43.18 68 SER B N 1
ATOM 2868 C CA . SER B 1 50 ? 16.928 18.094 10.211 1.00 39.27 68 SER B CA 1
ATOM 2869 C C . SER B 1 50 ? 17.520 16.708 9.934 1.00 42.39 68 SER B C 1
ATOM 2870 O O . SER B 1 50 ? 17.172 15.735 10.604 1.00 44.77 68 SER B O 1
ATOM 2873 N N . GLY B 1 51 ? 18.401 16.620 8.941 1.00 34.02 69 GLY B N 1
ATOM 2874 C CA . GLY B 1 51 ? 18.990 15.347 8.561 1.00 36.79 69 GLY B CA 1
ATOM 2875 C C . GLY B 1 51 ? 18.104 14.501 7.658 1.00 30.89 69 GLY B C 1
ATOM 2876 O O . GLY B 1 51 ? 18.514 13.436 7.190 1.00 37.04 69 GLY B O 1
ATOM 2877 N N . GLU B 1 52 ? 16.883 14.963 7.415 1.00 34.21 70 GLU B N 1
ATOM 2878 C CA . GLU B 1 52 ? 15.961 14.226 6.562 1.00 32.34 70 GLU B CA 1
ATOM 2879 C C . GLU B 1 52 ? 16.333 14.422 5.097 1.00 30.11 70 GLU B C 1
ATOM 2880 O O . GLU B 1 52 ? 17.232 15.206 4.787 1.00 27.65 70 GLU B O 1
ATOM 2886 N N . THR B 1 53 ? 15.668 13.693 4.203 1.00 25.46 71 THR B N 1
ATOM 2887 C CA . THR B 1 53 ? 15.942 13.808 2.767 1.00 27.79 71 THR B CA 1
ATOM 2888 C C . THR B 1 53 ? 14.746 14.430 2.041 1.00 22.87 71 THR B C 1
ATOM 2889 O O . THR B 1 53 ? 13.641 13.894 2.081 1.00 23.97 71 THR B O 1
ATOM 2893 N N . PHE B 1 54 ? 14.960 15.580 1.410 1.00 22.55 72 PHE B N 1
ATOM 2894 C CA . PHE B 1 54 ? 13.914 16.189 0.595 1.00 21.77 72 PHE B CA 1
ATOM 2895 C C . PHE B 1 54 ? 14.080 15.743 -0.846 1.00 20.82 72 PHE B C 1
ATOM 2896 O O . PHE B 1 54 ? 15.104 16.012 -1.470 1.00 17.23 72 PHE B O 1
ATOM 2904 N N . ARG B 1 55 ? 13.061 15.081 -1.378 1.00 20.64 73 ARG B N 1
ATOM 2905 C CA . ARG B 1 55 ? 13.195 14.454 -2.686 1.00 18.53 73 ARG B CA 1
ATOM 2906 C C . ARG B 1 55 ? 12.424 15.174 -3.770 1.00 14.97 73 ARG B C 1
ATOM 2907 O O . ARG B 1 55 ? 11.198 15.289 -3.721 1.00 18.31 73 ARG B O 1
ATOM 2915 N N . ILE B 1 56 ? 13.165 15.631 -4.769 1.00 17.97 74 ILE B N 1
ATOM 2916 C CA . ILE B 1 56 ? 12.569 16.269 -5.922 1.00 12.23 74 ILE B CA 1
ATOM 2917 C C . ILE B 1 56 ? 12.614 15.294 -7.084 1.00 20.12 74 ILE B C 1
ATOM 2918 O O . ILE B 1 56 ? 13.679 14.767 -7.420 1.00 19.50 74 ILE B O 1
ATOM 2923 N N . LEU B 1 57 ? 11.456 15.042 -7.686 1.00 16.03 75 LEU B N 1
ATOM 2924 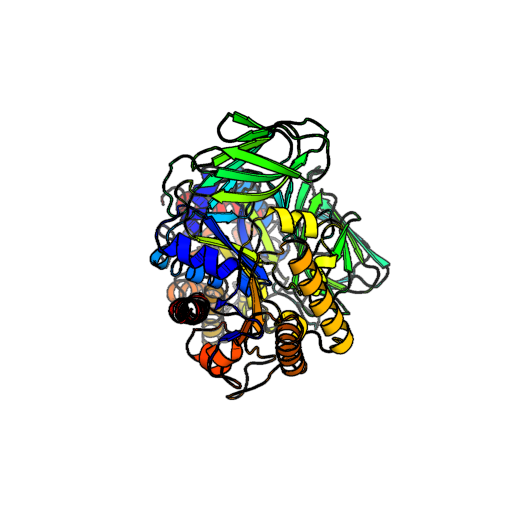C CA . LEU B 1 57 ? 11.375 14.086 -8.783 1.00 16.72 75 LEU B CA 1
ATOM 2925 C C . LEU B 1 57 ? 10.848 14.791 -10.021 1.00 13.72 75 LEU B C 1
ATOM 2926 O O . LEU B 1 57 ? 9.725 15.281 -10.019 1.00 19.31 75 LEU B O 1
ATOM 2931 N N . GLN B 1 58 ? 11.668 14.861 -11.062 1.00 17.95 76 GLN B N 1
ATOM 2932 C CA . GLN B 1 58 ? 11.253 15.493 -12.312 1.00 13.70 76 GLN B CA 1
ATOM 2933 C C . GLN B 1 58 ? 10.973 14.433 -13.365 1.00 19.02 76 GLN B C 1
ATOM 2934 O O . GLN B 1 58 ? 11.864 13.653 -13.727 1.00 12.49 76 GLN B O 1
ATOM 2940 N N . ILE B 1 59 ? 9.723 14.406 -13.828 1.00 13.41 77 ILE B N 1
ATOM 2941 C CA . ILE B 1 59 ? 9.249 13.433 -14.809 1.00 15.22 77 ILE B CA 1
ATOM 2942 C C . ILE B 1 59 ? 8.936 14.215 -16.087 1.00 19.11 77 ILE B C 1
ATOM 2943 O O . ILE B 1 59 ? 8.172 15.180 -16.049 1.00 14.75 77 ILE B O 1
ATOM 2948 N N . GLY B 1 60 ? 9.542 13.834 -17.211 1.00 16.88 78 GLY B N 1
ATOM 2949 C CA . GLY B 1 60 ? 9.404 14.632 -18.416 1.00 13.29 78 GLY B CA 1
ATOM 2950 C C . GLY B 1 60 ? 9.921 14.045 -19.715 1.00 14.38 78 GLY B C 1
ATOM 2951 O O . GLY B 1 60 ? 10.031 12.824 -19.880 1.00 15.30 78 GLY B O 1
ATOM 2952 N N . ASP B 1 61 ? 10.244 14.934 -20.648 1.00 13.67 79 ASP B N 1
ATOM 2953 C CA . ASP B 1 61 ? 10.594 14.524 -22.011 1.00 14.91 79 ASP B CA 1
ATOM 2954 C C . ASP B 1 61 ? 12.104 14.523 -22.223 1.00 16.45 79 ASP B C 1
ATOM 2955 O O . ASP B 1 61 ? 12.847 14.286 -21.277 1.00 13.48 79 ASP B O 1
ATOM 2960 N N . SER B 1 62 ? 12.554 14.781 -23.456 1.00 14.33 80 SER B N 1
ATOM 2961 C CA . SER B 1 62 ? 13.980 14.789 -23.754 1.00 20.14 80 SER B CA 1
ATOM 2962 C C . SER B 1 62 ? 14.739 15.826 -22.966 1.00 18.82 80 SER B C 1
ATOM 2963 O O . SER B 1 62 ? 15.924 15.521 -22.644 1.00 16.10 80 SER B O 1
ATOM 2966 N N . HIS B 1 63 ? 14.153 16.973 -22.639 1.00 13.47 81 HIS B N 1
ATOM 2967 C CA . HIS B 1 63 ? 14.854 17.966 -21.821 1.00 16.58 81 HIS B CA 1
ATOM 2968 C C . HIS B 1 63 ? 15.232 17.400 -20.451 1.00 16.78 81 HIS B C 1
ATOM 2969 O O . HIS B 1 63 ? 16.302 17.715 -19.906 1.00 19.00 81 HIS B O 1
ATOM 2976 N N . THR B 1 64 ? 14.346 16.580 -19.890 1.00 13.06 82 THR B N 1
ATOM 2977 C CA . THR B 1 64 ? 14.616 15.910 -18.628 1.00 11.88 82 THR B CA 1
ATOM 2978 C C . THR B 1 64 ? 15.598 14.749 -18.861 1.00 18.35 82 THR B C 1
ATOM 2979 O O . THR B 1 64 ? 16.514 14.530 -18.073 1.00 12.58 82 THR B O 1
ATOM 2983 N N . ALA B 1 65 ? 15.400 14.025 -19.960 1.00 15.20 83 ALA B N 1
ATOM 2984 C CA . ALA B 1 65 ? 16.135 12.787 -20.228 1.00 14.55 83 ALA B CA 1
ATOM 2985 C C . ALA B 1 65 ? 17.634 12.978 -20.443 1.00 17.78 83 ALA B C 1
ATOM 2986 O O . ALA B 1 65 ? 18.392 12.037 -20.289 1.00 16.58 83 ALA B O 1
ATOM 2988 N N . GLY B 1 66 ? 18.049 14.189 -20.812 1.00 18.19 84 GLY B N 1
ATOM 2989 C CA . GLY B 1 66 ? 19.455 14.484 -21.062 1.00 14.47 84 GLY B CA 1
ATOM 2990 C C . GLY B 1 66 ? 20.203 14.805 -19.783 1.00 16.24 84 GLY B C 1
ATOM 2991 O O . GLY B 1 66 ? 21.431 14.796 -19.747 1.00 18.70 84 GLY B O 1
ATOM 2992 N N . ASP B 1 67 ? 19.444 15.101 -18.734 1.00 16.20 85 ASP B N 1
ATOM 2993 C CA . ASP B 1 67 ? 19.982 15.393 -17.396 1.00 15.62 85 ASP B CA 1
ATOM 2994 C C . ASP B 1 67 ? 20.751 16.716 -17.213 1.00 17.86 85 ASP B C 1
ATOM 2995 O O . ASP B 1 67 ? 21.143 17.034 -16.090 1.00 19.86 85 ASP B O 1
ATOM 3000 N N . PHE B 1 68 ? 20.949 17.493 -18.277 1.00 19.47 86 PHE B N 1
ATOM 3001 C CA . PHE B 1 68 ? 21.657 18.778 -18.145 1.00 18.39 86 PHE B CA 1
ATOM 3002 C C . PHE B 1 68 ? 20.849 19.813 -17.334 1.00 26.16 86 PHE B C 1
ATOM 3003 O O . PHE B 1 68 ? 21.407 20.570 -16.530 1.00 21.92 86 PHE B O 1
ATOM 3011 N N . PHE B 1 69 ? 19.535 19.833 -17.544 1.00 21.61 87 PHE B N 1
ATOM 3012 C CA . PHE B 1 69 ? 18.651 20.700 -16.775 1.00 19.85 87 PHE B CA 1
ATOM 3013 C C . PHE B 1 69 ? 18.609 20.191 -15.337 1.00 20.01 87 PHE B C 1
ATOM 3014 O O . PHE B 1 69 ? 18.920 20.923 -14.402 1.00 16.07 87 PHE B O 1
ATOM 3022 N N . THR B 1 70 ? 18.239 18.929 -15.162 1.00 19.34 88 THR B N 1
ATOM 3023 C CA . THR B 1 70 ? 18.085 18.361 -13.825 1.00 18.37 88 THR B CA 1
ATOM 3024 C C . THR B 1 70 ? 19.396 18.290 -13.030 1.00 19.70 88 THR B C 1
ATOM 3025 O O . THR B 1 70 ? 19.381 18.455 -11.817 1.00 20.34 88 THR B O 1
ATOM 3029 N N . ASP B 1 71 ? 20.524 18.062 -13.699 1.00 16.84 89 ASP B N 1
ATOM 3030 C CA . ASP B 1 71 ? 21.804 18.048 -12.985 1.00 23.43 89 ASP B CA 1
ATOM 3031 C C . ASP B 1 71 ? 22.190 19.457 -12.528 1.00 21.92 89 ASP B C 1
ATOM 3032 O O . ASP B 1 71 ? 22.759 19.626 -11.454 1.00 21.40 89 ASP B O 1
ATOM 3037 N N . SER B 1 72 ? 21.873 20.467 -13.336 1.00 23.99 90 SER B N 1
ATOM 3038 C CA . SER B 1 72 ? 22.153 21.848 -12.932 1.00 23.45 90 SER B CA 1
ATOM 3039 C C . SER B 1 72 ? 21.292 22.191 -11.717 1.00 23.99 90 SER B C 1
ATOM 3040 O O . SER B 1 72 ? 21.783 22.691 -10.705 1.00 22.63 90 SER B O 1
ATOM 3043 N N . LEU B 1 73 ? 20.008 21.877 -11.806 1.00 22.70 91 LEU B N 1
ATOM 3044 C CA . LEU B 1 73 ? 19.117 22.029 -10.665 1.00 17.44 91 LEU B CA 1
ATOM 3045 C C . LEU B 1 73 ? 19.627 21.250 -9.455 1.00 20.80 91 LEU B C 1
ATOM 3046 O O . LEU B 1 73 ? 19.599 21.747 -8.324 1.00 23.01 91 LEU B O 1
ATOM 3051 N N . ARG B 1 74 ? 20.117 20.038 -9.697 1.00 19.94 92 ARG B N 1
ATOM 3052 C CA . ARG B 1 74 ? 20.653 19.174 -8.630 1.00 19.57 92 ARG B CA 1
ATOM 3053 C C . ARG B 1 74 ? 21.851 19.793 -7.887 1.00 22.13 92 ARG B C 1
ATOM 3054 O O . ARG B 1 74 ? 21.838 19.926 -6.659 1.00 24.87 92 ARG B O 1
ATOM 3062 N N . LYS B 1 75 ? 22.884 20.172 -8.628 1.00 24.67 93 LYS B N 1
ATOM 3063 C CA . LYS B 1 75 ? 24.068 20.805 -8.035 1.00 24.14 93 LYS B CA 1
ATOM 3064 C C . LYS B 1 75 ? 23.752 22.103 -7.278 1.00 26.13 93 LYS B C 1
ATOM 3065 O O . LYS B 1 75 ? 24.334 22.359 -6.221 1.00 25.72 93 LYS B O 1
ATOM 3071 N N . ARG B 1 76 ? 22.840 22.915 -7.820 1.00 26.14 94 ARG B N 1
ATOM 3072 C CA . ARG B 1 76 ? 22.451 24.184 -7.193 1.00 25.23 94 ARG B CA 1
ATOM 3073 C C . ARG B 1 76 ? 21.743 23.986 -5.863 1.00 27.17 94 ARG B C 1
ATOM 3074 O O . ARG B 1 76 ? 22.147 24.553 -4.843 1.00 23.45 94 ARG B O 1
ATOM 3082 N N . LEU B 1 77 ? 20.671 23.197 -5.874 1.00 22.94 95 LEU B N 1
ATOM 3083 C CA . LEU B 1 77 ? 19.866 23.015 -4.672 1.00 20.57 95 LEU B CA 1
ATOM 3084 C C . LEU B 1 77 ? 20.614 22.205 -3.612 1.00 28.32 95 LEU B C 1
ATOM 3085 O O . LEU B 1 77 ? 20.346 22.331 -2.416 1.00 25.66 95 LEU B O 1
ATOM 3090 N N . GLN B 1 78 ? 21.573 21.393 -4.041 1.00 25.12 96 GLN B N 1
ATOM 3091 C CA . GLN B 1 78 ? 22.372 20.649 -3.078 1.00 27.75 96 GLN B CA 1
ATOM 3092 C C . GLN B 1 78 ? 23.409 21.558 -2.427 1.00 26.75 96 GLN B C 1
ATOM 3093 O O . GLN B 1 78 ? 23.727 21.400 -1.253 1.00 24.95 96 GLN B O 1
ATOM 3099 N N . LYS B 1 79 ? 23.920 22.519 -3.186 1.00 27.28 97 LYS B N 1
ATOM 3100 C CA . LYS B 1 79 ? 24.838 23.500 -2.621 1.00 29.23 97 LYS B CA 1
ATOM 3101 C C . LYS B 1 79 ? 24.113 24.351 -1.582 1.00 33.28 97 LYS B C 1
ATOM 3102 O O . LYS B 1 79 ? 24.682 24.705 -0.548 1.00 31.21 97 LYS B O 1
ATOM 3108 N N . THR B 1 80 ? 22.849 24.658 -1.861 1.00 33.33 98 THR B N 1
ATOM 3109 C CA . THR B 1 80 ? 22.031 25.500 -0.988 1.00 30.88 98 THR B CA 1
ATOM 3110 C C . THR B 1 80 ? 21.505 24.775 0.246 1.00 30.72 98 THR B C 1
ATOM 3111 O O . THR B 1 80 ? 21.478 25.342 1.333 1.00 35.34 98 THR B O 1
ATOM 3115 N N . TRP B 1 81 ? 21.083 23.524 0.086 1.00 28.33 99 TRP B N 1
ATOM 3116 C CA . TRP B 1 81 ? 20.390 22.828 1.166 1.00 25.55 99 TRP B CA 1
ATOM 3117 C C . TRP B 1 81 ? 20.974 21.459 1.519 1.00 24.26 99 TRP B C 1
ATOM 3118 O O . TRP B 1 81 ? 20.430 20.752 2.363 1.00 26.73 99 TRP B O 1
ATOM 3129 N N . GLY B 1 82 ? 22.061 21.070 0.872 1.00 24.12 100 GLY B N 1
ATOM 3130 C CA . GLY B 1 82 ? 22.718 19.828 1.249 1.00 30.00 100 GLY B CA 1
ATOM 3131 C C . GLY B 1 82 ? 22.710 18.750 0.185 1.00 26.80 100 GLY B C 1
ATOM 3132 O O . GLY B 1 82 ? 21.717 18.545 -0.521 1.00 30.38 100 GLY B O 1
ATOM 3133 N N . ASP B 1 83 ? 23.840 18.069 0.060 1.00 26.19 101 ASP B N 1
ATOM 3134 C CA . ASP B 1 83 ? 23.982 16.972 -0.883 1.00 26.76 101 ASP B CA 1
ATOM 3135 C C . ASP B 1 83 ? 23.333 15.718 -0.310 1.00 24.76 101 ASP B C 1
ATOM 3136 O O . ASP B 1 83 ? 23.960 14.970 0.441 1.00 26.96 101 ASP B O 1
ATOM 3141 N N . GLY B 1 84 ? 22.070 15.497 -0.662 1.00 23.57 102 GLY B N 1
ATOM 3142 C CA . GLY B 1 84 ? 21.345 14.323 -0.198 1.00 20.52 102 GLY B CA 1
ATOM 3143 C C . GLY B 1 84 ? 21.674 13.048 -0.962 1.00 21.74 102 GLY B C 1
ATOM 3144 O O . GLY B 1 84 ? 21.143 11.985 -0.661 1.00 21.80 102 GLY B O 1
ATOM 3145 N N . GLY B 1 85 ? 22.547 13.157 -1.960 1.00 27.50 103 GLY B N 1
ATOM 3146 C CA . GLY B 1 85 ? 22.937 12.007 -2.751 1.00 25.68 103 GLY B CA 1
ATOM 3147 C C . GLY B 1 85 ? 22.500 12.054 -4.209 1.00 22.47 103 GLY B C 1
ATOM 3148 O O . GLY B 1 85 ? 22.048 13.073 -4.726 1.00 21.92 103 GLY B O 1
ATOM 3149 N N . ILE B 1 86 ? 22.640 10.917 -4.868 1.00 18.03 104 ILE B N 1
ATOM 3150 C CA . ILE B 1 86 ? 22.397 10.781 -6.298 1.00 17.06 104 ILE B CA 1
ATOM 3151 C C . ILE B 1 86 ? 20.904 10.673 -6.665 1.00 16.83 104 ILE B C 1
ATOM 3152 O O . ILE B 1 86 ? 20.470 11.131 -7.739 1.00 17.82 104 ILE B O 1
ATOM 3157 N N . GLY B 1 87 ? 20.112 10.081 -5.777 1.00 19.38 105 GLY B N 1
ATOM 3158 C CA . GLY B 1 87 ? 18.690 9.913 -6.031 1.00 20.74 105 GLY B CA 1
ATOM 3159 C C . GLY B 1 87 ? 18.363 8.689 -6.878 1.00 21.09 105 GLY B C 1
ATOM 3160 O O . GLY B 1 87 ? 19.125 7.717 -6.907 1.00 13.06 105 GLY B O 1
ATOM 3161 N N . TRP B 1 88 ? 17.220 8.738 -7.562 1.00 15.46 106 TRP B N 1
ATOM 3162 C CA . TRP B 1 88 ? 16.756 7.620 -8.374 1.00 13.67 106 TRP B CA 1
ATOM 3163 C C . TRP B 1 88 ? 17.444 7.686 -9.723 1.00 15.93 106 TRP B C 1
ATOM 3164 O O . TRP B 1 88 ? 17.318 8.683 -10.427 1.00 13.84 106 TRP B O 1
ATOM 3175 N N . VAL B 1 89 ? 18.180 6.635 -10.080 1.00 16.89 107 VAL B N 1
ATOM 3176 C CA . VAL B 1 89 ? 18.874 6.605 -11.369 1.00 17.30 107 VAL B CA 1
ATOM 3177 C C . VAL B 1 89 ? 18.510 5.371 -12.209 1.00 16.47 107 VAL B C 1
ATOM 3178 O O . VAL B 1 89 ? 17.891 4.424 -11.709 1.00 13.54 107 VAL B O 1
ATOM 3182 N N . TYR B 1 90 ? 18.878 5.414 -13.489 1.00 14.77 108 TYR B N 1
ATOM 3183 C CA . TYR B 1 90 ? 18.686 4.297 -14.411 1.00 15.36 108 TYR B CA 1
ATOM 3184 C C . TYR B 1 90 ? 19.417 3.064 -13.891 1.00 16.51 108 TYR B C 1
ATOM 3185 O O . TYR B 1 90 ? 20.484 3.175 -13.281 1.00 16.02 108 TYR B O 1
ATOM 3194 N N . PRO B 1 91 ? 18.858 1.879 -14.154 1.00 13.70 109 PRO B N 1
ATOM 3195 C CA . PRO B 1 91 ? 19.482 0.626 -13.733 1.00 13.19 109 PRO B CA 1
ATOM 3196 C C . PRO B 1 91 ? 20.599 0.245 -14.689 1.00 17.70 109 PRO B C 1
ATOM 3197 O O . PRO B 1 91 ? 21.423 -0.604 -14.371 1.00 18.75 109 PRO B O 1
ATOM 3201 N N . ALA B 1 92 ? 20.630 0.886 -15.853 1.00 20.66 110 ALA B N 1
ATOM 3202 C CA . ALA B 1 92 ? 21.627 0.591 -16.877 1.00 17.92 110 ALA B CA 1
ATOM 3203 C C . ALA B 1 92 ? 21.749 1.794 -17.786 1.00 22.96 110 ALA B C 1
ATOM 3204 O O . ALA B 1 92 ? 20.977 2.741 -17.673 1.00 21.60 110 ALA B O 1
ATOM 3206 N N . ASN B 1 93 ? 22.710 1.743 -18.699 1.00 24.73 111 ASN B N 1
ATOM 3207 C CA . ASN B 1 93 ? 22.819 2.743 -19.744 1.00 23.05 111 ASN B CA 1
ATOM 3208 C C . ASN B 1 93 ? 21.553 2.758 -20.581 1.00 23.49 111 ASN B C 1
ATOM 3209 O O . ASN B 1 93 ? 21.007 1.711 -20.909 1.00 23.79 111 ASN B O 1
ATOM 3214 N N . VAL B 1 94 ? 21.077 3.948 -20.913 1.00 19.98 112 VAL B N 1
ATOM 3215 C CA . VAL B 1 94 ? 19.905 4.084 -21.766 1.00 18.50 112 VAL B CA 1
ATOM 3216 C C . VAL B 1 94 ? 20.277 4.854 -23.026 1.00 21.93 112 VAL B C 1
ATOM 3217 O O . VAL B 1 94 ? 20.735 5.992 -22.948 1.00 18.53 112 VAL B O 1
ATOM 3221 N N . LYS B 1 95 ? 20.073 4.240 -24.187 1.00 20.41 113 LYS B N 1
ATOM 3222 C CA . LYS B 1 95 ? 20.481 4.860 -25.441 1.00 24.07 113 LYS B CA 1
ATOM 3223 C C . LYS B 1 95 ? 19.791 6.205 -25.648 1.00 20.76 113 LYS B C 1
ATOM 3224 O O . LYS B 1 95 ? 18.572 6.319 -25.505 1.00 22.49 113 LYS B O 1
ATOM 3230 N N . GLY B 1 96 ? 20.578 7.224 -25.970 1.00 17.17 114 GLY B N 1
ATOM 3231 C CA . GLY B 1 96 ? 20.035 8.530 -26.291 1.00 17.52 114 GLY B CA 1
ATOM 3232 C C . GLY B 1 96 ? 19.680 9.336 -25.058 1.00 19.39 114 GLY B C 1
ATOM 3233 O O . GLY B 1 96 ? 19.208 10.462 -25.157 1.00 21.56 114 GLY B O 1
ATOM 3234 N N . GLN B 1 97 ? 19.915 8.763 -23.884 1.00 16.31 115 GLN B N 1
ATOM 3235 C CA . GLN B 1 97 ? 19.579 9.445 -22.651 1.00 22.55 115 GLN B CA 1
ATOM 3236 C C . GLN B 1 97 ? 20.776 9.388 -21.709 1.00 18.40 115 GLN B C 1
ATOM 3237 O O . GLN B 1 97 ? 21.762 8.718 -21.999 1.00 21.28 115 GLN B O 1
ATOM 3243 N N . ARG B 1 98 ? 20.694 10.073 -20.575 1.00 19.06 116 ARG B N 1
ATOM 3244 C CA . ARG B 1 98 ? 21.909 10.325 -19.810 1.00 23.30 116 ARG B CA 1
ATOM 3245 C C . ARG B 1 98 ? 21.662 10.563 -18.327 1.00 21.25 116 ARG B C 1
ATOM 3246 O O . ARG B 1 98 ? 20.719 11.252 -17.949 1.00 21.46 116 ARG B O 1
ATOM 3254 N N . MET B 1 99 ? 22.512 9.964 -17.499 1.00 19.46 117 MET B N 1
ATOM 3255 C CA . MET B 1 99 ? 22.551 10.238 -16.075 1.00 23.87 117 MET B CA 1
ATOM 3256 C C . MET B 1 99 ? 23.891 10.899 -15.831 1.00 26.89 117 MET B C 1
ATOM 3257 O O . MET B 1 99 ? 24.928 10.260 -15.985 1.00 21.80 117 MET B O 1
ATOM 3262 N N . ALA B 1 100 ? 23.881 12.171 -15.452 1.00 23.55 118 ALA B N 1
ATOM 3263 C CA . ALA B 1 100 ? 25.135 12.882 -15.236 1.00 25.11 118 ALA B CA 1
ATOM 3264 C C . ALA B 1 100 ? 25.885 12.361 -14.014 1.00 25.71 118 ALA B C 1
ATOM 3265 O O . ALA B 1 100 ? 27.110 12.440 -13.950 1.00 24.54 118 ALA B O 1
ATOM 3267 N N . ALA B 1 101 ? 25.150 11.811 -13.055 1.00 20.56 119 ALA B N 1
ATOM 3268 C CA . ALA B 1 101 ? 25.708 11.602 -11.724 1.00 23.99 119 ALA B CA 1
ATOM 3269 C C . ALA B 1 101 ? 26.240 10.198 -11.473 1.00 25.64 119 ALA B C 1
ATOM 3270 O O . ALA B 1 101 ? 26.779 9.924 -10.400 1.00 22.09 119 ALA B O 1
ATOM 3272 N N . VAL B 1 102 ? 26.084 9.312 -12.447 1.00 21.33 120 VAL B N 1
ATOM 3273 C CA . VAL B 1 102 ? 26.476 7.920 -12.251 1.00 21.36 120 VAL B CA 1
ATOM 3274 C C . VAL B 1 102 ? 26.937 7.278 -13.560 1.00 17.70 120 VAL B C 1
ATOM 3275 O O . VAL B 1 102 ? 26.485 7.658 -14.639 1.00 20.98 120 VAL B O 1
ATOM 3279 N N . ARG B 1 103 ? 27.881 6.342 -13.475 1.00 20.84 121 ARG B N 1
ATOM 3280 C CA . ARG B 1 103 ? 28.331 5.586 -14.652 1.00 19.37 121 ARG B CA 1
ATOM 3281 C C . ARG B 1 103 ? 27.892 4.133 -14.510 1.00 18.68 121 ARG B C 1
ATOM 3282 O O . ARG B 1 103 ? 27.885 3.599 -13.408 1.00 19.16 121 ARG B O 1
ATOM 3290 N N . HIS B 1 104 ? 27.536 3.504 -15.627 1.00 16.29 122 HIS B N 1
ATOM 3291 C CA . HIS B 1 104 ? 27.112 2.107 -15.637 1.00 18.39 122 HIS B CA 1
ATOM 3292 C C . HIS B 1 104 ? 28.126 1.215 -16.346 1.00 22.70 122 HIS B C 1
ATOM 3293 O O . HIS B 1 104 ? 28.582 1.534 -17.446 1.00 20.05 122 HIS B O 1
ATOM 3300 N N . ASN B 1 105 ? 28.465 0.091 -15.721 1.00 23.48 123 ASN B N 1
ATOM 3301 C CA . ASN B 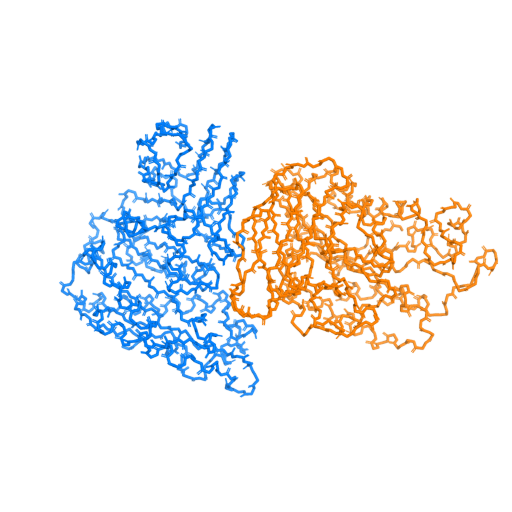1 105 ? 29.261 -0.949 -16.383 1.00 23.26 123 ASN B CA 1
ATOM 3302 C C . ASN B 1 105 ? 28.672 -2.312 -16.057 1.00 18.74 123 ASN B C 1
ATOM 3303 O O . ASN B 1 105 ? 28.745 -2.771 -14.919 1.00 16.91 123 ASN B O 1
ATOM 3308 N N . GLY B 1 106 ? 28.084 -2.962 -17.051 1.00 20.51 124 GLY B N 1
ATOM 3309 C CA . GLY B 1 106 ? 27.392 -4.212 -16.794 1.00 21.16 124 GLY B CA 1
ATOM 3310 C C . GLY B 1 106 ? 26.803 -4.773 -18.061 1.00 18.59 124 GLY B C 1
ATOM 3311 O O . GLY B 1 106 ? 26.979 -4.209 -19.136 1.00 26.44 124 GLY B O 1
ATOM 3312 N N . ASN B 1 107 ? 26.095 -5.888 -17.944 1.00 21.96 125 ASN B N 1
ATOM 3313 C CA . ASN B 1 107 ? 25.597 -6.560 -19.135 1.00 21.77 125 ASN B CA 1
ATOM 3314 C C . ASN B 1 107 ? 24.075 -6.571 -19.231 1.00 15.70 125 ASN B C 1
ATOM 3315 O O . ASN B 1 107 ? 23.512 -7.222 -20.105 1.00 17.17 125 ASN B O 1
ATOM 3320 N N . TRP B 1 108 ? 23.416 -5.850 -18.328 1.00 16.95 126 TRP B N 1
ATOM 3321 C CA . TRP B 1 108 ? 21.959 -5.733 -18.358 1.00 18.29 126 TRP B CA 1
ATOM 3322 C C . TRP B 1 108 ? 21.496 -5.002 -19.611 1.00 17.69 126 TRP B C 1
ATOM 3323 O O . TRP B 1 108 ? 22.175 -4.114 -20.110 1.00 25.98 126 TRP B O 1
ATOM 3334 N N . GLN B 1 109 ? 20.315 -5.354 -20.101 1.00 16.98 127 GLN B N 1
ATOM 3335 C CA . GLN B 1 109 ? 19.780 -4.728 -21.305 1.00 18.34 127 GLN B CA 1
ATOM 3336 C C . GLN B 1 109 ? 18.653 -3.758 -20.943 1.00 18.19 127 GLN B C 1
ATOM 3337 O O . GLN B 1 109 ? 17.633 -4.185 -20.415 1.00 15.80 127 GLN B O 1
ATOM 3343 N N . SER B 1 110 ? 18.831 -2.465 -21.210 1.00 16.36 128 SER B N 1
ATOM 3344 C CA . SER B 1 110 ? 17.770 -1.486 -20.918 1.00 16.77 128 SER B CA 1
ATOM 3345 C C . SER B 1 110 ? 16.739 -1.399 -22.033 1.00 18.64 128 SER B C 1
ATOM 3346 O O . SER B 1 110 ? 17.036 -1.677 -23.191 1.00 17.79 128 SER B O 1
ATOM 3349 N N . LEU B 1 111 ? 15.523 -1.012 -21.669 1.00 16.19 129 LEU B N 1
ATOM 3350 C CA . LEU B 1 111 ? 14.425 -0.883 -22.618 1.00 17.97 129 LEU B CA 1
ATOM 3351 C C . LEU B 1 111 ? 13.555 0.241 -22.106 1.00 19.67 129 LEU B C 1
ATOM 3352 O O . LEU B 1 111 ? 13.414 0.394 -20.901 1.00 19.72 129 LEU B O 1
ATOM 3357 N N . THR B 1 112 ? 12.991 1.049 -22.999 1.00 17.11 130 THR B N 1
ATOM 3358 C CA . THR B 1 112 ? 12.105 2.118 -22.552 1.00 14.77 130 THR B CA 1
ATOM 3359 C C . THR B 1 112 ? 10.787 2.098 -23.304 1.00 14.96 130 THR B C 1
ATOM 3360 O O . THR B 1 112 ? 10.669 1.517 -24.389 1.00 14.16 130 THR B O 1
ATOM 3364 N N . SER B 1 113 ? 9.812 2.780 -22.725 1.00 13.86 131 SER B N 1
ATOM 3365 C CA . SER B 1 113 ? 8.448 2.820 -23.239 1.00 16.95 131 SER B CA 1
ATOM 3366 C C . SER B 1 113 ? 8.327 3.672 -24.502 1.00 16.85 131 SER B C 1
ATOM 3367 O O . SER B 1 113 ? 7.272 3.704 -25.133 1.00 21.99 131 SER B O 1
ATOM 3370 N N . ARG B 1 114 ? 9.387 4.383 -24.851 1.00 17.11 132 ARG B N 1
ATOM 3371 C CA . ARG B 1 114 ? 9.360 5.206 -26.061 1.00 19.74 132 ARG B CA 1
ATOM 3372 C C . ARG B 1 114 ? 8.956 4.366 -27.277 1.00 18.25 132 ARG B C 1
ATOM 3373 O O . ARG B 1 114 ? 8.032 4.733 -28.003 1.00 16.52 132 ARG B O 1
ATOM 3381 N N . ASN B 1 115 ? 9.610 3.219 -27.471 1.00 11.73 133 ASN B N 1
ATOM 3382 C CA . ASN B 1 115 ? 9.277 2.364 -28.619 1.00 18.32 133 ASN B CA 1
ATOM 3383 C C . ASN B 1 115 ? 8.919 0.918 -28.274 1.00 22.04 133 ASN B C 1
ATOM 3384 O O . ASN B 1 115 ? 8.445 0.173 -29.126 1.00 26.41 133 ASN B O 1
ATOM 3389 N N . ASN B 1 116 ? 9.171 0.512 -27.039 1.00 18.07 134 ASN B N 1
ATOM 3390 C CA . ASN B 1 116 ? 9.040 -0.888 -26.677 1.00 16.67 134 ASN B CA 1
ATOM 3391 C C . ASN B 1 116 ? 7.799 -1.162 -25.859 1.00 22.72 134 ASN B C 1
ATOM 3392 O O . ASN B 1 116 ? 7.315 -0.293 -25.140 1.00 18.47 134 ASN B O 1
ATOM 3397 N N . THR B 1 117 ? 7.283 -2.378 -25.993 1.00 27.14 135 THR B N 1
ATOM 3398 C CA . THR B 1 117 ? 6.179 -2.834 -25.173 1.00 29.10 135 THR B CA 1
ATOM 3399 C C . THR B 1 117 ? 6.739 -3.469 -23.917 1.00 19.74 135 THR B C 1
ATOM 3400 O O . THR B 1 117 ? 7.863 -3.953 -23.901 1.00 23.53 135 THR B O 1
ATOM 3404 N N . GLY B 1 118 ? 5.955 -3.464 -22.854 1.00 18.99 136 GLY B N 1
ATOM 3405 C CA . GLY B 1 118 ? 6.450 -4.008 -21.619 1.00 19.00 136 GLY B CA 1
ATOM 3406 C C . GLY B 1 118 ? 5.605 -3.578 -20.459 1.00 19.19 136 GLY B C 1
ATOM 3407 O O . GLY B 1 118 ? 4.711 -2.737 -20.588 1.00 16.80 136 GLY B O 1
ATOM 3408 N N . ASP B 1 119 ? 5.903 -4.196 -19.327 1.00 15.32 137 ASP B N 1
ATOM 3409 C CA . ASP B 1 119 ? 5.265 -3.929 -18.062 1.00 21.48 137 ASP B CA 1
ATOM 3410 C C . ASP B 1 119 ? 6.200 -2.983 -17.324 1.00 16.16 137 ASP B C 1
ATOM 3411 O O . ASP B 1 119 ? 7.061 -3.413 -16.565 1.00 18.26 137 ASP B O 1
ATOM 3416 N N . PHE B 1 120 ? 6.064 -1.691 -17.597 1.00 16.48 138 PHE B N 1
ATOM 3417 C CA . PHE B 1 120 ? 7.000 -0.701 -17.084 1.00 11.07 138 PHE B CA 1
ATOM 3418 C C . PHE B 1 120 ? 6.543 -0.138 -15.750 1.00 10.77 138 PHE B C 1
ATOM 3419 O O . PHE B 1 120 ? 5.378 0.213 -15.587 1.00 13.54 138 PHE B O 1
ATOM 3427 N N . PRO B 1 121 ? 7.479 0.011 -14.808 1.00 14.23 139 PRO B N 1
ATOM 3428 C CA . PRO B 1 121 ? 7.130 0.763 -13.604 1.00 15.82 139 PRO B CA 1
ATOM 3429 C C . PRO B 1 121 ? 7.126 2.241 -13.957 1.00 16.47 139 PRO B C 1
ATOM 3430 O O . PRO B 1 121 ? 7.513 2.594 -15.082 1.00 15.16 139 PRO B O 1
ATOM 3434 N N . LEU B 1 122 ? 6.685 3.086 -13.028 1.00 18.66 140 LEU B N 1
ATOM 3435 C CA . LEU B 1 122 ? 6.728 4.542 -13.198 1.00 17.28 140 LEU B CA 1
ATOM 3436 C C . LEU B 1 122 ? 8.062 4.966 -13.793 1.00 14.92 140 LEU B C 1
ATOM 3437 O O . LEU B 1 122 ? 9.097 4.502 -13.342 1.00 18.45 140 LEU B O 1
ATOM 3442 N N . GLY B 1 123 ? 8.039 5.818 -14.817 1.00 13.91 141 GLY B N 1
ATOM 3443 C CA . GLY B 1 123 ? 9.272 6.322 -15.402 1.00 13.18 141 GLY B CA 1
ATOM 3444 C C . GLY B 1 123 ? 9.555 5.760 -16.790 1.00 18.40 141 GLY B C 1
ATOM 3445 O O . GLY B 1 123 ? 10.285 6.362 -17.589 1.00 16.37 141 GLY B O 1
ATOM 3446 N N . GLY B 1 124 ? 8.990 4.588 -17.067 1.00 13.40 142 GLY B N 1
ATOM 3447 C CA . GLY B 1 124 ? 9.034 4.030 -18.400 1.00 13.43 142 GLY B CA 1
ATOM 3448 C C . GLY B 1 124 ? 10.367 3.426 -18.774 1.00 14.45 142 GLY B C 1
ATOM 3449 O O . GLY B 1 124 ? 10.670 3.276 -19.950 1.00 13.88 142 GLY B O 1
ATOM 3450 N N . ILE B 1 125 ? 11.149 3.038 -17.774 1.00 12.72 143 ILE B N 1
ATOM 3451 C CA . ILE B 1 125 ? 12.440 2.404 -18.025 1.00 12.68 143 ILE B CA 1
ATOM 3452 C C . ILE B 1 125 ? 12.607 1.105 -17.227 1.00 15.54 143 ILE B C 1
ATOM 3453 O O . ILE B 1 125 ? 12.300 1.050 -16.039 1.00 10.00 143 ILE B O 1
ATOM 3458 N N . LEU B 1 126 ? 13.067 0.049 -17.886 1.00 11.88 144 LEU B N 1
ATOM 3459 C CA . LEU B 1 126 ? 13.463 -1.153 -17.150 1.00 14.90 144 LEU B CA 1
ATOM 3460 C C . LEU B 1 126 ? 14.725 -1.761 -17.747 1.00 18.06 144 LEU B C 1
ATOM 3461 O O . LEU B 1 126 ? 15.118 -1.418 -18.862 1.00 20.48 144 LEU B O 1
ATOM 3466 N N . ALA B 1 127 ? 15.371 -2.642 -16.991 1.00 13.07 145 ALA B N 1
ATOM 3467 C CA . ALA B 1 127 ? 16.461 -3.438 -17.533 1.00 14.21 145 ALA B CA 1
ATOM 3468 C C . ALA B 1 127 ? 16.220 -4.918 -17.264 1.00 15.43 145 ALA B C 1
ATOM 3469 O O . ALA B 1 127 ? 15.919 -5.302 -16.134 1.00 13.34 145 ALA B O 1
ATOM 3471 N N . HIS B 1 128 ? 16.336 -5.736 -18.309 1.00 14.28 146 HIS B N 1
ATOM 3472 C CA . HIS B 1 128 ? 16.340 -7.187 -18.156 1.00 16.39 146 HIS B CA 1
ATOM 3473 C C . HIS B 1 128 ? 17.762 -7.558 -17.741 1.00 11.96 146 HIS B C 1
ATOM 3474 O O . HIS B 1 128 ? 18.698 -7.305 -18.489 1.00 15.07 146 HIS B O 1
ATOM 3481 N N . THR B 1 129 ? 17.935 -8.158 -16.570 1.00 13.13 147 THR B N 1
ATOM 3482 C CA . THR B 1 129 ? 19.276 -8.491 -16.092 1.00 14.89 147 THR B CA 1
ATOM 3483 C C . THR B 1 129 ? 19.818 -9.788 -16.695 1.00 20.49 147 THR B C 1
ATOM 3484 O O . THR B 1 129 ? 21.035 -9.992 -16.736 1.00 18.98 147 THR B O 1
ATOM 3488 N N . GLY B 1 130 ? 18.915 -10.663 -17.135 1.00 16.24 148 GLY B N 1
ATOM 3489 C CA . GLY B 1 130 ? 19.281 -12.003 -17.576 1.00 16.98 148 GLY B CA 1
ATOM 3490 C C . GLY B 1 130 ? 19.771 -12.892 -16.439 1.00 20.08 148 GLY B C 1
ATOM 3491 O O . GLY B 1 130 ? 19.818 -12.478 -15.286 1.00 18.39 148 GLY B O 1
ATOM 3492 N N . SER B 1 131 ? 20.147 -14.125 -16.758 1.00 21.83 149 SER B N 1
ATOM 3493 C CA . SER B 1 131 ? 20.788 -14.989 -15.773 1.00 18.26 149 SER B CA 1
ATOM 3494 C C . SER B 1 131 ? 22.297 -14.709 -15.783 1.00 16.65 149 SER B C 1
ATOM 3495 O O . SER B 1 131 ? 22.859 -14.374 -16.819 1.00 22.54 149 SER B O 1
ATOM 3498 N N . GLY B 1 132 ? 22.943 -14.847 -14.630 1.00 15.32 150 GLY B N 1
ATOM 3499 C CA . GLY B 1 132 ? 24.334 -14.457 -14.477 1.00 16.90 150 GLY B CA 1
ATOM 3500 C C . GLY B 1 132 ? 24.531 -12.975 -14.746 1.00 19.11 150 GLY B C 1
ATOM 3501 O O . GLY B 1 132 ? 25.574 -12.563 -15.232 1.00 19.13 150 GLY B O 1
ATOM 3502 N N . GLY B 1 133 ? 23.518 -12.176 -14.425 1.00 20.03 151 GLY B N 1
ATOM 3503 C CA . GLY B 1 133 ? 23.540 -10.756 -14.721 1.00 20.11 151 GLY B CA 1
ATOM 3504 C C . GLY B 1 133 ? 24.433 -10.002 -13.763 1.00 18.09 151 GLY B C 1
ATOM 3505 O O . GLY B 1 133 ? 24.639 -10.433 -12.630 1.00 16.04 151 GLY B O 1
ATOM 3506 N N . SER B 1 134 ? 24.969 -8.877 -14.229 1.00 18.58 152 SER B N 1
ATOM 3507 C CA . SER B 1 134 ? 25.903 -8.088 -13.442 1.00 21.17 152 SER B CA 1
ATOM 3508 C C . SER B 1 134 ? 25.794 -6.609 -13.811 1.00 22.58 152 SER B C 1
ATOM 3509 O O . SER B 1 134 ? 25.692 -6.266 -14.988 1.00 21.38 152 SER B O 1
ATOM 3512 N N . MET B 1 135 ? 25.822 -5.735 -12.809 1.00 20.21 153 MET B N 1
ATOM 3513 C CA . MET B 1 135 ? 25.822 -4.298 -13.069 1.00 17.50 153 MET B CA 1
ATOM 3514 C C . MET B 1 135 ? 26.528 -3.557 -11.944 1.00 19.36 153 MET B C 1
ATOM 3515 O O . MET B 1 135 ? 26.271 -3.804 -10.761 1.00 16.86 153 MET B O 1
ATOM 3520 N N . THR B 1 136 ? 27.419 -2.643 -12.319 1.00 17.91 154 THR B N 1
ATOM 3521 C CA . THR B 1 136 ? 28.072 -1.791 -11.339 1.00 20.87 154 THR B CA 1
ATOM 3522 C C . THR B 1 136 ? 27.762 -0.319 -11.590 1.00 17.89 154 THR B C 1
ATOM 3523 O O . THR B 1 136 ? 27.950 0.172 -12.697 1.00 20.34 154 THR B O 1
ATOM 3527 N N . LEU B 1 137 ? 27.289 0.372 -10.552 1.00 15.03 155 LEU B N 1
ATOM 3528 C CA . LEU B 1 137 ? 27.054 1.814 -10.621 1.00 19.58 155 LEU B CA 1
ATOM 3529 C C . LEU B 1 137 ? 28.168 2.549 -9.872 1.00 24.08 155 LEU B C 1
ATOM 3530 O O . LEU B 1 137 ? 28.414 2.291 -8.693 1.00 21.05 155 LEU B O 1
ATOM 3535 N N . THR B 1 138 ? 28.822 3.471 -10.564 1.00 17.20 156 THR B N 1
ATOM 3536 C CA . THR B 1 138 ? 29.918 4.244 -10.000 1.00 22.48 156 THR B CA 1
ATOM 3537 C C . THR B 1 138 ? 29.546 5.723 -10.067 1.00 23.86 156 THR B C 1
ATOM 3538 O O . THR B 1 138 ? 29.170 6.211 -11.130 1.00 21.48 156 THR B O 1
ATOM 3542 N N . ALA B 1 139 ? 29.632 6.441 -8.951 1.00 18.85 157 ALA B N 1
ATOM 3543 C CA . ALA B 1 139 ? 29.310 7.861 -9.003 1.00 27.77 157 ALA B CA 1
ATOM 3544 C C . ALA B 1 139 ? 30.291 8.604 -9.900 1.00 32.25 157 ALA B C 1
ATOM 3545 O O . ALA B 1 139 ? 31.470 8.249 -9.971 1.00 30.56 157 ALA B O 1
ATOM 3547 N N . SER B 1 140 ? 29.792 9.625 -10.592 1.00 33.26 158 SER B N 1
ATOM 3548 C CA . SER B 1 140 ? 30.603 10.387 -11.539 1.00 33.15 158 SER B CA 1
ATOM 3549 C 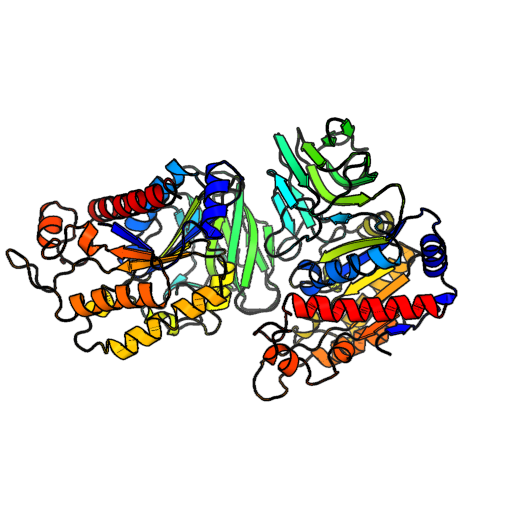C . SER B 1 140 ? 31.778 11.100 -10.859 1.00 37.24 158 SER B C 1
ATOM 3550 O O . SER B 1 140 ? 32.785 11.388 -11.501 1.00 41.83 158 SER B O 1
ATOM 3553 N N . ASP B 1 141 ? 31.651 11.375 -9.565 1.00 37.09 159 ASP B N 1
ATOM 3554 C CA . ASP B 1 141 ? 32.808 11.806 -8.775 1.00 46.42 159 ASP B CA 1
ATOM 3555 C C . ASP B 1 141 ? 33.426 10.628 -8.012 1.00 48.48 159 ASP B C 1
ATOM 3556 O O . ASP B 1 141 ? 33.154 9.472 -8.324 1.00 52.66 159 ASP B O 1
ATOM 3561 N N . GLY B 1 142 ? 34.242 10.923 -7.006 1.00 58.83 160 GLY B N 1
ATOM 3562 C CA . GLY B 1 142 ? 35.027 9.895 -6.337 1.00 58.08 160 GLY B CA 1
ATOM 3563 C C . GLY B 1 142 ? 34.292 8.871 -5.484 1.00 50.68 160 GLY B C 1
ATOM 3564 O O . GLY B 1 142 ? 34.780 7.753 -5.310 1.00 50.51 160 GLY B O 1
ATOM 3565 N N . ILE B 1 143 ? 33.118 9.237 -4.971 1.00 43.99 161 ILE B N 1
ATOM 3566 C CA . ILE B 1 143 ? 32.358 8.425 -3.997 1.00 41.85 161 ILE B CA 1
ATOM 3567 C C . ILE B 1 143 ? 33.086 7.675 -2.890 1.00 51.88 161 ILE B C 1
ATOM 3568 O O . ILE B 1 143 ? 33.733 8.273 -2.024 1.00 66.76 161 ILE B O 1
ATOM 3573 N N . ALA B 1 144 ? 32.893 6.354 -2.931 1.00 50.04 162 ALA B N 1
ATOM 3574 C CA . ALA B 1 144 ? 33.367 5.371 -1.950 1.00 48.83 162 ALA B CA 1
ATOM 3575 C C . ALA B 1 144 ? 32.545 5.242 -0.658 1.00 39.33 162 ALA B C 1
ATOM 3576 O O . ALA B 1 144 ? 32.811 4.349 0.145 1.00 55.32 162 ALA B O 1
ATOM 3578 N N . SER B 1 145 ? 31.542 6.094 -0.452 1.00 36.33 163 SER B N 1
ATOM 3579 C CA . SER B 1 145 ? 30.828 6.083 0.838 1.00 33.14 163 SER B CA 1
ATOM 3580 C C . SER B 1 145 ? 29.518 5.262 0.869 1.00 34.12 163 SER B C 1
ATOM 3581 O O . SER B 1 145 ? 28.890 5.010 -0.168 1.00 33.89 163 SER B O 1
ATOM 3584 N N . LYS B 1 146 ? 29.117 4.862 2.073 1.00 29.88 164 LYS B N 1
ATOM 3585 C CA . LYS B 1 146 ? 27.916 4.070 2.289 1.00 30.00 164 LYS B CA 1
ATOM 3586 C C . LYS B 1 146 ? 26.661 4.859 1.912 1.00 35.36 164 LYS B C 1
ATOM 3587 O O . LYS B 1 146 ? 26.591 6.070 2.137 1.00 33.88 164 LYS B O 1
ATOM 3593 N N . GLN B 1 147 ? 25.671 4.175 1.340 1.00 24.38 165 GLN B N 1
ATOM 3594 C CA . GLN B 1 147 ? 24.427 4.832 0.918 1.00 24.63 165 GLN B CA 1
ATOM 3595 C C . GLN B 1 147 ? 23.185 4.023 1.303 1.00 29.92 165 GLN B C 1
ATOM 3596 O O . GLN B 1 147 ? 23.262 2.801 1.490 1.00 26.04 165 GLN B O 1
ATOM 3602 N N . ARG B 1 148 ? 22.042 4.700 1.416 1.00 20.04 166 ARG B N 1
ATOM 3603 C CA . ARG B 1 148 ? 20.759 4.005 1.498 1.00 22.39 166 ARG B CA 1
ATOM 3604 C C . ARG B 1 148 ? 20.380 3.632 0.075 1.00 20.24 166 ARG B C 1
ATOM 3605 O O . ARG B 1 148 ? 20.340 4.496 -0.796 1.00 20.10 166 ARG B O 1
ATOM 3613 N N . VAL B 1 149 ? 20.099 2.356 -0.162 1.00 23.86 167 VAL B N 1
ATOM 3614 C CA . VAL B 1 149 ? 19.788 1.905 -1.509 1.00 16.64 167 VAL B CA 1
ATOM 3615 C C . VAL B 1 149 ? 18.385 1.297 -1.571 1.00 20.52 167 VAL B C 1
ATOM 3616 O O . VAL B 1 149 ? 17.989 0.512 -0.704 1.00 20.81 167 VAL B O 1
ATOM 3620 N N . SER B 1 150 ? 17.627 1.710 -2.583 1.00 18.76 168 SER B N 1
ATOM 3621 C CA . SER B 1 150 ? 16.322 1.133 -2.876 1.00 16.97 168 SER B CA 1
ATOM 3622 C C . SER B 1 150 ? 16.245 0.833 -4.370 1.00 16.40 168 SER B C 1
ATOM 3623 O O . SER B 1 150 ? 16.784 1.580 -5.190 1.00 20.64 168 SER B O 1
ATOM 3626 N N . LEU B 1 151 ? 15.612 -0.269 -4.739 1.00 17.89 169 LEU B N 1
ATOM 3627 C CA . LEU B 1 151 ? 15.453 -0.532 -6.161 1.00 18.13 169 LEU B CA 1
ATOM 3628 C C . LEU B 1 151 ? 14.076 -1.058 -6.549 1.00 13.76 169 LEU B C 1
ATOM 3629 O O . LEU B 1 151 ? 13.513 -1.918 -5.883 1.00 13.68 169 LEU B O 1
ATOM 3634 N N . PHE B 1 152 ? 13.520 -0.496 -7.620 1.00 13.80 170 PHE B N 1
ATOM 3635 C CA . PHE B 1 152 ? 12.344 -1.089 -8.238 1.00 15.52 170 PHE B CA 1
ATOM 3636 C C . PHE B 1 152 ? 12.778 -2.398 -8.862 1.00 15.07 170 PHE B C 1
ATOM 3637 O O . PHE B 1 152 ? 13.726 -2.422 -9.635 1.00 18.41 170 PHE B O 1
ATOM 3645 N N . ALA B 1 153 ? 12.095 -3.490 -8.530 1.00 12.98 171 ALA B N 1
ATOM 3646 C CA . ALA B 1 153 ? 12.487 -4.780 -9.071 1.00 14.83 171 ALA B CA 1
ATOM 3647 C C . ALA B 1 153 ? 11.306 -5.712 -9.247 1.00 14.97 171 ALA B C 1
ATOM 3648 O O . ALA B 1 153 ? 10.334 -5.656 -8.491 1.00 15.77 171 ALA B O 1
ATOM 3650 N N . LYS B 1 154 ? 11.398 -6.561 -10.266 1.00 17.17 172 LYS B N 1
ATOM 3651 C CA . LYS B 1 154 ? 10.392 -7.596 -10.504 1.00 19.37 172 LYS B CA 1
ATOM 3652 C C . LYS B 1 154 ? 11.096 -8.904 -10.831 1.00 11.74 172 LYS B C 1
ATOM 3653 O O . LYS B 1 154 ? 11.739 -9.008 -11.874 1.00 15.51 172 LYS B O 1
ATOM 3659 N N . PRO B 1 155 ? 10.992 -9.893 -9.930 1.00 14.90 173 PRO B N 1
ATOM 3660 C CA . PRO B 1 155 ? 11.615 -11.200 -10.108 1.00 16.67 173 PRO B CA 1
ATOM 3661 C C . PRO B 1 155 ? 10.792 -12.077 -11.028 1.00 20.10 173 PRO B C 1
ATOM 3662 O O . PRO B 1 155 ? 9.571 -11.950 -11.105 1.00 19.67 173 PRO B O 1
ATOM 3666 N N . LEU B 1 156 ? 11.476 -12.977 -11.713 1.00 20.31 174 LEU B N 1
ATOM 3667 C CA . LEU B 1 156 ? 10.824 -13.959 -12.560 1.00 26.55 174 LEU B CA 1
ATOM 3668 C C . LEU B 1 156 ? 10.012 -14.907 -11.691 1.00 24.02 174 LEU B C 1
ATOM 3669 O O . LEU B 1 156 ? 8.945 -15.348 -12.076 1.00 34.46 174 LEU B O 1
ATOM 3674 N N . LEU B 1 157 ? 10.526 -15.199 -10.503 1.00 34.32 175 LEU B N 1
ATOM 3675 C CA . LEU B 1 157 ? 9.863 -16.107 -9.579 1.00 34.74 175 LEU B CA 1
ATOM 3676 C C . LEU B 1 157 ? 9.732 -15.454 -8.221 1.00 29.77 175 LEU B C 1
ATOM 3677 O O . LEU B 1 157 ? 10.618 -14.717 -7.802 1.00 35.09 175 LEU B O 1
ATOM 3682 N N . ALA B 1 158 ? 8.642 -15.741 -7.518 1.00 32.71 176 ALA B N 1
ATOM 3683 C CA . ALA B 1 158 ? 8.422 -15.142 -6.204 1.00 37.20 176 ALA B CA 1
ATOM 3684 C C . ALA B 1 158 ? 9.517 -15.578 -5.239 1.00 42.29 176 ALA B C 1
ATOM 3685 O O . ALA B 1 158 ? 10.045 -16.685 -5.342 1.00 32.92 176 ALA B O 1
ATOM 3687 N N . GLU B 1 159 ? 9.859 -14.686 -4.314 1.00 39.10 177 GLU B N 1
ATOM 3688 C CA . GLU B 1 159 ? 10.906 -14.922 -3.317 1.00 41.16 177 GLU B CA 1
ATOM 3689 C C . GLU B 1 159 ? 12.313 -15.183 -3.901 1.00 41.83 177 GLU B C 1
ATOM 3690 O O . GLU B 1 159 ? 13.224 -15.596 -3.179 1.00 52.32 177 GLU B O 1
ATOM 3696 N N . GLN B 1 160 ? 12.483 -14.935 -5.197 1.00 29.05 178 GLN B N 1
ATOM 3697 C CA . GLN B 1 160 ? 13.800 -14.925 -5.829 1.00 24.98 178 GLN B CA 1
ATOM 3698 C C . GLN B 1 160 ? 14.725 -13.972 -5.076 1.00 21.31 178 GLN B C 1
ATOM 3699 O O . GLN B 1 160 ? 14.251 -13.060 -4.399 1.00 22.23 178 GLN B O 1
ATOM 3705 N N . THR B 1 161 ? 16.037 -14.158 -5.220 1.00 17.67 179 THR B N 1
ATOM 3706 C CA . THR B 1 161 ? 17.005 -13.233 -4.645 1.00 17.74 179 THR B CA 1
ATOM 3707 C C . THR B 1 161 ? 17.972 -12.638 -5.675 1.00 20.04 179 THR B C 1
ATOM 3708 O O . THR B 1 161 ? 18.118 -13.155 -6.790 1.00 16.49 179 THR B O 1
ATOM 3712 N N . LEU B 1 162 ? 18.598 -11.521 -5.299 1.00 15.26 180 LEU B N 1
ATOM 3713 C CA . LEU B 1 162 ? 19.754 -10.978 -6.003 1.00 19.87 180 LEU B CA 1
ATOM 3714 C C . LEU B 1 162 ? 20.776 -10.563 -4.955 1.00 15.79 180 LEU B C 1
ATOM 3715 O O . LEU B 1 162 ? 20.500 -10.644 -3.776 1.00 15.78 180 LEU B O 1
ATOM 3720 N N . THR B 1 163 ? 21.950 -10.113 -5.378 1.00 20.35 181 THR B N 1
ATOM 3721 C CA . THR B 1 163 ? 22.938 -9.662 -4.414 1.00 20.57 181 THR B CA 1
ATOM 3722 C C . THR B 1 163 ? 23.320 -8.214 -4.683 1.00 17.68 181 THR B C 1
ATOM 3723 O O . THR B 1 163 ? 23.482 -7.812 -5.821 1.00 18.57 181 THR B O 1
ATOM 3727 N N . VAL B 1 164 ? 23.458 -7.431 -3.621 1.00 18.26 182 VAL B N 1
ATOM 3728 C CA . VAL B 1 164 ? 23.939 -6.072 -3.766 1.00 19.07 182 VAL B CA 1
ATOM 3729 C C . VAL B 1 164 ? 25.214 -5.917 -2.946 1.00 17.11 182 VAL B C 1
ATOM 3730 O O . VAL B 1 164 ? 25.184 -6.062 -1.729 1.00 20.45 182 VAL B O 1
ATOM 3734 N N . ASN B 1 165 ? 26.329 -5.632 -3.619 1.00 19.27 183 ASN B N 1
ATOM 3735 C CA . ASN B 1 165 ? 27.653 -5.663 -2.982 1.00 24.66 183 ASN B CA 1
ATOM 3736 C C . ASN B 1 165 ? 27.880 -6.945 -2.195 1.00 23.77 183 ASN B C 1
ATOM 3737 O O . ASN B 1 165 ? 28.393 -6.915 -1.070 1.00 19.08 183 ASN B O 1
ATOM 3742 N N . GLY B 1 166 ? 27.486 -8.069 -2.780 1.00 21.28 184 GLY B N 1
ATOM 3743 C CA . GLY B 1 166 ? 27.690 -9.356 -2.135 1.00 19.58 184 GLY B CA 1
ATOM 3744 C C . GLY B 1 166 ? 26.655 -9.748 -1.093 1.00 19.47 184 GLY B C 1
ATOM 3745 O O . GLY B 1 166 ? 26.691 -10.870 -0.605 1.00 24.92 184 GLY B O 1
ATOM 3746 N N . ASN B 1 167 ? 25.737 -8.848 -0.743 1.00 20.57 185 ASN B N 1
ATOM 3747 C CA . ASN B 1 167 ? 24.694 -9.167 0.248 1.00 14.01 185 ASN B CA 1
ATOM 3748 C C . ASN B 1 167 ? 23.402 -9.666 -0.396 1.00 21.57 185 ASN B C 1
ATOM 3749 O O . ASN B 1 167 ? 22.926 -9.080 -1.368 1.00 14.71 185 ASN B O 1
ATOM 3754 N N . THR B 1 168 ? 22.815 -10.720 0.162 1.00 17.17 186 THR B N 1
ATOM 3755 C CA . THR B 1 168 ? 21.607 -11.308 -0.424 1.00 22.83 186 THR B CA 1
ATOM 3756 C C . THR B 1 168 ? 20.360 -10.471 -0.162 1.00 22.26 186 THR B C 1
ATOM 3757 O O . THR B 1 168 ? 20.009 -10.201 0.988 1.00 17.68 186 THR B O 1
ATOM 3761 N N . VAL B 1 169 ? 19.681 -10.081 -1.235 1.00 13.02 187 VAL B N 1
ATOM 3762 C CA . VAL B 1 169 ? 18.490 -9.242 -1.115 1.00 12.86 187 VAL B CA 1
ATOM 3763 C C . VAL B 1 169 ? 17.347 -10.029 -1.734 1.00 17.95 187 VAL B C 1
ATOM 3764 O O . VAL B 1 169 ? 17.487 -10.606 -2.812 1.00 16.68 187 VAL B O 1
ATOM 3768 N N . SER B 1 170 ? 16.225 -10.080 -1.036 1.00 16.33 188 SER B N 1
ATOM 3769 C CA . SER B 1 170 ? 15.162 -10.997 -1.402 1.00 15.41 188 SER B CA 1
ATOM 3770 C C . SER B 1 170 ? 13.852 -10.287 -1.715 1.00 20.19 188 SER B C 1
ATOM 3771 O O . SER B 1 170 ? 13.551 -9.236 -1.150 1.00 16.10 188 SER B O 1
ATOM 3774 N N . ALA B 1 171 ? 13.072 -10.885 -2.611 1.00 20.07 189 ALA B N 1
ATOM 3775 C CA . ALA B 1 171 ? 11.778 -10.349 -2.980 1.00 18.67 189 ALA B CA 1
ATOM 3776 C C . ALA B 1 171 ? 10.768 -10.827 -1.964 1.00 21.29 189 ALA B C 1
ATOM 3777 O O . ALA B 1 171 ? 11.022 -11.776 -1.229 1.00 17.98 189 ALA B O 1
ATOM 3779 N N . ASN B 1 172 ? 9.619 -10.166 -1.930 1.00 20.58 190 ASN B N 1
ATOM 3780 C CA . ASN B 1 172 ? 8.485 -10.643 -1.157 1.00 23.38 190 ASN B CA 1
ATOM 3781 C C . ASN B 1 172 ? 7.254 -10.755 -2.049 1.00 27.88 190 ASN B C 1
ATOM 3782 O O . ASN B 1 172 ? 6.683 -9.749 -2.467 1.00 28.49 190 ASN B O 1
ATOM 3787 N N . GLY B 1 173 ? 6.848 -11.983 -2.343 1.00 22.91 191 GLY B N 1
ATOM 3788 C CA . GLY B 1 173 ? 5.802 -12.191 -3.324 1.00 28.61 191 GLY B CA 1
ATOM 3789 C C . GLY B 1 173 ? 6.368 -11.866 -4.692 1.00 28.63 191 GLY B C 1
ATOM 3790 O O . GLY B 1 173 ? 7.580 -11.739 -4.850 1.00 31.75 191 GLY B O 1
ATOM 3791 N N . GLY B 1 174 ? 5.502 -11.723 -5.683 1.00 28.65 192 GLY B N 1
ATOM 3792 C CA . GLY B 1 174 ? 5.960 -11.470 -7.031 1.00 22.01 192 GLY B CA 1
ATOM 3793 C C . GLY B 1 174 ? 5.544 -10.098 -7.513 1.00 29.65 192 GLY B C 1
ATOM 3794 O O . GLY B 1 174 ? 4.965 -9.313 -6.760 1.00 31.31 192 GLY B O 1
ATOM 3795 N N . GLY B 1 175 ? 5.835 -9.801 -8.774 1.00 24.58 193 GLY B N 1
ATOM 3796 C CA . GLY B 1 175 ? 5.452 -8.524 -9.340 1.00 21.30 193 GLY B CA 1
ATOM 3797 C C . GLY B 1 175 ? 6.409 -7.412 -8.954 1.00 16.22 193 GLY B C 1
ATOM 3798 O O . GLY B 1 175 ? 7.374 -7.640 -8.218 1.00 17.07 193 GLY B O 1
ATOM 3799 N N . TRP B 1 176 ? 6.146 -6.213 -9.465 1.00 15.22 194 TRP B N 1
ATOM 3800 C CA . TRP B 1 176 ? 6.989 -5.047 -9.181 1.00 19.94 194 TRP B CA 1
ATOM 3801 C C . TRP B 1 176 ? 6.888 -4.694 -7.710 1.00 18.58 194 TRP B C 1
ATOM 3802 O O . TRP B 1 176 ? 5.820 -4.809 -7.105 1.00 17.86 194 TRP B O 1
ATOM 3813 N N . GLN B 1 177 ? 8.019 -4.296 -7.137 1.00 14.13 195 GLN B N 1
ATOM 3814 C CA . GLN B 1 177 ? 8.121 -3.967 -5.726 1.00 15.73 195 GLN B CA 1
ATOM 3815 C C . GLN B 1 177 ? 9.400 -3.155 -5.572 1.00 16.03 195 GLN B C 1
ATOM 3816 O O . GLN B 1 177 ? 10.154 -2.995 -6.535 1.00 16.91 195 GLN B O 1
ATOM 3822 N N . VAL B 1 178 ? 9.639 -2.626 -4.381 1.00 16.18 196 VAL B N 1
ATOM 3823 C CA . VAL B 1 178 ? 10.877 -1.903 -4.106 1.00 16.39 196 VAL B CA 1
ATOM 3824 C C . VAL B 1 178 ? 11.675 -2.637 -3.029 1.00 17.43 196 VAL B C 1
ATOM 3825 O O . VAL B 1 178 ? 11.154 -2.910 -1.950 1.00 18.72 196 VAL B O 1
ATOM 3829 N N . LEU B 1 179 ? 12.935 -2.939 -3.323 1.00 15.38 197 LEU B N 1
ATOM 3830 C CA . LEU B 1 179 ? 13.817 -3.595 -2.367 1.00 17.43 197 LEU B CA 1
ATOM 3831 C C . LEU B 1 179 ? 14.728 -2.554 -1.741 1.00 20.96 197 LEU B C 1
ATOM 3832 O O . LEU B 1 179 ? 15.268 -1.701 -2.449 1.00 17.01 197 LEU B O 1
ATOM 3837 N N . ASP B 1 180 ? 14.929 -2.651 -0.428 1.00 18.41 198 ASP B N 1
ATOM 3838 C CA . ASP B 1 180 ? 15.802 -1.723 0.298 1.00 22.04 198 ASP B CA 1
ATOM 3839 C C . ASP B 1 180 ? 17.031 -2.428 0.886 1.00 19.71 198 ASP B C 1
ATOM 3840 O O . ASP B 1 180 ? 16.921 -3.482 1.509 1.00 18.05 198 ASP B O 1
ATOM 3845 N N . THR B 1 181 ? 18.202 -1.845 0.691 1.00 19.13 199 THR B N 1
ATOM 3846 C CA . THR B 1 181 ? 19.393 -2.368 1.341 1.00 19.84 199 THR B CA 1
ATOM 3847 C C . THR B 1 181 ? 20.347 -1.228 1.667 1.00 24.15 199 THR B C 1
ATOM 3848 O O . THR B 1 181 ? 20.152 -0.098 1.217 1.00 21.11 199 THR B O 1
ATOM 3852 N N . GLY B 1 182 ? 21.361 -1.522 2.475 1.00 23.98 200 GLY B N 1
ATOM 3853 C CA . GLY B 1 182 ? 22.393 -0.545 2.780 1.00 20.75 200 GLY B CA 1
ATOM 3854 C C . GLY B 1 182 ? 23.663 -0.968 2.088 1.00 21.10 200 GLY B C 1
ATOM 3855 O O . GLY B 1 182 ? 24.099 -2.106 2.231 1.00 17.58 200 GLY B O 1
ATOM 3856 N N . ALA B 1 183 ? 24.260 -0.075 1.311 1.00 25.80 201 ALA B N 1
ATOM 3857 C CA . ALA B 1 183 ? 25.480 -0.441 0.604 1.00 28.41 201 ALA B CA 1
ATOM 3858 C C . ALA B 1 183 ? 26.284 0.791 0.221 1.00 29.05 201 ALA B C 1
ATOM 3859 O O . ALA B 1 183 ? 25.751 1.893 0.200 1.00 33.81 201 ALA B O 1
ATOM 3861 N N . ALA B 1 184 ? 27.556 0.598 -0.106 1.00 33.66 202 ALA B N 1
ATOM 3862 C CA . ALA B 1 184 ? 28.429 1.705 -0.489 1.00 30.01 202 ALA B CA 1
ATOM 3863 C C . ALA B 1 184 ? 28.689 1.726 -1.992 1.00 32.11 202 ALA B C 1
ATOM 3864 O O . ALA B 1 184 ? 28.674 0.685 -2.639 1.00 37.07 202 ALA B O 1
ATOM 3866 N N . LEU B 1 185 ? 28.921 2.910 -2.550 1.00 26.10 203 LEU B N 1
ATOM 3867 C CA . LEU B 1 185 ? 29.330 3.010 -3.946 1.00 27.99 203 LEU B CA 1
ATOM 3868 C C . LEU B 1 185 ? 30.829 2.697 -4.050 1.00 32.56 203 LEU B C 1
ATOM 3869 O O . LEU B 1 185 ? 31.587 3.017 -3.138 1.00 25.57 203 LEU B O 1
ATOM 3874 N N . PRO B 1 186 ? 31.263 2.052 -5.148 1.00 29.46 204 PRO B N 1
ATOM 3875 C CA . PRO B 1 186 ? 30.464 1.608 -6.297 1.00 25.83 204 PRO B CA 1
ATOM 3876 C C . PRO B 1 186 ? 29.498 0.508 -5.901 1.00 28.31 204 PRO B C 1
ATOM 3877 O O . PRO B 1 186 ? 29.794 -0.276 -5.000 1.00 25.68 204 PRO B O 1
ATOM 3881 N N . LEU B 1 187 ? 28.351 0.475 -6.567 1.00 19.25 205 LEU B N 1
ATOM 3882 C CA . LEU B 1 187 ? 27.283 -0.450 -6.230 1.00 17.58 205 LEU B CA 1
ATOM 3883 C C . LEU B 1 187 ? 27.292 -1.580 -7.243 1.00 23.93 205 LEU B C 1
ATOM 3884 O O . LEU B 1 187 ? 27.173 -1.339 -8.448 1.00 22.24 205 LEU B O 1
ATOM 3889 N N . THR B 1 188 ? 27.459 -2.810 -6.772 1.00 19.76 206 THR B N 1
ATOM 3890 C CA . THR B 1 188 ? 27.521 -3.938 -7.692 1.00 24.35 206 THR B CA 1
ATOM 3891 C C . THR B 1 188 ? 26.322 -4.841 -7.482 1.00 18.69 206 THR B C 1
ATOM 3892 O O . THR B 1 188 ? 26.103 -5.346 -6.376 1.00 18.78 206 THR B O 1
ATOM 3896 N N . ILE B 1 189 ? 25.529 -5.027 -8.535 1.00 17.52 207 ILE B N 1
ATOM 3897 C CA . ILE B 1 189 ? 24.343 -5.866 -8.418 1.00 15.79 207 ILE B CA 1
ATOM 3898 C C . ILE B 1 189 ? 24.477 -7.117 -9.284 1.00 15.81 207 ILE B C 1
ATOM 3899 O O . ILE B 1 189 ? 24.726 -7.024 -10.484 1.00 16.08 207 ILE B O 1
ATOM 3904 N N . HIS B 1 190 ? 24.289 -8.280 -8.667 1.00 16.68 208 HIS B N 1
ATOM 3905 C CA . HIS B 1 190 ? 24.392 -9.571 -9.354 1.00 16.37 208 HIS B CA 1
ATOM 3906 C C . HIS B 1 190 ? 23.056 -10.304 -9.317 1.00 18.10 208 HIS B C 1
ATOM 3907 O O . HIS B 1 190 ? 22.395 -10.349 -8.271 1.00 19.43 208 HIS B O 1
ATOM 3914 N N . THR B 1 191 ? 22.665 -10.903 -10.437 1.00 16.11 209 THR B N 1
ATOM 3915 C CA . THR B 1 191 ? 21.428 -11.674 -10.488 1.00 17.11 209 THR B CA 1
ATOM 3916 C C . THR B 1 191 ? 21.666 -13.067 -11.075 1.00 21.12 209 THR B C 1
ATOM 3917 O O . THR B 1 191 ? 21.981 -13.200 -12.265 1.00 18.43 209 THR B O 1
ATOM 3921 N N . GLU B 1 192 ? 21.505 -14.098 -10.249 1.00 18.33 210 GLU B N 1
ATOM 3922 C CA . GLU B 1 192 ? 21.715 -15.481 -10.700 1.00 19.85 210 GLU B CA 1
ATOM 3923 C C . GLU B 1 192 ? 20.693 -15.867 -11.762 1.00 18.45 210 GLU B C 1
ATOM 3924 O O . GLU B 1 192 ? 21.038 -16.416 -12.812 1.00 18.38 210 GLU B O 1
ATOM 3930 N N . MET B 1 193 ? 19.434 -15.550 -11.495 1.00 21.25 211 MET B N 1
ATOM 3931 C CA . MET B 1 193 ? 18.360 -15.762 -12.465 1.00 18.74 211 MET B CA 1
ATOM 3932 C C . MET B 1 193 ? 17.715 -14.407 -12.862 1.00 20.38 211 MET B C 1
ATOM 3933 O O . MET B 1 193 ? 17.924 -13.409 -12.180 1.00 17.04 211 MET B O 1
ATOM 3938 N N . PRO B 1 194 ? 16.946 -14.364 -13.972 1.00 17.47 212 PRO B N 1
ATOM 3939 C CA . PRO B 1 194 ? 16.489 -13.074 -14.517 1.00 14.08 212 PRO B CA 1
ATOM 3940 C C . PRO B 1 194 ? 15.577 -12.239 -13.608 1.00 11.07 212 PRO B C 1
ATOM 3941 O O . PRO B 1 194 ? 14.650 -12.769 -13.019 1.00 16.65 212 PRO B O 1
ATOM 3945 N N . TRP B 1 195 ? 15.853 -10.940 -13.544 1.00 16.39 213 TRP B N 1
ATOM 3946 C CA . TRP B 1 195 ? 14.980 -9.950 -12.933 1.00 13.89 213 TRP B CA 1
ATOM 3947 C C . TRP B 1 195 ? 14.717 -8.829 -13.946 1.00 14.09 213 TRP B C 1
ATOM 3948 O O . TRP B 1 195 ? 15.494 -8.625 -14.864 1.00 15.23 213 TRP B O 1
ATOM 3959 N N . ASP B 1 196 ? 13.632 -8.082 -13.771 1.00 13.53 214 ASP B N 1
ATOM 3960 C CA . ASP B 1 196 ? 13.563 -6.772 -14.397 1.00 16.46 214 ASP B CA 1
ATOM 3961 C C . ASP B 1 196 ? 13.853 -5.744 -13.309 1.00 17.07 214 ASP B C 1
ATOM 3962 O O . ASP B 1 196 ? 13.354 -5.873 -12.193 1.00 15.62 214 ASP B O 1
ATOM 3967 N N . ILE B 1 197 ? 14.667 -4.738 -13.630 1.00 16.60 215 ILE B N 1
ATOM 3968 C CA . ILE B 1 197 ? 15.018 -3.707 -12.660 1.00 14.31 215 ILE B CA 1
ATOM 3969 C C . ILE B 1 197 ? 14.593 -2.337 -13.171 1.00 15.30 215 ILE B C 1
ATOM 3970 O O . ILE B 1 197 ? 14.810 -2.010 -14.330 1.00 15.39 215 ILE B O 1
ATOM 3975 N N . GLY B 1 198 ? 13.971 -1.550 -12.299 1.00 11.35 216 GLY B N 1
ATOM 3976 C CA . GLY B 1 198 ? 13.554 -0.202 -12.635 1.00 12.72 216 GLY B CA 1
ATOM 3977 C C . GLY B 1 198 ? 14.569 0.799 -12.099 1.00 18.30 216 GLY B C 1
ATOM 3978 O O . GLY B 1 198 ? 15.772 0.531 -12.066 1.00 16.17 216 GLY B O 1
ATOM 3979 N N . PHE B 1 199 ? 14.087 1.956 -11.668 1.00 14.77 217 PHE B N 1
ATOM 3980 C CA . PHE B 1 199 ? 14.967 2.968 -11.110 1.00 13.47 217 PHE B CA 1
ATOM 3981 C C . PHE B 1 199 ? 15.563 2.507 -9.785 1.00 16.08 217 PHE B C 1
ATOM 3982 O O . PHE B 1 199 ? 14.935 1.747 -9.036 1.00 13.08 217 PHE B O 1
ATOM 3990 N N . ILE B 1 200 ? 16.778 2.974 -9.513 1.00 14.71 218 ILE B N 1
ATOM 3991 C CA . ILE B 1 200 ? 17.496 2.634 -8.298 1.00 12.88 218 ILE B CA 1
ATOM 3992 C C . ILE B 1 200 ? 17.783 3.900 -7.507 1.00 12.17 218 ILE B C 1
ATOM 3993 O O . ILE B 1 200 ? 18.403 4.824 -8.028 1.00 14.98 218 ILE B O 1
ATOM 3998 N N . ASN B 1 201 ? 17.315 3.953 -6.263 1.00 14.58 219 ASN B N 1
ATOM 3999 C CA . ASN B 1 201 ? 17.509 5.123 -5.407 1.00 15.75 219 ASN B CA 1
ATOM 4000 C C . ASN B 1 201 ? 18.803 4.964 -4.621 1.00 21.67 219 ASN B C 1
ATOM 4001 O O . ASN B 1 201 ? 19.031 3.922 -4.003 1.00 19.98 219 ASN B O 1
ATOM 4006 N N . ILE B 1 202 ? 19.646 5.991 -4.657 1.00 18.19 220 ILE B N 1
ATOM 4007 C CA . ILE B 1 202 ? 20.917 5.989 -3.937 1.00 21.75 220 ILE B CA 1
ATOM 4008 C C . ILE B 1 202 ? 21.020 7.273 -3.112 1.00 24.77 220 ILE B C 1
ATOM 4009 O O . ILE B 1 202 ? 21.183 8.356 -3.672 1.00 21.89 220 ILE B O 1
ATOM 4014 N N . GLU B 1 203 ? 20.890 7.150 -1.791 1.00 19.30 221 GLU B N 1
ATOM 4015 C CA . GLU B 1 203 ? 20.749 8.321 -0.923 1.00 25.50 221 GLU B CA 1
ATOM 4016 C C . GLU B 1 203 ? 21.824 8.397 0.148 1.00 25.73 221 GLU B C 1
ATOM 4017 O O . GLU B 1 203 ? 22.128 7.400 0.796 1.00 23.30 221 GLU B O 1
ATOM 4023 N N . ASN B 1 204 ? 22.372 9.595 0.341 1.00 27.05 222 ASN B N 1
ATOM 4024 C CA . ASN B 1 204 ? 23.285 9.871 1.445 1.00 21.21 222 ASN B CA 1
ATOM 4025 C C . ASN B 1 204 ? 22.529 9.700 2.754 1.00 20.21 222 ASN B C 1
ATOM 4026 O O . ASN B 1 204 ? 21.497 10.331 2.963 1.00 21.66 222 ASN B O 1
ATOM 4031 N N . PRO B 1 205 ? 23.033 8.833 3.645 1.00 24.35 223 PRO B N 1
ATOM 4032 C CA . PRO B 1 205 ? 22.355 8.626 4.931 1.00 24.06 223 PRO B CA 1
ATOM 4033 C C . PRO B 1 205 ? 22.368 9.887 5.804 1.00 28.59 223 PRO B C 1
ATOM 4034 O O . PRO B 1 205 ? 21.573 9.988 6.732 1.00 23.32 223 PRO B O 1
ATOM 4038 N N . ALA B 1 206 ? 23.243 10.843 5.494 1.00 24.25 224 ALA B N 1
ATOM 4039 C CA . ALA B 1 206 ? 23.286 12.108 6.227 1.00 27.86 224 ALA B CA 1
ATOM 4040 C C . ALA B 1 206 ? 22.160 13.080 5.844 1.00 29.39 224 ALA B C 1
ATOM 4041 O O . ALA B 1 206 ? 21.914 14.065 6.536 1.00 24.90 224 ALA B O 1
ATOM 4043 N N . GLY B 1 207 ? 21.476 12.826 4.734 1.00 30.34 225 GLY B N 1
ATOM 4044 C CA . GLY B 1 207 ? 20.365 13.687 4.360 1.00 19.13 225 GLY B CA 1
ATOM 4045 C C . GLY B 1 207 ? 20.752 14.788 3.402 1.00 28.09 225 GLY B C 1
ATOM 4046 O O . GLY B 1 207 ? 21.868 14.807 2.881 1.00 25.81 225 GLY B O 1
ATOM 4047 N N . GLY B 1 208 ? 19.816 15.706 3.163 1.00 25.07 226 GLY B N 1
ATOM 4048 C CA . GLY B 1 208 ? 19.988 16.727 2.149 1.00 22.85 226 GLY B CA 1
ATOM 4049 C C . GLY B 1 208 ? 18.906 16.656 1.077 1.00 22.23 226 GLY B C 1
ATOM 4050 O O . GLY B 1 208 ? 17.799 16.170 1.321 1.00 24.04 226 GLY B O 1
ATOM 4051 N N . ILE B 1 209 ? 19.241 17.155 -0.110 1.00 21.31 227 ILE B N 1
ATOM 4052 C CA . ILE B 1 209 ? 18.327 17.207 -1.254 1.00 16.03 227 ILE B CA 1
ATOM 4053 C C . ILE B 1 209 ? 18.752 16.196 -2.296 1.00 16.56 227 ILE B C 1
ATOM 4054 O O . ILE B 1 209 ? 19.943 16.091 -2.594 1.00 21.40 227 ILE B O 1
ATOM 4059 N N . THR B 1 210 ? 17.794 15.461 -2.863 1.00 18.54 228 THR B N 1
ATOM 4060 C CA . THR B 1 210 ? 18.051 14.718 -4.101 1.00 16.73 228 THR B CA 1
ATOM 4061 C C . THR B 1 210 ? 17.207 15.268 -5.241 1.00 15.65 228 THR B C 1
ATOM 4062 O O . THR B 1 210 ? 16.079 15.702 -5.035 1.00 17.19 228 THR B O 1
ATOM 4066 N N . VAL B 1 211 ? 17.757 15.247 -6.445 1.00 15.40 229 VAL B N 1
ATOM 4067 C CA . VAL B 1 211 ? 16.974 15.574 -7.628 1.00 13.28 229 VAL B CA 1
ATOM 4068 C C . VAL B 1 211 ? 17.084 14.399 -8.580 1.00 17.82 229 VAL B C 1
ATOM 4069 O O . VAL B 1 211 ? 18.182 14.085 -9.058 1.00 18.32 229 VAL B O 1
ATOM 4073 N N . SER B 1 212 ? 15.950 13.746 -8.833 1.00 17.57 230 SER B N 1
ATOM 4074 C CA . SER B 1 212 ? 15.896 12.564 -9.690 1.00 14.93 230 SER B CA 1
ATOM 4075 C C . SER B 1 212 ? 15.215 12.900 -11.002 1.00 15.27 230 SER B C 1
ATOM 4076 O O . SER B 1 212 ? 14.196 13.597 -11.035 1.00 12.92 230 SER B O 1
ATOM 4079 N N . ALA B 1 213 ? 15.763 12.375 -12.082 1.00 17.45 231 ALA B N 1
ATOM 4080 C CA . ALA B 1 213 ? 15.275 12.700 -13.411 1.00 17.07 231 ALA B CA 1
ATOM 4081 C C . ALA B 1 213 ? 14.682 11.461 -14.064 1.00 18.08 231 ALA B C 1
ATOM 4082 O O . ALA B 1 213 ? 15.402 10.497 -14.348 1.00 13.24 231 ALA B O 1
ATOM 4084 N N . MET B 1 214 ? 13.373 11.484 -14.301 1.00 14.12 232 MET B N 1
ATOM 4085 C CA . MET B 1 214 ? 12.724 10.415 -15.045 1.00 9.63 232 MET B CA 1
ATOM 4086 C C . MET B 1 214 ? 12.252 10.921 -16.395 1.00 12.27 232 MET B C 1
ATOM 4087 O O . MET B 1 214 ? 11.070 11.202 -16.576 1.00 11.26 232 MET B O 1
ATOM 4092 N N . GLY B 1 215 ? 13.169 11.067 -17.341 1.00 11.06 233 GLY B N 1
ATOM 4093 C CA . GLY B 1 215 ? 12.788 11.536 -18.660 1.00 11.87 233 GLY B CA 1
ATOM 4094 C C . GLY B 1 215 ? 12.693 10.437 -19.702 1.00 13.83 233 GLY B C 1
ATOM 4095 O O . GLY B 1 215 ? 13.312 9.372 -19.576 1.00 12.33 233 GLY B O 1
ATOM 4096 N N . ILE B 1 216 ? 11.890 10.682 -20.734 1.00 14.88 234 ILE B N 1
ATOM 4097 C CA . ILE B 1 216 ? 11.854 9.812 -21.902 1.00 14.34 234 ILE B CA 1
ATOM 4098 C C . ILE B 1 216 ? 11.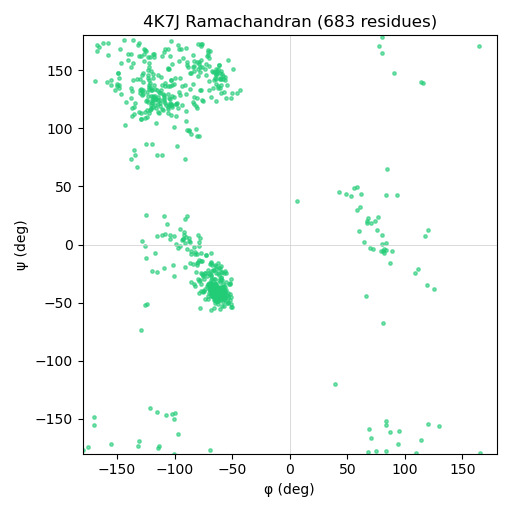875 10.706 -23.142 1.00 15.35 234 ILE B C 1
ATOM 4099 O O . ILE B 1 216 ? 11.000 11.550 -23.299 1.00 13.54 234 ILE B O 1
ATOM 4104 N N . ASN B 1 217 ? 12.871 10.530 -24.006 1.00 13.31 235 ASN B N 1
ATOM 4105 C CA . ASN B 1 217 ? 12.927 11.277 -2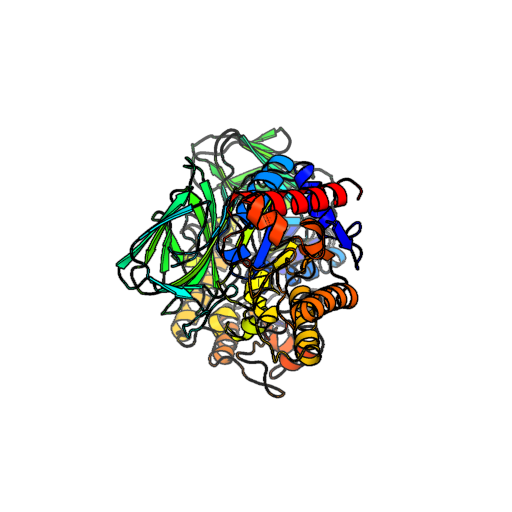5.266 1.00 16.78 235 ASN B CA 1
ATOM 4106 C C . ASN B 1 217 ? 11.617 11.193 -26.029 1.00 17.93 235 ASN B C 1
ATOM 4107 O O . ASN B 1 217 ? 11.075 10.109 -26.207 1.00 18.22 235 ASN B O 1
ATOM 4112 N N . GLY B 1 218 ? 11.110 12.339 -26.464 1.00 15.41 236 GLY B N 1
ATOM 4113 C CA . GLY B 1 218 ? 9.915 12.375 -27.291 1.00 21.66 236 GLY B CA 1
ATOM 4114 C C . GLY B 1 218 ? 8.581 12.282 -26.560 1.00 19.40 236 GLY B C 1
ATOM 4115 O O . GLY B 1 218 ? 7.529 12.412 -27.183 1.00 20.52 236 GLY B O 1
ATOM 4116 N N . ALA B 1 219 ? 8.606 12.097 -25.243 1.00 14.71 237 ALA B N 1
ATOM 4117 C CA . ALA B 1 219 ? 7.385 11.691 -24.542 1.00 19.09 237 ALA B CA 1
ATOM 4118 C C . ALA B 1 219 ? 6.415 12.833 -24.241 1.00 16.36 237 ALA B C 1
ATOM 4119 O O . ALA B 1 219 ? 6.810 14.003 -24.190 1.00 16.53 237 ALA B O 1
ATOM 4121 N N . GLN B 1 220 ? 5.149 12.455 -24.051 1.00 17.16 238 GLN B N 1
ATOM 4122 C CA . GLN B 1 220 ? 4.059 13.347 -23.681 1.00 15.49 238 GLN B CA 1
ATOM 4123 C C . GLN B 1 220 ? 3.448 12.835 -22.370 1.00 17.06 238 GLN B C 1
ATOM 4124 O O . GLN B 1 220 ? 3.509 11.636 -22.082 1.00 14.21 238 GLN B O 1
ATOM 4130 N N . LEU B 1 221 ? 2.868 13.736 -21.580 1.00 16.84 239 LEU B N 1
ATOM 4131 C CA . LEU B 1 221 ? 2.353 13.364 -20.258 1.00 16.17 239 LEU B CA 1
ATOM 4132 C C . LEU B 1 221 ? 1.310 12.253 -20.329 1.00 16.62 239 LEU B C 1
ATOM 4133 O O . LEU B 1 221 ? 1.298 11.339 -19.495 1.00 16.19 239 LEU B O 1
ATOM 4138 N N . THR B 1 222 ? 0.442 12.321 -21.333 1.00 14.99 240 THR B N 1
ATOM 4139 C CA . THR B 1 222 ? -0.584 11.303 -21.495 1.00 19.15 240 THR B CA 1
ATOM 4140 C C . THR B 1 222 ? -0.007 9.925 -21.752 1.00 19.63 240 THR B C 1
ATOM 4141 O O . THR B 1 222 ? -0.711 8.928 -21.610 1.00 20.94 240 THR B O 1
ATOM 4145 N N . GLN B 1 223 ? 1.270 9.858 -22.126 1.00 15.65 241 GLN B N 1
ATOM 4146 C CA . GLN B 1 223 ? 1.882 8.569 -22.408 1.00 15.56 241 GLN B CA 1
ATOM 4147 C C . GLN B 1 223 ? 2.294 7.803 -21.152 1.00 15.24 241 GLN B C 1
ATOM 4148 O O . GLN B 1 223 ? 2.927 6.765 -21.239 1.00 15.80 241 GLN B O 1
ATOM 4154 N N . TRP B 1 224 ? 1.904 8.300 -19.982 1.00 16.89 242 TRP B N 1
ATOM 4155 C CA . TRP B 1 224 ? 2.001 7.481 -18.775 1.00 16.23 242 TRP B CA 1
ATOM 4156 C C . TRP B 1 224 ? 1.137 6.226 -18.937 1.00 16.55 242 TRP B C 1
ATOM 4157 O O . TRP B 1 224 ? 1.352 5.232 -18.255 1.00 16.89 242 TRP B O 1
ATOM 4168 N N . SER B 1 225 ? 0.179 6.264 -19.856 1.00 13.13 243 SER B N 1
ATOM 4169 C CA . SER B 1 225 ? -0.690 5.106 -20.094 1.00 16.57 243 SER B CA 1
ATOM 4170 C C . SER B 1 225 ? 0.064 3.918 -20.699 1.00 16.98 243 SER B C 1
ATOM 4171 O O . SER B 1 225 ? -0.423 2.805 -20.664 1.00 13.27 243 SER B O 1
ATOM 4174 N N . LYS B 1 226 ? 1.250 4.166 -21.248 1.00 13.08 244 LYS B N 1
ATOM 4175 C CA . LYS B 1 226 ? 2.159 3.094 -21.677 1.00 16.27 244 LYS B CA 1
ATOM 4176 C C . LYS B 1 226 ? 2.759 2.283 -20.518 1.00 19.54 244 LYS B C 1
ATOM 4177 O O . LYS B 1 226 ? 3.336 1.204 -20.727 1.00 17.77 244 LYS B O 1
ATOM 4183 N N . TRP B 1 227 ? 2.665 2.823 -19.306 1.00 12.27 245 TRP B N 1
ATOM 4184 C CA . TRP B 1 227 ? 3.287 2.203 -18.143 1.00 15.41 245 TRP B CA 1
ATOM 4185 C C . TRP B 1 227 ? 2.233 1.377 -17.424 1.00 18.87 245 TRP B C 1
ATOM 4186 O O . TRP B 1 227 ? 1.056 1.466 -17.761 1.00 14.09 245 TRP B O 1
ATOM 4197 N N . ARG B 1 228 ? 2.646 0.589 -16.435 1.00 12.47 246 ARG B N 1
ATOM 4198 C CA . ARG B 1 228 ? 1.736 -0.358 -15.797 1.00 15.85 246 ARG B CA 1
ATOM 4199 C C . ARG B 1 228 ? 0.534 0.297 -15.104 1.00 15.83 246 ARG B C 1
ATOM 4200 O O . ARG B 1 228 ? 0.578 1.461 -14.703 1.00 16.64 246 ARG B O 1
ATOM 4208 N N . ALA B 1 229 ? -0.546 -0.465 -14.973 1.00 15.41 247 ALA B N 1
ATOM 4209 C CA . ALA B 1 229 ? -1.770 0.037 -14.341 1.00 21.11 247 ALA B CA 1
ATOM 4210 C C . ALA B 1 229 ? -1.544 0.564 -12.923 1.00 17.53 247 ALA B C 1
ATOM 4211 O O . ALA B 1 229 ? -2.158 1.537 -12.524 1.00 17.21 247 ALA B O 1
ATOM 4213 N N . ASP B 1 230 ? -0.660 -0.085 -12.169 1.00 22.27 248 ASP B N 1
ATOM 4214 C CA . ASP B 1 230 ? -0.376 0.315 -10.789 1.00 17.20 248 ASP B CA 1
ATOM 4215 C C . ASP B 1 230 ? 0.776 1.310 -10.685 1.00 15.91 248 ASP B C 1
ATOM 4216 O O . ASP B 1 230 ? 1.389 1.440 -9.633 1.00 18.35 248 ASP B O 1
ATOM 4221 N N . ARG B 1 231 ? 1.065 2.015 -11.769 1.00 15.46 249 ARG B N 1
ATOM 4222 C CA . ARG B 1 231 ? 2.115 3.033 -11.761 1.00 16.63 249 ARG B CA 1
ATOM 4223 C C . ARG B 1 231 ? 2.012 4.066 -10.628 1.00 21.65 249 ARG B C 1
ATOM 4224 O O . ARG B 1 231 ? 3.026 4.598 -10.202 1.00 16.01 249 ARG B O 1
ATOM 4232 N N . MET B 1 232 ? 0.802 4.363 -10.153 1.00 21.33 250 MET B N 1
ATOM 4233 C CA . MET B 1 232 ? 0.649 5.372 -9.094 1.00 19.20 250 MET B CA 1
ATOM 4234 C C . MET B 1 232 ? 1.117 4.842 -7.736 1.00 18.99 250 MET B C 1
ATOM 4235 O O . MET B 1 232 ? 1.489 5.616 -6.863 1.00 20.42 250 MET B O 1
ATOM 4240 N N . ASN B 1 233 ? 1.092 3.523 -7.580 1.00 21.02 251 ASN B N 1
ATOM 4241 C CA . ASN B 1 233 ? 1.684 2.854 -6.429 1.00 23.40 251 ASN B CA 1
ATOM 4242 C C . ASN B 1 233 ? 3.202 2.997 -6.481 1.00 22.12 251 ASN B C 1
ATOM 4243 O O . ASN B 1 233 ? 3.860 3.081 -5.448 1.00 17.58 251 ASN B O 1
ATOM 4248 N N . ASP B 1 234 ? 3.763 3.018 -7.688 1.00 19.39 252 ASP B N 1
ATOM 4249 C CA . ASP B 1 234 ? 5.207 3.220 -7.829 1.00 18.20 252 ASP B CA 1
ATOM 4250 C C . ASP B 1 234 ? 5.563 4.637 -7.396 1.00 19.76 252 ASP B C 1
ATOM 4251 O O . ASP B 1 234 ? 6.542 4.858 -6.669 1.00 15.61 252 ASP B O 1
ATOM 4256 N N . LEU B 1 235 ? 4.755 5.600 -7.835 1.00 18.07 253 LEU B N 1
ATOM 4257 C CA . LEU B 1 235 ? 5.002 7.006 -7.492 1.00 17.19 253 LEU B CA 1
ATOM 4258 C C . LEU B 1 235 ? 5.005 7.186 -5.971 1.00 18.92 253 LEU B C 1
ATOM 4259 O O . LEU B 1 235 ? 5.877 7.860 -5.422 1.00 16.82 253 LEU B O 1
ATOM 4264 N N . ALA B 1 236 ? 4.056 6.546 -5.298 1.00 16.51 254 ALA B N 1
ATOM 4265 C CA . ALA B 1 236 ? 3.950 6.629 -3.838 1.00 18.45 254 ALA B CA 1
ATOM 4266 C C . ALA B 1 236 ? 5.254 6.180 -3.177 1.00 21.82 254 ALA B C 1
ATOM 4267 O O . ALA B 1 236 ? 5.682 6.737 -2.171 1.00 29.70 254 ALA B O 1
ATOM 4269 N N . GLN B 1 237 ? 5.902 5.186 -3.773 1.00 20.00 255 GLN B N 1
ATOM 4270 C CA . GLN B 1 237 ? 7.102 4.606 -3.189 1.00 23.77 255 GLN B CA 1
ATOM 4271 C C . GLN B 1 237 ? 8.381 5.350 -3.547 1.00 18.58 255 GLN B C 1
ATOM 4272 O O . GLN B 1 237 ? 9.448 5.012 -3.048 1.00 20.77 255 GLN B O 1
ATOM 4278 N N . THR B 1 238 ? 8.295 6.347 -4.421 1.00 19.57 256 THR B N 1
ATOM 4279 C CA . THR B 1 238 ? 9.478 7.145 -4.747 1.00 17.72 256 THR B CA 1
ATOM 4280 C C . THR B 1 238 ? 9.842 8.034 -3.559 1.00 23.41 256 THR B C 1
ATOM 4281 O O . THR B 1 238 ? 10.977 8.501 -3.433 1.00 18.80 256 THR B O 1
ATOM 4285 N N . GLY B 1 239 ? 8.855 8.280 -2.706 1.00 22.30 257 GLY B N 1
ATOM 4286 C CA . GLY B 1 239 ? 9.015 9.200 -1.592 1.00 26.35 257 GLY B CA 1
ATOM 4287 C C . GLY B 1 239 ? 9.180 10.648 -2.034 1.00 27.18 257 GLY B C 1
ATOM 4288 O O . GLY B 1 239 ? 9.725 11.468 -1.295 1.00 24.21 257 GLY B O 1
ATOM 4289 N N . ALA B 1 240 ? 8.717 10.971 -3.237 1.00 18.50 258 ALA B N 1
ATOM 4290 C CA . ALA B 1 240 ? 8.856 12.335 -3.750 1.00 18.57 258 ALA B CA 1
ATOM 4291 C C . ALA B 1 240 ? 8.149 13.350 -2.853 1.00 19.72 258 ALA B C 1
ATOM 4292 O O . ALA B 1 240 ? 6.998 13.134 -2.447 1.00 17.98 258 ALA B O 1
ATOM 4294 N N . ASP B 1 241 ? 8.835 14.457 -2.565 1.00 16.62 259 ASP B N 1
ATOM 4295 C CA . ASP B 1 241 ? 8.266 15.566 -1.791 1.00 19.52 259 ASP B CA 1
ATOM 4296 C C . ASP B 1 241 ? 7.819 16.700 -2.704 1.00 21.11 259 ASP B C 1
ATOM 4297 O O . ASP B 1 241 ? 6.942 17.482 -2.354 1.00 19.57 259 ASP B O 1
ATOM 4302 N N . LEU B 1 242 ? 8.460 16.797 -3.866 1.00 16.50 260 LEU B N 1
ATOM 4303 C CA . LEU B 1 242 ? 8.070 17.752 -4.887 1.00 16.56 260 LEU B CA 1
ATOM 4304 C C . LEU B 1 242 ? 8.128 17.021 -6.237 1.00 16.00 260 LEU B C 1
ATOM 4305 O O . LEU B 1 242 ? 9.181 16.536 -6.632 1.00 16.35 260 LEU B O 1
ATOM 4310 N N . VAL B 1 243 ? 6.988 16.905 -6.909 1.00 14.58 261 VAL B N 1
ATOM 4311 C CA . VAL B 1 243 ? 6.915 16.260 -8.219 1.00 13.04 261 VAL B CA 1
ATOM 4312 C C . VAL B 1 243 ? 6.919 17.366 -9.254 1.00 19.41 261 VAL B C 1
ATOM 4313 O O . VAL B 1 243 ? 6.048 18.247 -9.226 1.00 17.24 261 VAL B O 1
ATOM 4317 N N . ILE B 1 244 ? 7.910 17.339 -10.147 1.00 14.52 262 ILE B N 1
ATOM 4318 C CA . ILE B 1 244 ? 7.955 18.282 -11.250 1.00 14.08 262 ILE B CA 1
ATOM 4319 C C . ILE B 1 244 ? 7.583 17.578 -12.555 1.00 18.59 262 ILE B C 1
ATOM 4320 O O . ILE B 1 244 ? 8.140 16.532 -12.888 1.00 16.83 262 ILE B O 1
ATOM 4325 N N . LEU B 1 245 ? 6.645 18.156 -13.294 1.00 17.26 263 LEU B N 1
ATOM 4326 C CA . LEU B 1 245 ? 6.225 17.593 -14.564 1.00 14.67 263 LEU B CA 1
ATOM 4327 C C . LEU B 1 245 ? 6.715 18.494 -15.682 1.00 15.79 263 LEU B C 1
ATOM 4328 O O . LEU B 1 245 ? 6.286 19.647 -15.790 1.00 16.25 263 LEU B O 1
ATOM 4333 N N . SER B 1 246 ? 7.603 17.973 -16.527 1.00 13.49 264 SER B N 1
ATOM 4334 C CA . SER B 1 246 ? 8.156 18.793 -17.591 1.00 10.87 264 SER B CA 1
ATOM 4335 C C . SER B 1 246 ? 7.846 18.231 -18.976 1.00 14.32 264 SER B C 1
ATOM 4336 O O . SER B 1 246 ? 8.630 17.476 -19.538 1.00 16.39 264 SER B O 1
ATOM 4339 N N . TYR B 1 247 ? 6.688 18.594 -19.515 1.00 15.32 265 TYR B N 1
ATOM 4340 C CA . TYR B 1 247 ? 6.304 18.183 -20.853 1.00 14.06 265 TYR B CA 1
ATOM 4341 C C . TYR B 1 247 ? 5.822 19.406 -21.644 1.00 18.36 265 TYR B C 1
ATOM 4342 O O . TYR B 1 247 ? 5.991 20.546 -21.201 1.00 15.60 265 TYR B O 1
ATOM 4351 N N . GLY B 1 248 ? 5.227 19.165 -22.810 1.00 12.33 266 GLY B N 1
ATOM 4352 C CA . GLY B 1 248 ? 4.670 20.242 -23.623 1.00 12.52 266 GLY B CA 1
ATOM 4353 C C . GLY B 1 248 ? 5.293 20.385 -25.004 1.00 15.82 266 GLY B C 1
ATOM 4354 O O . GLY B 1 248 ? 4.601 20.711 -25.974 1.00 15.73 266 GLY B O 1
ATOM 4355 N N . THR B 1 249 ? 6.594 20.117 -25.097 1.00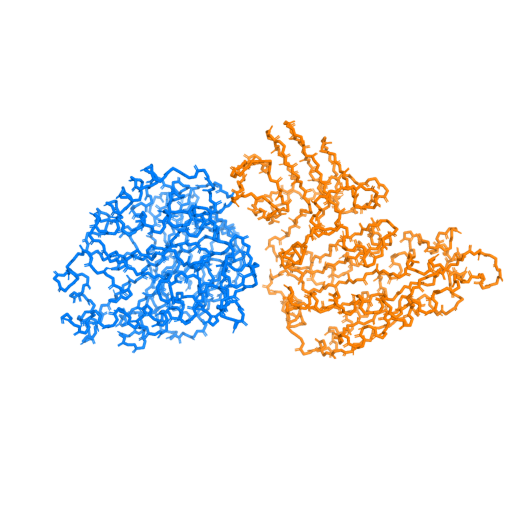 16.29 267 THR B N 1
ATOM 4356 C CA . THR B 1 249 ? 7.343 20.315 -26.344 1.00 15.02 267 THR B CA 1
ATOM 4357 C C . THR B 1 249 ? 6.816 19.365 -27.395 1.00 18.41 267 THR B C 1
ATOM 4358 O O . THR B 1 249 ? 6.456 19.782 -28.491 1.00 16.10 267 THR B O 1
ATOM 4362 N N . ASN B 1 250 ? 6.723 18.087 -27.042 1.00 17.66 268 ASN B N 1
ATOM 4363 C CA . ASN B 1 250 ? 6.206 17.084 -27.976 1.00 20.98 268 ASN B CA 1
ATOM 4364 C C . ASN B 1 250 ? 4.724 17.188 -28.280 1.00 23.33 268 ASN B C 1
ATOM 4365 O O . ASN B 1 250 ? 4.311 16.987 -29.428 1.00 19.24 268 ASN B O 1
ATOM 4370 N N . GLU B 1 251 ? 3.921 17.502 -27.264 1.00 15.88 269 GLU B N 1
ATOM 4371 C CA . GLU B 1 251 ? 2.495 17.745 -27.500 1.00 19.00 269 GLU B CA 1
ATOM 4372 C C . GLU B 1 251 ? 2.342 18.836 -28.567 1.00 17.83 269 GLU B C 1
ATOM 4373 O O . GLU B 1 251 ? 1.487 18.753 -29.449 1.00 25.44 269 GLU B O 1
ATOM 4379 N N . ALA B 1 252 ? 3.207 19.840 -28.491 1.00 15.10 270 ALA B N 1
ATOM 4380 C CA . ALA B 1 252 ? 3.122 21.021 -29.340 1.00 19.42 270 ALA B CA 1
ATOM 4381 C C . ALA B 1 252 ? 3.394 20.736 -30.815 1.00 24.16 270 ALA B C 1
ATOM 4382 O O . ALA B 1 252 ? 2.979 21.499 -31.686 1.00 21.59 270 ALA B O 1
ATOM 4384 N N . PHE B 1 253 ? 4.105 19.654 -31.100 1.00 21.23 271 PHE B N 1
ATOM 4385 C CA . PHE B 1 253 ? 4.420 19.318 -32.487 1.00 22.69 271 PHE B CA 1
ATOM 4386 C C . PHE B 1 253 ? 3.350 18.437 -33.128 1.00 25.61 271 PHE B C 1
ATOM 4387 O O . PHE B 1 253 ? 3.427 18.130 -34.318 1.00 33.00 271 PHE B O 1
ATOM 4395 N N . ASN B 1 254 ? 2.356 18.034 -32.338 1.00 25.04 272 ASN B N 1
ATOM 4396 C CA . ASN B 1 254 ? 1.201 17.308 -32.865 1.00 25.13 272 ASN B CA 1
ATOM 4397 C C . ASN B 1 254 ? 0.161 18.288 -33.372 1.00 30.24 272 ASN B C 1
ATOM 4398 O O . ASN B 1 254 ? -0.668 18.772 -32.600 1.00 24.74 272 ASN B O 1
ATOM 4403 N N . ASN B 1 255 ? 0.196 18.567 -34.674 1.00 27.71 273 ASN B N 1
ATOM 4404 C CA . ASN B 1 255 ? -0.684 19.573 -35.265 1.00 26.75 273 ASN B CA 1
ATOM 4405 C C . ASN B 1 255 ? -2.163 19.310 -34.986 1.00 26.91 273 ASN B C 1
ATOM 4406 O O . ASN B 1 255 ? -2.965 20.236 -34.978 1.00 28.22 273 ASN B O 1
ATOM 4411 N N . ASN B 1 256 ? -2.514 18.051 -34.734 1.00 26.54 274 ASN B N 1
ATOM 4412 C CA . ASN B 1 256 ? -3.915 17.672 -34.559 1.00 28.99 274 ASN B CA 1
ATOM 4413 C C . ASN B 1 256 ? -4.294 17.305 -33.127 1.00 32.61 274 ASN B C 1
ATOM 4414 O O . ASN B 1 256 ? -5.267 16.584 -32.897 1.00 22.51 274 ASN B O 1
ATOM 4419 N N . ILE B 1 257 ? -3.535 17.821 -32.170 1.00 21.84 275 ILE B N 1
ATOM 4420 C CA . ILE B 1 257 ? -3.839 17.588 -30.767 1.00 25.80 275 ILE B CA 1
ATOM 4421 C C . ILE B 1 257 ? -5.205 18.163 -30.381 1.00 21.75 275 ILE B C 1
ATOM 4422 O O . ILE B 1 257 ? -5.558 19.286 -30.748 1.00 24.18 275 ILE B O 1
ATOM 4427 N N . ASP B 1 258 ? -5.974 17.363 -29.652 1.00 24.55 276 ASP B N 1
ATOM 4428 C CA . ASP B 1 258 ? -7.243 17.792 -29.079 1.00 25.06 276 ASP B CA 1
ATOM 4429 C C . ASP B 1 258 ? -6.964 18.374 -27.697 1.00 26.58 276 ASP B C 1
ATOM 4430 O O . ASP B 1 258 ? -6.824 17.635 -26.727 1.00 23.09 276 ASP B O 1
ATOM 4435 N N . ILE B 1 259 ? -6.892 19.698 -27.616 1.00 23.84 277 ILE B N 1
ATOM 4436 C CA . ILE B 1 259 ? -6.540 20.391 -26.374 1.00 22.34 277 ILE B CA 1
ATOM 4437 C C . ILE B 1 259 ? -7.499 20.093 -25.207 1.00 27.69 277 ILE B C 1
ATOM 4438 O O . ILE B 1 259 ? -7.064 19.837 -24.079 1.00 21.70 277 ILE B O 1
ATOM 4443 N N . ALA B 1 260 ? -8.798 20.113 -25.474 1.00 23.21 278 ALA B N 1
ATOM 4444 C CA . ALA B 1 260 ? -9.780 19.861 -24.417 1.00 24.58 278 ALA B CA 1
ATOM 4445 C C . ALA B 1 260 ? -9.660 18.449 -23.824 1.00 20.23 278 ALA B C 1
ATOM 4446 O O . ALA B 1 260 ? -9.715 18.269 -22.602 1.00 21.65 278 ALA B O 1
ATOM 4448 N N . ASP B 1 261 ? -9.492 17.454 -24.683 1.00 20.70 279 ASP B N 1
ATOM 4449 C CA . ASP B 1 261 ? -9.298 16.084 -24.217 1.00 22.64 279 ASP B CA 1
ATOM 4450 C C . ASP B 1 261 ? -7.972 15.947 -23.465 1.00 26.61 279 ASP B C 1
ATOM 4451 O O . ASP B 1 261 ? -7.891 15.257 -22.451 1.00 27.55 279 ASP B O 1
ATOM 4456 N N . THR B 1 262 ? -6.932 16.598 -23.977 1.00 19.97 280 THR B N 1
ATOM 4457 C CA . THR B 1 262 ? -5.614 16.560 -23.346 1.00 21.62 280 THR B CA 1
ATOM 4458 C C . THR B 1 262 ? -5.669 17.279 -21.998 1.00 22.39 280 THR B C 1
ATOM 4459 O O . THR B 1 262 ? -5.029 16.859 -21.026 1.00 20.25 280 THR B O 1
ATOM 4463 N N . GLU B 1 263 ? -6.448 18.354 -21.936 1.00 16.66 281 GLU B N 1
ATOM 4464 C CA . GLU B 1 263 ? -6.539 19.132 -20.709 1.00 18.69 281 GLU B CA 1
ATOM 4465 C C . GLU B 1 263 ? -7.183 18.297 -19.599 1.00 22.24 281 GLU B C 1
ATOM 4466 O O . GLU B 1 263 ? -6.729 18.325 -18.460 1.00 16.99 281 GLU B O 1
ATOM 4472 N N . GLN B 1 264 ? -8.221 17.536 -19.938 1.00 18.37 282 GLN B N 1
ATOM 4473 C CA . GLN B 1 264 ? -8.872 16.678 -18.946 1.00 26.03 282 GLN B CA 1
ATOM 4474 C C . GLN B 1 264 ? -7.935 15.573 -18.423 1.00 27.44 282 GLN B C 1
ATOM 4475 O O . GLN B 1 264 ? -7.904 15.288 -17.227 1.00 22.39 282 GLN B O 1
ATOM 4481 N N . LYS B 1 265 ? -7.173 14.963 -19.328 1.00 23.57 283 LYS B N 1
ATOM 4482 C CA . LYS B 1 265 ? -6.176 13.954 -18.961 1.00 19.60 283 LYS B CA 1
ATOM 4483 C C . LYS B 1 265 ? -5.117 14.518 -18.012 1.00 19.13 283 LYS B C 1
ATOM 4484 O O . LYS B 1 265 ? -4.743 13.871 -17.036 1.00 17.94 283 LYS B O 1
ATOM 4490 N N . TRP B 1 266 ? -4.639 15.726 -18.300 1.00 19.50 284 TRP B N 1
ATOM 4491 C CA . TRP B 1 266 ? -3.655 16.375 -17.424 1.00 17.86 284 TRP B CA 1
ATOM 4492 C C . TRP B 1 266 ? -4.225 16.612 -16.034 1.00 20.62 284 TRP B C 1
ATOM 4493 O O . TRP B 1 266 ? -3.525 16.445 -15.040 1.00 13.62 284 TRP B O 1
ATOM 4504 N N . LEU B 1 267 ? -5.491 17.022 -15.965 1.00 18.36 285 LEU B N 1
ATOM 4505 C CA . LEU B 1 267 ? -6.126 17.267 -14.670 1.00 20.82 285 LEU B CA 1
ATOM 4506 C C . LEU B 1 267 ? -6.284 15.963 -13.899 1.00 21.09 285 LEU B C 1
ATOM 4507 O O . LEU B 1 267 ? -6.016 15.919 -12.700 1.00 20.10 285 LEU B O 1
ATOM 4512 N N . ASP B 1 268 ? -6.733 14.920 -14.595 1.00 20.46 286 ASP B N 1
ATOM 4513 C CA A ASP B 1 268 ? -6.845 13.585 -14.019 0.32 22.37 286 ASP B CA 1
ATOM 4514 C CA B ASP B 1 268 ? -6.852 13.590 -14.004 0.68 22.22 286 ASP B CA 1
ATOM 4515 C C . ASP B 1 268 ? -5.496 13.116 -13.471 1.00 25.53 286 ASP B C 1
ATOM 4516 O O . ASP B 1 268 ? -5.425 12.513 -12.397 1.00 24.47 286 ASP B O 1
ATOM 4525 N N . THR B 1 269 ? -4.425 13.387 -14.222 1.00 19.21 287 THR B N 1
ATOM 4526 C CA . THR B 1 269 ? -3.069 13.014 -13.793 1.00 21.26 287 THR B CA 1
ATOM 4527 C C . THR B 1 269 ? -2.669 13.740 -12.510 1.00 16.92 287 THR B C 1
ATOM 4528 O O . THR B 1 269 ? -2.137 13.124 -11.586 1.00 17.29 287 THR B O 1
ATOM 4532 N N . VAL B 1 270 ? -2.947 15.038 -12.436 1.00 17.31 288 VAL B N 1
ATOM 4533 C CA . VAL B 1 270 ? -2.640 15.798 -11.225 1.00 16.08 288 VAL B CA 1
ATOM 4534 C C . VAL B 1 270 ? -3.414 15.237 -10.042 1.00 20.31 288 VAL B C 1
ATOM 4535 O O . VAL B 1 270 ? -2.848 15.068 -8.962 1.00 19.54 288 VAL B O 1
ATOM 4539 N N . ARG B 1 271 ? -4.691 14.904 -10.245 1.00 23.29 289 ARG B N 1
ATOM 4540 C CA . ARG B 1 271 ? -5.486 14.323 -9.159 1.00 23.94 289 ARG B CA 1
ATOM 4541 C C . ARG B 1 271 ? -4.895 13.009 -8.684 1.00 24.26 289 ARG B C 1
ATOM 4542 O O . ARG B 1 271 ? -4.911 12.718 -7.496 1.00 21.99 289 ARG B O 1
ATOM 4550 N N . GLN B 1 272 ? -4.406 12.200 -9.617 1.00 25.61 290 GLN B N 1
ATOM 4551 C CA . GLN B 1 272 ? -3.840 10.907 -9.253 1.00 27.70 290 GLN B CA 1
ATOM 4552 C C . GLN B 1 272 ? -2.565 11.083 -8.447 1.00 20.80 290 GLN B C 1
ATOM 4553 O O . GLN B 1 272 ? -2.332 10.351 -7.485 1.00 21.29 290 GLN B O 1
ATOM 4559 N N . ILE B 1 273 ? -1.747 12.057 -8.841 1.00 16.79 291 ILE B N 1
ATOM 4560 C CA . ILE B 1 273 ? -0.516 12.377 -8.112 1.00 20.65 291 ILE B CA 1
ATOM 4561 C C . ILE B 1 273 ? -0.812 12.790 -6.669 1.00 23.95 291 ILE B C 1
ATOM 4562 O O . ILE B 1 273 ? -0.147 12.329 -5.729 1.00 20.89 291 ILE B O 1
ATOM 4567 N N . ARG B 1 274 ? -1.825 13.632 -6.488 1.00 21.65 292 ARG B N 1
ATOM 4568 C CA . ARG B 1 274 ? -2.202 14.078 -5.149 1.00 25.44 292 ARG B CA 1
ATOM 4569 C C . ARG B 1 274 ? -2.688 12.930 -4.275 1.00 20.94 292 ARG B C 1
ATOM 4570 O O . ARG B 1 274 ? -2.395 12.892 -3.092 1.00 28.23 292 ARG B O 1
ATOM 4578 N N . ASP B 1 275 ? -3.423 11.992 -4.861 1.00 22.27 293 ASP B N 1
ATOM 4579 C CA . ASP B 1 275 ? -3.887 10.817 -4.123 1.00 26.77 293 ASP B CA 1
ATOM 4580 C C . ASP B 1 275 ? -2.742 9.869 -3.773 1.00 28.87 293 ASP B C 1
ATOM 4581 O O . ASP B 1 275 ? -2.760 9.216 -2.734 1.00 24.34 293 ASP B O 1
ATOM 4586 N N . SER B 1 276 ? -1.746 9.799 -4.648 1.00 26.02 294 SER B N 1
ATOM 4587 C CA . SER B 1 276 ? -0.633 8.870 -4.464 1.00 23.16 294 SER B CA 1
ATOM 4588 C C . SER B 1 276 ? 0.404 9.449 -3.499 1.00 24.11 294 SER B C 1
ATOM 4589 O O . SER B 1 276 ? 1.020 8.719 -2.727 1.00 25.61 294 SER B O 1
ATOM 4592 N N . LEU B 1 277 ? 0.597 10.763 -3.554 1.00 23.36 295 LEU B N 1
ATOM 4593 C CA . LEU B 1 277 ? 1.532 11.462 -2.671 1.00 20.28 295 LEU B CA 1
ATOM 4594 C C . LEU B 1 277 ? 0.884 12.726 -2.111 1.00 26.55 295 LEU B C 1
ATOM 4595 O O . LEU B 1 277 ? 1.189 13.834 -2.560 1.00 23.35 295 LEU B O 1
ATOM 4600 N N . PRO B 1 278 ? 0.001 12.566 -1.112 1.00 28.49 296 PRO B N 1
ATOM 4601 C CA . PRO B 1 278 ? -0.806 13.646 -0.525 1.00 26.62 296 PRO B CA 1
ATOM 4602 C C . PRO B 1 278 ? 0.022 14.775 0.081 1.00 22.51 296 PRO B C 1
ATOM 4603 O O . PRO B 1 278 ? -0.491 15.874 0.284 1.00 27.92 296 PRO B O 1
ATOM 4607 N N . ALA B 1 279 ? 1.287 14.500 0.356 1.00 22.30 297 ALA B N 1
ATOM 4608 C CA . ALA B 1 279 ? 2.162 15.458 1.031 1.00 25.72 297 ALA B CA 1
ATOM 4609 C C . ALA B 1 279 ? 3.203 16.053 0.095 1.00 26.21 297 ALA B C 1
ATOM 4610 O O . ALA B 1 279 ? 4.125 16.749 0.536 1.00 23.18 297 ALA B O 1
ATOM 4612 N N . ALA B 1 280 ? 3.065 15.780 -1.199 1.00 18.44 298 ALA B N 1
ATOM 4613 C CA . ALA B 1 280 ? 3.989 16.337 -2.178 1.00 18.15 298 ALA B CA 1
ATOM 4614 C C . ALA B 1 280 ? 3.455 17.623 -2.805 1.00 20.71 298 ALA B C 1
ATOM 4615 O O . ALA B 1 280 ? 2.256 17.758 -3.056 1.00 21.80 298 ALA B O 1
ATOM 4617 N N . GLY B 1 281 ? 4.351 18.566 -3.064 1.00 17.32 299 GLY B N 1
ATOM 4618 C CA . GLY B 1 281 ? 4.007 19.688 -3.914 1.00 17.37 299 GLY B CA 1
ATOM 4619 C C . GLY B 1 281 ? 4.077 19.233 -5.361 1.00 19.08 299 GLY B C 1
ATOM 4620 O O . GLY B 1 281 ? 4.749 18.236 -5.684 1.00 14.48 299 GLY B O 1
ATOM 4621 N N . ILE B 1 282 ? 3.366 19.943 -6.228 1.00 16.51 300 ILE B N 1
ATOM 4622 C CA . ILE B 1 282 ? 3.421 19.685 -7.668 1.00 16.87 300 ILE B CA 1
ATOM 4623 C C . ILE B 1 282 ? 3.819 20.950 -8.406 1.00 19.34 300 ILE B C 1
ATOM 4624 O O . ILE B 1 282 ? 3.272 22.027 -8.151 1.00 17.77 300 ILE B O 1
ATOM 4629 N N . LEU B 1 283 ? 4.794 20.817 -9.302 1.00 16.60 301 LEU B N 1
ATOM 4630 C CA . LEU B 1 283 ? 5.232 21.922 -10.151 1.00 10.75 301 LEU B CA 1
ATOM 4631 C C . LEU B 1 283 ? 5.128 21.516 -11.616 1.00 16.88 301 LEU B C 1
ATOM 4632 O O . LEU B 1 283 ? 5.680 20.490 -12.042 1.00 14.89 301 LEU B O 1
ATOM 4637 N N . ILE B 1 284 ? 4.399 22.312 -12.383 1.00 15.37 302 ILE B N 1
ATOM 4638 C CA . ILE B 1 284 ? 4.283 22.091 -13.819 1.00 15.81 302 ILE B CA 1
ATOM 4639 C C . ILE B 1 284 ? 5.179 23.085 -14.538 1.00 16.81 302 ILE B C 1
ATOM 4640 O O . ILE B 1 284 ? 5.033 24.303 -14.382 1.00 17.94 302 ILE B O 1
ATOM 4645 N N . ILE B 1 285 ? 6.130 22.566 -15.303 1.00 14.69 303 ILE B N 1
ATOM 4646 C CA . ILE B 1 285 ? 6.989 23.417 -16.106 1.00 13.83 303 ILE B CA 1
ATOM 4647 C C . ILE B 1 285 ? 6.381 23.632 -17.482 1.00 16.86 303 ILE B C 1
ATOM 4648 O O . ILE B 1 285 ? 6.241 22.680 -18.262 1.00 15.26 303 ILE B O 1
ATOM 4653 N N . GLY B 1 286 ? 6.021 24.880 -17.776 1.00 19.82 304 GLY B N 1
ATOM 4654 C CA . GLY B 1 286 ? 5.455 25.235 -19.069 1.00 14.73 304 GLY B CA 1
ATOM 4655 C C . GLY B 1 286 ? 6.478 25.002 -20.161 1.00 17.75 304 GLY B C 1
ATOM 4656 O O . GLY B 1 286 ? 7.668 25.210 -19.948 1.00 16.53 304 GLY B O 1
ATOM 4657 N N . ALA B 1 287 ? 6.031 24.534 -21.318 1.00 12.57 305 ALA B N 1
ATOM 4658 C CA . ALA B 1 287 ? 6.962 24.199 -22.390 1.00 15.71 305 ALA B CA 1
ATOM 4659 C C . ALA B 1 287 ? 7.753 25.445 -22.812 1.00 15.92 305 ALA B C 1
ATOM 4660 O O . ALA B 1 287 ? 7.214 26.550 -22.796 1.00 17.62 305 ALA B O 1
ATOM 4662 N N . PRO B 1 288 ? 9.039 25.277 -23.155 1.00 14.98 306 PRO B N 1
ATOM 4663 C CA . PRO B 1 288 ? 9.842 26.396 -23.682 1.00 16.06 306 PRO B CA 1
ATOM 4664 C C . PRO B 1 288 ? 9.390 26.751 -25.073 1.00 16.85 306 PRO B C 1
ATOM 4665 O O . PRO B 1 288 ? 8.646 25.970 -25.671 1.00 16.34 306 PRO B O 1
ATOM 4669 N N . GLU B 1 289 ? 9.829 27.890 -25.598 1.00 16.74 307 GLU B N 1
ATOM 4670 C CA . GLU B 1 289 ? 9.607 28.136 -27.014 1.00 18.77 307 GLU B CA 1
ATOM 4671 C C . GLU B 1 289 ? 10.380 27.094 -27.806 1.00 20.74 307 GLU B C 1
ATOM 4672 O O . GLU B 1 289 ? 11.502 26.738 -27.434 1.00 19.29 307 GLU B O 1
ATOM 4678 N N . SER B 1 290 ? 9.744 26.576 -28.859 1.00 18.76 308 SER B N 1
ATOM 4679 C CA . SER B 1 290 ? 10.404 25.783 -29.892 1.00 15.71 308 SER B CA 1
ATOM 4680 C C . SER B 1 290 ? 10.066 26.417 -31.227 1.00 25.41 308 SER B C 1
ATOM 4681 O O . SER B 1 290 ? 9.121 27.210 -31.328 1.00 23.36 308 SER B O 1
ATOM 4684 N N . LEU B 1 291 ? 10.823 26.053 -32.259 1.00 24.11 309 LEU B N 1
ATOM 4685 C CA . LEU B 1 291 ? 10.560 26.527 -33.617 1.00 27.07 309 LEU B CA 1
ATOM 4686 C C . LEU B 1 291 ? 10.479 25.334 -34.557 1.00 30.20 309 LEU B C 1
ATOM 4687 O O . LEU B 1 291 ? 11.266 24.399 -34.429 1.00 33.00 309 LEU B O 1
ATOM 4692 N N . LYS B 1 292 ? 9.540 25.355 -35.501 1.00 34.63 310 LYS B N 1
ATOM 4693 C CA . LYS B 1 292 ? 9.495 24.292 -36.508 1.00 33.82 310 LYS B CA 1
ATOM 4694 C C . LYS B 1 292 ? 10.419 24.589 -37.690 1.00 42.07 310 LYS B C 1
ATOM 4695 O O . LYS B 1 292 ? 10.976 23.675 -38.300 1.00 46.26 310 LYS B O 1
ATOM 4701 N N . ASN B 1 293 ? 10.586 25.867 -38.010 1.00 42.09 311 ASN B N 1
ATOM 4702 C CA . ASN B 1 293 ? 11.683 26.270 -38.880 1.00 48.76 311 ASN B CA 1
ATOM 4703 C C . ASN B 1 293 ? 12.463 27.426 -38.260 1.00 48.96 311 ASN B C 1
ATOM 4704 O O . ASN B 1 293 ? 11.887 28.306 -37.618 1.00 41.96 311 ASN B O 1
ATOM 4709 N N . THR B 1 294 ? 13.779 27.393 -38.438 1.00 59.36 312 THR B N 1
ATOM 4710 C CA . THR B 1 294 ? 14.690 28.265 -37.703 1.00 57.85 312 THR B CA 1
ATOM 4711 C C . THR B 1 294 ? 14.900 29.619 -38.387 1.00 63.93 312 THR B C 1
ATOM 4712 O O . THR B 1 294 ? 15.675 30.449 -37.917 1.00 62.35 312 THR B O 1
ATOM 4716 N N . LEU B 1 295 ? 14.198 29.838 -39.494 1.00 59.43 313 LEU B N 1
ATOM 4717 C CA . LEU B 1 295 ? 14.179 31.144 -40.145 1.00 67.47 313 LEU B CA 1
ATOM 4718 C C . LEU B 1 295 ? 12.848 31.796 -39.791 1.00 65.26 313 LEU B C 1
ATOM 4719 O O . LEU B 1 295 ? 11.833 31.104 -39.730 1.00 59.40 313 LEU B O 1
ATOM 4724 N N . GLY B 1 296 ? 12.825 33.105 -39.537 1.00 67.20 314 GLY B N 1
ATOM 4725 C CA . GLY B 1 296 ? 13.989 33.977 -39.539 1.00 69.73 314 GLY B CA 1
ATOM 4726 C C . GLY B 1 296 ? 13.566 35.311 -38.946 1.00 65.34 314 GLY B C 1
ATOM 4727 O O . GLY B 1 296 ? 12.471 35.794 -39.250 1.00 64.02 314 GLY B O 1
ATOM 4728 N N . VAL B 1 297 ? 14.450 35.899 -38.136 1.00 58.24 315 VAL B N 1
ATOM 4729 C CA . VAL B 1 297 ? 14.147 36.978 -37.176 1.00 59.36 315 VAL B CA 1
ATOM 4730 C C . VAL B 1 297 ? 13.554 36.390 -35.895 1.00 57.04 315 VAL B C 1
ATOM 4731 O O . VAL B 1 297 ? 14.186 36.427 -34.839 1.00 54.76 315 VAL B O 1
ATOM 4735 N N . CYS B 1 298 ? 12.348 35.835 -36.002 1.00 59.88 316 CYS B N 1
ATOM 4736 C CA . CYS B 1 298 ? 11.698 35.176 -34.874 1.00 53.94 316 CYS B CA 1
ATOM 4737 C C . CYS B 1 298 ? 11.634 33.660 -35.049 1.00 53.00 316 CYS B C 1
ATOM 4738 O O . CYS B 1 298 ? 11.460 32.922 -34.079 1.00 46.13 316 CYS B O 1
ATOM 4741 N N . GLY B 1 299 ? 11.769 33.201 -36.288 1.00 47.98 317 GLY B N 1
ATOM 4742 C CA . GLY B 1 299 ? 11.517 31.809 -36.609 1.00 44.00 317 GLY B CA 1
ATOM 4743 C C . GLY B 1 299 ? 10.020 31.570 -36.619 1.00 41.77 317 GLY B C 1
ATOM 4744 O O . GLY B 1 299 ? 9.242 32.503 -36.426 1.00 35.00 317 GLY B O 1
ATOM 4745 N N . THR B 1 300 ? 9.610 30.326 -36.846 1.00 40.37 318 THR B N 1
ATOM 4746 C CA . THR B 1 300 ? 8.189 29.991 -36.831 1.00 30.56 318 THR B CA 1
ATOM 4747 C C . THR B 1 300 ? 7.892 28.955 -35.747 1.00 29.44 318 THR B C 1
ATOM 4748 O O . THR B 1 300 ? 8.489 27.878 -35.715 1.00 25.12 318 THR B O 1
ATOM 4752 N N . ARG B 1 301 ? 6.968 29.301 -34.858 1.00 25.41 319 ARG B N 1
ATOM 4753 C CA . ARG B 1 301 ? 6.551 28.417 -33.784 1.00 23.73 319 ARG B CA 1
ATOM 4754 C C . ARG B 1 301 ? 5.680 27.301 -34.356 1.00 24.93 319 ARG B C 1
ATOM 4755 O O . ARG B 1 301 ? 5.004 27.501 -35.366 1.00 28.61 319 ARG B O 1
ATOM 4763 N N . PRO B 1 302 ? 5.692 26.119 -33.718 1.00 20.11 320 PRO B N 1
ATOM 4764 C CA . PRO B 1 302 ? 4.699 25.111 -34.092 1.00 20.17 320 PRO B CA 1
ATOM 4765 C C . PRO B 1 302 ? 3.305 25.692 -33.902 1.00 23.24 320 PRO B C 1
ATOM 4766 O O . PRO B 1 302 ? 3.066 26.446 -32.959 1.00 17.20 320 PRO B O 1
ATOM 4770 N N . VAL B 1 303 ? 2.404 25.341 -34.805 1.00 18.33 321 VAL B N 1
ATOM 4771 C CA . VAL B 1 303 ? 1.072 25.927 -34.849 1.00 25.29 321 VAL B CA 1
ATOM 4772 C C . VAL B 1 303 ? 0.279 25.716 -33.548 1.00 22.63 321 VAL B C 1
ATOM 4773 O O . VAL B 1 303 ? -0.526 26.559 -33.171 1.00 18.70 321 VAL B O 1
ATOM 4777 N N . ARG B 1 304 ? 0.531 24.616 -32.843 1.00 20.89 322 ARG B N 1
ATOM 4778 C CA . ARG B 1 304 ? -0.214 24.345 -31.611 1.00 20.27 322 ARG B CA 1
ATOM 4779 C C . ARG B 1 304 ? 0.512 24.727 -30.317 1.00 19.64 322 ARG B C 1
ATOM 4780 O O . ARG B 1 304 ? -0.035 24.527 -29.237 1.00 16.84 322 ARG B O 1
ATOM 4788 N N . LEU B 1 305 ? 1.728 25.267 -30.410 1.00 16.20 323 LEU B N 1
ATOM 4789 C CA . LEU B 1 305 ? 2.540 25.502 -29.211 1.00 16.66 323 LEU B CA 1
ATOM 4790 C C . LEU B 1 305 ? 1.881 26.417 -28.177 1.00 21.89 323 LEU B C 1
ATOM 4791 O O . LEU B 1 305 ? 1.784 26.071 -26.995 1.00 17.26 323 LEU B O 1
ATOM 4796 N N . THR B 1 306 ? 1.451 27.591 -28.619 1.00 16.21 324 THR B N 1
ATOM 4797 C CA . THR B 1 306 ? 0.817 28.550 -27.715 1.00 17.74 324 THR B CA 1
ATOM 4798 C C . THR B 1 306 ? -0.354 27.913 -26.955 1.00 18.26 324 THR B C 1
ATOM 4799 O O . THR B 1 306 ? -0.465 28.073 -25.737 1.00 19.23 324 THR B O 1
ATOM 4803 N N . GLU B 1 307 ? -1.192 27.162 -27.671 1.00 19.57 325 GLU B N 1
ATOM 4804 C CA . GLU B 1 307 ? -2.345 26.499 -27.065 1.00 18.46 325 GLU B CA 1
ATOM 4805 C C . GLU B 1 307 ? -1.914 25.495 -26.015 1.00 18.08 325 GLU B C 1
ATOM 4806 O O . GLU B 1 307 ? -2.544 25.389 -24.961 1.00 16.87 325 GLU B O 1
ATOM 4812 N N . VAL B 1 308 ? -0.866 24.727 -26.314 1.00 17.93 326 VAL B N 1
ATOM 4813 C CA . VAL B 1 308 ? -0.351 23.758 -25.343 1.00 17.50 326 VAL B CA 1
ATOM 4814 C C . VAL B 1 308 ? 0.142 24.483 -24.089 1.00 17.31 326 VAL B C 1
ATOM 4815 O O . VAL B 1 308 ? -0.171 24.079 -22.969 1.00 20.65 326 VAL B O 1
ATOM 4819 N N . GLN B 1 309 ? 0.864 25.583 -24.288 1.00 14.97 327 GLN B N 1
ATOM 4820 C CA . GLN B 1 309 ? 1.406 26.371 -23.186 1.00 19.31 327 GLN B CA 1
ATOM 4821 C C . GLN B 1 309 ? 0.309 26.981 -22.321 1.00 19.63 327 GLN B C 1
ATOM 4822 O O . GLN B 1 309 ? 0.397 26.974 -21.083 1.00 16.24 327 GLN B O 1
ATOM 4828 N N . GLN B 1 310 ? -0.725 27.517 -22.961 1.00 17.74 328 GLN B N 1
ATOM 4829 C CA . GLN B 1 310 ? -1.828 28.097 -22.197 1.00 18.76 328 GLN B CA 1
ATOM 4830 C C . GLN B 1 310 ? -2.575 27.007 -21.446 1.00 15.26 328 GLN B C 1
ATOM 4831 O O . GLN B 1 310 ? -2.993 27.196 -20.295 1.00 16.60 328 GLN B O 1
ATOM 4837 N N . MET B 1 311 ? -2.720 25.858 -22.093 1.00 14.81 329 MET B N 1
ATOM 4838 C CA . MET B 1 311 ? -3.355 24.699 -21.468 1.00 16.88 329 MET B CA 1
ATOM 4839 C C . MET B 1 311 ? -2.666 24.269 -20.180 1.00 18.46 329 MET B C 1
ATOM 4840 O O . MET B 1 311 ? -3.329 23.955 -19.183 1.00 14.15 329 MET B O 1
ATOM 4845 N N . GLN B 1 312 ? -1.333 24.237 -20.210 1.00 14.74 330 GLN B N 1
ATOM 4846 C CA . GLN B 1 312 ? -0.563 23.792 -19.055 1.00 13.77 330 GLN B CA 1
ATOM 4847 C C . GLN B 1 312 ? -0.787 24.724 -17.872 1.00 15.93 330 GLN B C 1
ATOM 4848 O O . GLN B 1 312 ? -0.875 24.268 -16.743 1.00 14.45 330 GLN B O 1
ATOM 4854 N N . ARG B 1 313 ? -0.851 26.029 -18.128 1.00 17.14 331 ARG B N 1
ATOM 4855 C CA . ARG B 1 313 ? -1.095 26.974 -17.049 1.00 17.54 331 ARG B CA 1
ATOM 4856 C C . ARG B 1 313 ? -2.507 26.818 -16.482 1.00 16.45 331 ARG B C 1
ATOM 4857 O O . ARG B 1 313 ? -2.685 26.867 -15.275 1.00 18.80 331 ARG B O 1
ATOM 4865 N N . ARG B 1 314 ? -3.509 26.629 -17.341 1.00 17.36 332 ARG B N 1
ATOM 4866 C CA . ARG B 1 314 ? -4.866 26.372 -16.842 1.00 17.36 332 ARG B CA 1
ATOM 4867 C C . ARG B 1 314 ? -4.916 25.126 -15.964 1.00 20.33 332 ARG B C 1
ATOM 4868 O O . ARG B 1 314 ? -5.629 25.089 -14.962 1.00 16.25 332 ARG B O 1
ATOM 4876 N N . VAL B 1 315 ? -4.171 24.095 -16.351 1.00 17.47 333 VAL B N 1
ATOM 4877 C CA . VAL B 1 315 ? -4.139 22.875 -15.559 1.00 16.81 333 VAL B CA 1
ATOM 4878 C C . VAL B 1 315 ? -3.518 23.158 -14.199 1.00 16.46 333 VAL B C 1
ATOM 4879 O O . VAL B 1 315 ? -4.025 22.709 -13.171 1.00 18.53 333 VAL B O 1
ATOM 4883 N N . ALA B 1 316 ? -2.422 23.912 -14.191 1.00 18.02 334 ALA B N 1
ATOM 4884 C CA . ALA B 1 316 ? -1.787 24.278 -12.932 1.00 13.72 334 ALA B CA 1
ATOM 4885 C C . ALA B 1 316 ? -2.775 25.011 -12.020 1.00 20.69 334 ALA B C 1
ATOM 4886 O O . ALA B 1 316 ? -2.823 24.763 -10.816 1.00 16.05 334 ALA B O 1
ATOM 4888 N N . ARG B 1 317 ? -3.586 25.896 -12.588 1.00 13.23 335 ARG B N 1
ATOM 4889 C CA . ARG B 1 317 ? -4.478 26.668 -11.738 1.00 16.17 335 ARG B CA 1
ATOM 4890 C C . ARG B 1 317 ? -5.610 25.803 -11.238 1.00 18.79 335 ARG B C 1
ATOM 4891 O O . ARG B 1 317 ? -5.919 25.812 -10.053 1.00 17.01 335 ARG B O 1
ATOM 4899 N N . GLN B 1 318 ? -6.224 25.047 -12.139 1.00 16.39 336 GLN B N 1
ATOM 4900 C CA . GLN B 1 318 ? -7.367 24.221 -11.766 1.00 21.18 336 GLN B CA 1
ATOM 4901 C C . GLN B 1 318 ? -6.984 23.137 -10.748 1.00 26.47 336 GLN B C 1
ATOM 4902 O O . GLN B 1 318 ? -7.757 22.819 -9.840 1.00 21.11 336 GLN B O 1
ATOM 4908 N N . GLY B 1 319 ? -5.783 22.585 -10.895 1.00 18.87 337 GLY B N 1
ATOM 4909 C CA . GLY B 1 319 ? -5.294 21.576 -9.971 1.00 27.22 337 GLY B CA 1
ATOM 4910 C C . GLY B 1 319 ? -4.536 22.152 -8.788 1.00 20.35 337 GLY B C 1
ATOM 4911 O O . GLY B 1 319 ? -3.957 21.401 -8.000 1.00 21.71 337 GLY B O 1
ATOM 4912 N N . GLN B 1 320 ? -4.530 23.481 -8.680 1.00 15.69 338 GLN B N 1
ATOM 4913 C CA . GLN B 1 320 ? -3.921 24.205 -7.560 1.00 22.06 338 GLN B CA 1
ATOM 4914 C C . GLN B 1 320 ? -2.456 23.855 -7.348 1.00 27.47 338 GLN B C 1
ATOM 4915 O O . GLN B 1 320 ? -1.987 23.616 -6.231 1.00 19.75 338 GLN B O 1
ATOM 4921 N N . THR B 1 321 ? -1.743 23.893 -8.461 1.00 18.57 339 THR B N 1
ATOM 4922 C CA . THR B 1 321 ? -0.380 23.428 -8.588 1.00 18.30 339 THR B CA 1
ATOM 4923 C C . THR B 1 321 ? 0.541 24.668 -8.662 1.00 19.91 339 THR B C 1
ATOM 4924 O O . THR B 1 321 ? 0.049 25.784 -8.788 1.00 20.12 339 THR B O 1
ATOM 4928 N N . MET B 1 322 ? 1.860 24.513 -8.544 1.00 12.48 340 MET B N 1
ATOM 4929 C CA . MET B 1 322 ? 2.754 25.584 -9.008 1.00 17.97 340 MET B CA 1
ATOM 4930 C C . MET B 1 322 ? 3.030 25.513 -10.527 1.00 19.51 340 MET B C 1
ATOM 4931 O O . MET B 1 322 ? 3.062 24.439 -11.118 1.00 17.08 340 MET B O 1
ATOM 4936 N N . PHE B 1 323 ? 3.257 26.662 -11.151 1.00 14.62 341 PHE B N 1
ATOM 4937 C CA . PHE B 1 323 ? 3.556 26.711 -12.580 1.00 15.28 341 PHE B CA 1
ATOM 4938 C C . PHE B 1 323 ? 4.791 27.555 -12.800 1.00 17.96 341 PHE B C 1
ATOM 4939 O O . PHE B 1 323 ? 4.873 28.675 -12.286 1.00 17.17 341 PHE B O 1
ATOM 4947 N N . TRP B 1 324 ? 5.745 27.030 -13.566 1.00 17.50 342 TRP B N 1
ATOM 4948 C CA . TRP B 1 324 ? 6.939 27.795 -13.939 1.00 18.15 342 TRP B CA 1
ATOM 4949 C C . TRP B 1 324 ? 7.013 27.946 -15.450 1.00 19.13 342 TRP B C 1
ATOM 4950 O O . TRP B 1 324 ? 7.081 26.951 -16.174 1.00 18.81 342 TRP B O 1
ATOM 4961 N N . SER B 1 325 ? 6.979 29.188 -15.923 1.00 16.03 343 SER B N 1
ATOM 4962 C CA . SER B 1 325 ? 7.008 29.454 -17.357 1.00 18.81 343 SER B CA 1
ATOM 4963 C C . SER B 1 325 ? 8.419 29.399 -17.943 1.00 18.06 343 SER B C 1
ATOM 4964 O O . SER B 1 325 ? 9.181 30.360 -17.853 1.00 18.08 343 SER B O 1
ATOM 4967 N N . TRP B 1 326 ? 8.771 28.276 -18.557 1.00 20.91 344 TRP B N 1
ATOM 4968 C CA . TRP B 1 326 ? 10.077 28.184 -19.204 1.00 18.69 344 TRP B CA 1
ATOM 4969 C C . TRP B 1 326 ? 10.160 29.207 -20.348 1.00 15.94 344 TRP B C 1
ATOM 4970 O O . TRP B 1 326 ? 11.198 29.852 -20.541 1.00 15.31 344 TRP B O 1
ATOM 4981 N N . GLN B 1 327 ? 9.067 29.393 -21.085 1.00 16.32 345 GLN B N 1
ATOM 4982 C CA . GLN B 1 327 ? 9.102 30.385 -22.170 1.00 20.61 345 GLN B CA 1
ATOM 4983 C C . GLN B 1 327 ? 9.374 31.797 -21.655 1.00 21.77 345 GLN B C 1
ATOM 4984 O O . GLN B 1 327 ? 10.182 32.526 -22.228 1.00 18.74 345 GLN B O 1
ATOM 4990 N N . ASN B 1 328 ? 8.710 32.194 -20.573 1.00 20.56 346 ASN B N 1
ATOM 4991 C CA . ASN B 1 328 ? 9.003 33.507 -20.010 1.00 20.56 346 ASN B CA 1
ATOM 4992 C C . ASN B 1 328 ? 10.431 33.573 -19.477 1.00 22.60 346 ASN B C 1
ATOM 4993 O O . ASN B 1 328 ? 11.054 34.622 -19.524 1.00 22.00 346 ASN B O 1
ATOM 4998 N N . ALA B 1 329 ? 10.938 32.453 -18.959 1.00 21.97 347 ALA B N 1
ATOM 4999 C CA . ALA B 1 329 ? 12.328 32.388 -18.499 1.00 24.56 347 ALA B CA 1
ATOM 5000 C C . ALA B 1 329 ? 13.325 32.749 -19.590 1.00 24.99 347 ALA B C 1
ATOM 5001 O O . ALA B 1 329 ? 14.320 33.418 -19.325 1.00 24.93 347 ALA B O 1
ATOM 5003 N N . MET B 1 330 ? 13.060 32.286 -20.808 1.00 21.49 348 MET B N 1
ATOM 5004 C CA . MET B 1 330 ? 13.956 32.528 -21.935 1.00 20.58 348 MET B CA 1
ATOM 5005 C C . MET B 1 330 ? 13.819 33.954 -22.452 1.00 24.45 348 MET B C 1
ATOM 5006 O O . MET B 1 330 ? 14.647 34.421 -23.229 1.00 22.18 348 MET B O 1
ATOM 5011 N N . GLY B 1 331 ? 12.759 34.635 -22.034 1.00 21.68 349 GLY B N 1
ATOM 5012 C CA . GLY B 1 331 ? 12.548 36.014 -22.423 1.00 28.53 349 GLY B CA 1
ATOM 5013 C C . GLY B 1 331 ? 11.261 36.239 -23.186 1.00 26.60 349 GLY B C 1
ATOM 5014 O O . GLY B 1 331 ? 11.073 37.294 -23.781 1.00 34.52 349 GLY B O 1
ATOM 5015 N N . GLY B 1 332 ? 10.378 35.244 -23.181 1.00 22.92 350 GLY B N 1
ATOM 5016 C CA . GLY B 1 332 ? 9.081 35.367 -23.828 1.00 21.63 350 GLY B CA 1
ATOM 5017 C C . GLY B 1 332 ? 9.015 34.840 -25.246 1.00 26.12 350 GLY B C 1
ATOM 5018 O O . GLY B 1 332 ? 9.845 34.043 -25.674 1.00 20.67 350 GLY B O 1
ATOM 5019 N N . ILE B 1 333 ? 8.009 35.291 -25.983 1.00 19.72 351 ILE B N 1
ATOM 5020 C CA . ILE B 1 333 ? 7.829 34.869 -27.363 1.00 23.95 351 ILE B CA 1
ATOM 5021 C C . ILE B 1 333 ? 9.031 35.359 -28.167 1.00 27.70 351 ILE B C 1
ATOM 5022 O O . ILE B 1 333 ? 9.654 36.361 -27.793 1.00 31.38 351 ILE B O 1
ATOM 5027 N N . CYS B 1 334 ? 9.382 34.641 -29.234 1.00 24.54 352 CYS B N 1
ATOM 5028 C CA . CYS B 1 334 ? 10.504 35.033 -30.086 1.00 27.07 352 CYS B CA 1
ATOM 5029 C C . CYS B 1 334 ? 11.795 35.122 -29.271 1.00 32.07 352 CYS B C 1
ATOM 5030 O O . CYS B 1 334 ? 12.501 36.123 -29.311 1.00 37.27 352 CYS B O 1
ATOM 5033 N N . SER B 1 335 ? 12.079 34.081 -28.498 1.00 30.05 353 SER B N 1
ATOM 5034 C CA . SER B 1 335 ? 13.285 34.060 -27.684 1.00 25.46 353 SER B CA 1
ATOM 5035 C C . SER B 1 335 ? 14.197 32.900 -28.055 1.00 26.27 353 SER B C 1
ATOM 5036 O O . SER B 1 335 ? 15.395 32.945 -27.786 1.00 29.67 353 SER B O 1
ATOM 5039 N N . MET B 1 336 ? 13.636 31.857 -28.664 1.00 26.28 354 MET B N 1
ATOM 5040 C CA . MET B 1 336 ? 14.446 30.700 -29.049 1.00 26.47 354 MET B CA 1
ATOM 5041 C C . MET B 1 336 ? 15.515 31.103 -30.069 1.00 28.97 354 MET B C 1
ATOM 5042 O O . MET B 1 336 ? 16.638 30.609 -30.031 1.00 26.28 354 MET B O 1
ATOM 5047 N N . LYS B 1 337 ? 15.163 32.018 -30.962 1.00 30.15 355 LYS B N 1
ATOM 5048 C CA . LYS B 1 337 ? 16.088 32.485 -31.994 1.00 27.02 355 LYS B CA 1
ATOM 5049 C C . LYS B 1 337 ? 17.289 33.188 -31.359 1.00 33.74 355 LYS B C 1
ATOM 5050 O O . LYS B 1 337 ? 18.436 32.990 -31.770 1.00 34.46 355 LYS B O 1
ATOM 5056 N N . ASN B 1 338 ? 17.020 33.999 -30.343 1.00 27.95 356 ASN B N 1
ATOM 5057 C CA . ASN B 1 338 ? 18.082 34.574 -29.527 1.00 28.42 356 ASN B CA 1
ATOM 5058 C C . ASN B 1 338 ? 18.912 33.511 -28.793 1.00 28.77 356 ASN B C 1
ATOM 5059 O O . ASN B 1 338 ? 20.135 33.596 -28.754 1.00 24.93 356 ASN B O 1
ATOM 5064 N N . TRP B 1 339 ? 18.252 32.510 -28.216 1.00 28.83 357 TRP B N 1
ATOM 5065 C CA . TRP B 1 339 ? 18.975 31.456 -27.495 1.00 21.43 357 TRP B CA 1
ATOM 5066 C C . TRP B 1 339 ? 19.866 30.636 -28.437 1.00 25.73 357 TRP B C 1
ATOM 5067 O O . TRP B 1 339 ? 20.965 30.208 -28.055 1.00 25.25 357 TRP B O 1
ATOM 5078 N N . LEU B 1 340 ? 19.404 30.448 -29.671 1.00 22.58 358 LEU B N 1
ATOM 5079 C CA . LEU B 1 340 ? 20.198 29.777 -30.707 1.00 27.67 358 LEU B CA 1
ATOM 5080 C C . LEU B 1 340 ? 21.497 30.540 -30.937 1.00 31.91 358 LEU B C 1
ATOM 5081 O O . LEU B 1 340 ? 22.575 29.953 -31.046 1.00 28.63 358 LEU B O 1
ATOM 5086 N N . ASN B 1 341 ? 21.381 31.861 -31.022 1.00 33.99 359 ASN B N 1
ATOM 5087 C CA . ASN B 1 341 ? 22.521 32.711 -31.355 1.00 30.00 359 ASN B CA 1
ATOM 5088 C C . ASN B 1 341 ? 23.492 32.891 -30.191 1.00 31.58 359 ASN B C 1
ATOM 5089 O O . ASN B 1 341 ? 24.679 33.103 -30.397 1.00 32.51 359 ASN B O 1
ATOM 5094 N N . GLN B 1 342 ? 22.991 32.756 -28.969 1.00 25.63 360 GLN B N 1
ATOM 5095 C CA . GLN B 1 342 ? 23.836 32.848 -27.787 1.00 24.17 360 GLN B CA 1
ATOM 5096 C C . GLN B 1 342 ? 24.451 31.500 -27.432 1.00 26.69 360 GLN B C 1
ATOM 5097 O O . GLN B 1 342 ? 25.122 31.367 -26.407 1.00 27.62 360 GLN B O 1
ATOM 5103 N N . GLY B 1 343 ? 24.222 30.506 -28.287 1.00 24.01 361 GLY B N 1
ATOM 5104 C CA . GLY B 1 343 ? 24.724 29.162 -28.056 1.00 26.07 361 GLY B CA 1
ATOM 5105 C C . GLY B 1 343 ? 24.032 28.429 -26.912 1.00 27.62 361 GLY B C 1
ATOM 5106 O O . GLY B 1 343 ? 24.558 27.444 -26.387 1.00 22.42 361 GLY B O 1
ATOM 5107 N N . TRP B 1 344 ? 22.853 28.911 -26.522 1.00 22.52 362 TRP B N 1
ATOM 5108 C CA . TRP B 1 344 ? 22.090 28.302 -25.434 1.00 23.87 362 TRP B CA 1
ATOM 5109 C C . TRP B 1 344 ? 21.123 27.231 -25.969 1.00 25.54 362 TRP B C 1
ATOM 5110 O O . TRP B 1 344 ? 20.676 26.351 -25.231 1.00 27.49 362 TRP B O 1
ATOM 5121 N N . ALA B 1 345 ? 20.822 27.297 -27.261 1.00 21.70 363 ALA B N 1
ATOM 5122 C CA . ALA B 1 345 ? 19.908 26.342 -27.881 1.00 28.37 363 ALA B CA 1
ATOM 5123 C C . ALA B 1 345 ? 20.556 25.620 -29.046 1.00 27.97 363 ALA B C 1
ATOM 5124 O O . ALA B 1 345 ? 21.368 26.198 -29.774 1.00 31.37 363 ALA B O 1
ATOM 5126 N N . ALA B 1 346 ? 20.180 24.357 -29.221 1.00 25.38 364 ALA B N 1
ATOM 5127 C CA . ALA B 1 346 ? 20.696 23.561 -30.324 1.00 27.16 364 ALA B CA 1
ATOM 5128 C C . ALA B 1 346 ? 20.145 24.055 -31.646 1.00 31.77 364 ALA B C 1
ATOM 5129 O O . 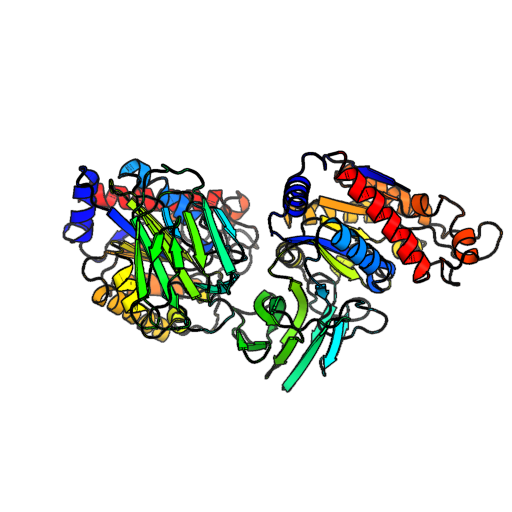ALA B 1 346 ? 19.112 24.730 -31.700 1.00 29.10 364 ALA B O 1
ATOM 5131 N N . LYS B 1 347 ? 20.845 23.688 -32.712 1.00 37.25 365 LYS B N 1
ATOM 5132 C CA . LYS B 1 347 ? 20.500 24.094 -34.063 1.00 35.76 365 LYS B CA 1
ATOM 5133 C C . LYS B 1 347 ? 19.062 23.742 -34.463 1.00 32.37 365 LYS B C 1
ATOM 5134 O O . LYS B 1 347 ? 18.427 24.476 -35.232 1.00 33.93 365 LYS B O 1
ATOM 5140 N N . ASP B 1 348 ? 18.542 22.631 -33.941 1.00 28.77 366 ASP B N 1
ATOM 5141 C CA . ASP B 1 348 ? 17.208 22.182 -34.342 1.00 28.88 366 ASP B CA 1
ATOM 5142 C C . ASP B 1 348 ? 16.071 23.098 -33.866 1.00 28.42 366 ASP B C 1
ATOM 5143 O O . ASP B 1 348 ? 14.914 22.910 -34.253 1.00 31.15 366 ASP B O 1
ATOM 5148 N N . GLY B 1 349 ? 16.411 24.081 -33.033 1.00 27.12 367 GLY B N 1
ATOM 5149 C CA . GLY B 1 349 ? 15.434 25.036 -32.524 1.00 26.40 367 GLY B CA 1
ATOM 5150 C C . GLY B 1 349 ? 14.408 24.414 -31.593 1.00 28.88 367 GLY B C 1
ATOM 5151 O O . GLY B 1 349 ? 13.330 24.977 -31.355 1.00 22.25 367 GLY B O 1
ATOM 5152 N N . VAL B 1 350 ? 14.744 23.240 -31.071 1.00 19.32 368 VAL B N 1
ATOM 5153 C CA . VAL B 1 350 ? 13.874 22.531 -30.144 1.00 26.67 368 VAL B CA 1
ATOM 5154 C C . VAL B 1 350 ? 14.598 22.239 -28.837 1.00 24.49 368 VAL B C 1
ATOM 5155 O O . VAL B 1 350 ? 14.093 22.537 -27.752 1.00 27.00 368 VAL B O 1
ATOM 5159 N N . HIS B 1 351 ? 15.785 21.655 -28.942 1.00 24.30 369 HIS B N 1
ATOM 5160 C CA . HIS B 1 351 ? 16.542 21.271 -27.757 1.00 22.13 369 HIS B CA 1
ATOM 5161 C C . HIS B 1 351 ? 17.562 22.328 -27.374 1.00 20.84 369 HIS B C 1
ATOM 5162 O O . HIS B 1 351 ? 17.823 23.248 -28.133 1.00 23.76 369 HIS B O 1
ATOM 5169 N N . PHE B 1 352 ? 18.133 22.209 -26.185 1.00 18.08 370 PHE B N 1
ATOM 5170 C CA . PHE B 1 352 ? 19.043 23.245 -25.740 1.00 19.24 370 PHE B CA 1
ATOM 5171 C C . PHE B 1 352 ? 20.451 22.704 -25.690 1.00 27.89 370 PHE B C 1
ATOM 5172 O O . PHE B 1 352 ? 20.654 21.493 -25.719 1.00 23.51 370 PHE B O 1
ATOM 5180 N N . SER B 1 353 ? 21.428 23.597 -25.654 1.00 24.69 371 SER B N 1
ATOM 5181 C CA . SER B 1 353 ? 22.791 23.164 -25.408 1.00 20.99 371 SER B CA 1
ATOM 5182 C C . SER B 1 353 ? 22.898 22.879 -23.923 1.00 23.34 371 SER B C 1
ATOM 5183 O O . SER B 1 353 ? 21.987 23.199 -23.152 1.00 20.78 371 SER B O 1
ATOM 5186 N N . ALA B 1 354 ? 24.014 22.285 -23.522 1.00 22.50 372 ALA B N 1
ATOM 5187 C CA . ALA B 1 354 ? 24.302 22.060 -22.112 1.00 21.62 372 ALA B CA 1
ATOM 5188 C C . ALA B 1 354 ? 24.296 23.378 -21.346 1.00 24.18 372 ALA B C 1
ATOM 5189 O O . ALA B 1 354 ? 23.773 23.453 -20.235 1.00 20.87 372 ALA B O 1
ATOM 5191 N N . LYS B 1 355 ? 24.885 24.416 -21.934 1.00 26.14 373 LYS B N 1
ATOM 5192 C CA . LYS B 1 355 ? 24.896 25.731 -21.285 1.00 27.23 373 LYS B CA 1
ATOM 5193 C C . LYS B 1 355 ? 23.488 26.305 -21.191 1.00 25.93 373 LYS B C 1
ATOM 5194 O O . LYS B 1 355 ? 23.122 26.934 -20.186 1.00 19.65 373 LYS B O 1
ATOM 5200 N N . GLY B 1 356 ? 22.695 26.070 -22.233 1.00 20.82 374 GLY B N 1
ATOM 5201 C CA . GLY B 1 356 ? 21.321 26.530 -22.245 1.00 20.79 374 GLY B CA 1
ATOM 5202 C C . GLY B 1 356 ? 20.444 25.849 -21.201 1.00 20.13 374 GLY B C 1
ATOM 5203 O O . GLY B 1 356 ? 19.567 26.494 -20.623 1.00 19.89 374 GLY B O 1
ATOM 5204 N N . TYR B 1 357 ? 20.646 24.551 -20.975 1.00 17.50 375 TYR B N 1
ATOM 5205 C CA . TYR B 1 357 ? 19.864 23.854 -19.950 1.00 19.93 375 TYR B CA 1
ATOM 5206 C C . TYR B 1 357 ? 20.293 24.375 -18.584 1.00 21.91 375 TYR B C 1
ATOM 5207 O O . TYR B 1 357 ? 19.466 24.574 -17.689 1.00 22.66 375 TYR B O 1
ATOM 5216 N N . ARG B 1 358 ? 21.591 24.613 -18.434 1.00 22.15 376 ARG B N 1
ATOM 5217 C CA . ARG B 1 358 ? 22.120 25.116 -17.165 1.00 23.77 376 ARG B CA 1
ATOM 5218 C C . ARG B 1 358 ? 21.541 26.493 -16.848 1.00 18.99 376 ARG B C 1
ATOM 5219 O O . ARG B 1 358 ? 21.081 26.742 -15.731 1.00 20.12 376 ARG B O 1
ATOM 5227 N N . ARG B 1 359 ? 21.552 27.37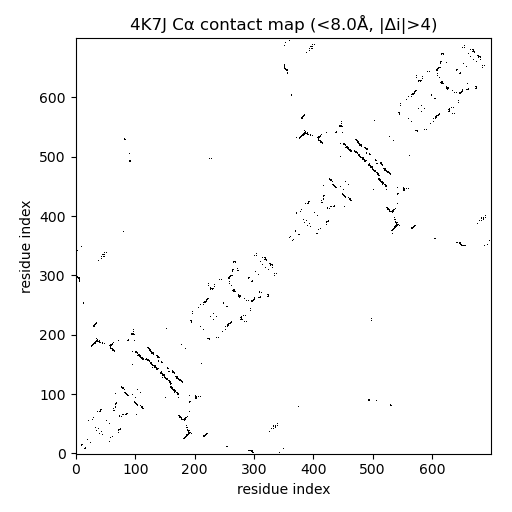9 -17.841 1.00 20.69 377 ARG B N 1
ATOM 5228 C CA . ARG B 1 359 ? 21.004 28.720 -17.686 1.00 19.40 377 ARG B CA 1
ATOM 5229 C C . ARG B 1 359 ? 19.548 28.672 -17.235 1.00 23.36 377 ARG B C 1
ATOM 5230 O O . ARG B 1 359 ? 19.158 29.380 -16.307 1.00 19.03 377 ARG B O 1
ATOM 5238 N N . ALA B 1 360 ? 18.752 27.830 -17.893 1.00 19.28 378 ALA B N 1
ATOM 5239 C CA . ALA B 1 360 ? 17.333 27.699 -17.569 1.00 20.22 378 ALA B CA 1
ATOM 5240 C C . ALA B 1 360 ? 17.111 27.131 -16.160 1.00 18.28 378 ALA B C 1
ATOM 5241 O O . ALA B 1 360 ? 16.306 27.655 -15.374 1.00 17.06 378 ALA B O 1
ATOM 5243 N N . ALA B 1 361 ? 17.828 26.057 -15.849 1.00 14.87 379 ALA B N 1
ATOM 5244 C CA . ALA B 1 361 ? 17.667 25.382 -14.566 1.00 22.44 379 ALA B CA 1
ATOM 5245 C C . ALA B 1 361 ? 18.067 26.279 -13.413 1.00 19.27 379 ALA B C 1
ATOM 5246 O O . ALA B 1 361 ? 17.489 26.200 -12.325 1.00 17.80 379 ALA B O 1
ATOM 5248 N N . GLU B 1 362 ? 19.061 27.128 -13.639 1.00 16.36 380 GLU B N 1
ATOM 5249 C CA . GLU B 1 362 ? 19.481 28.042 -12.587 1.00 21.28 380 GLU B CA 1
ATOM 5250 C C . GLU B 1 362 ? 18.395 29.092 -12.319 1.00 18.67 380 GLU B C 1
ATOM 5251 O O . GLU B 1 362 ? 18.234 29.563 -11.194 1.00 21.02 380 GLU B O 1
ATOM 5257 N N . MET B 1 363 ? 17.636 29.440 -13.349 1.00 17.97 381 MET B N 1
ATOM 5258 C CA . MET B 1 363 ? 16.516 30.353 -13.162 1.00 19.97 381 MET B CA 1
ATOM 5259 C C . MET B 1 363 ? 15.408 29.687 -12.370 1.00 20.43 381 MET B C 1
ATOM 5260 O O . MET B 1 363 ? 14.764 30.330 -11.540 1.00 20.31 381 MET B O 1
ATOM 5265 N N . LEU B 1 364 ? 15.186 28.397 -12.616 1.00 19.52 382 LEU B N 1
ATOM 5266 C CA . LEU B 1 364 ? 14.189 27.684 -11.839 1.00 15.94 382 LEU B CA 1
ATOM 5267 C C . LEU B 1 364 ? 14.631 27.608 -10.382 1.00 19.49 382 LEU B C 1
ATOM 5268 O O . LEU B 1 364 ? 13.820 27.808 -9.484 1.00 16.20 382 LEU B O 1
ATOM 5273 N N . ALA B 1 365 ? 15.915 27.335 -10.159 1.00 18.63 383 ALA B N 1
ATOM 5274 C CA . ALA B 1 365 ? 16.488 27.298 -8.811 1.00 19.42 383 ALA B CA 1
ATOM 5275 C C . ALA B 1 365 ? 16.277 28.631 -8.067 1.00 22.96 383 ALA B C 1
ATOM 5276 O O . ALA B 1 365 ? 15.841 28.650 -6.903 1.00 21.78 383 ALA B O 1
ATOM 5278 N N . ASP B 1 366 ? 16.584 29.731 -8.752 1.00 20.40 384 ASP B N 1
ATOM 5279 C CA . ASP B 1 366 ? 16.354 31.080 -8.234 1.00 18.64 384 ASP B CA 1
ATOM 5280 C C . ASP B 1 366 ? 14.919 31.252 -7.744 1.00 21.93 384 ASP B C 1
ATOM 5281 O O . ASP B 1 366 ? 14.686 31.707 -6.625 1.00 20.34 384 ASP B O 1
ATOM 5286 N N . SER B 1 367 ? 13.966 30.894 -8.602 1.00 17.79 385 SER B N 1
ATOM 5287 C CA . SER B 1 367 ? 12.542 30.963 -8.278 1.00 18.58 385 SER B CA 1
ATOM 5288 C C . SER B 1 367 ? 12.185 30.134 -7.056 1.00 22.83 385 SER B C 1
ATOM 5289 O O . SER B 1 367 ? 11.518 30.617 -6.142 1.00 20.18 385 SER B O 1
ATOM 5292 N N . LEU B 1 368 ? 12.629 28.879 -7.036 1.00 19.80 386 LEU B N 1
ATOM 5293 C CA . LEU B 1 368 ? 12.343 28.008 -5.903 1.00 17.50 386 LEU B CA 1
ATOM 5294 C C . LEU B 1 368 ? 12.927 28.544 -4.599 1.00 20.44 386 LEU B C 1
ATOM 5295 O O . LEU B 1 368 ? 12.273 28.515 -3.563 1.00 22.37 386 LEU B O 1
ATOM 5300 N N . GLU B 1 369 ? 14.163 29.012 -4.647 1.00 21.72 387 GLU B N 1
ATOM 5301 C CA . GLU B 1 369 ? 14.854 29.435 -3.430 1.00 20.48 387 GLU B CA 1
ATOM 5302 C C . GLU B 1 369 ? 14.205 30.683 -2.833 1.00 21.76 387 GLU B C 1
ATOM 5303 O O . GLU B 1 369 ? 14.088 30.813 -1.614 1.00 22.92 387 GLU B O 1
ATOM 5309 N N . GLU B 1 370 ? 13.761 31.581 -3.700 1.00 23.02 388 GLU B N 1
ATOM 5310 C CA . GLU B 1 370 ? 13.069 32.779 -3.264 1.00 24.45 388 GLU B CA 1
ATOM 5311 C C . GLU B 1 370 ? 11.699 32.414 -2.695 1.00 28.56 388 GLU B C 1
ATOM 5312 O O . GLU B 1 370 ? 11.230 33.032 -1.727 1.00 27.08 388 GLU B O 1
ATOM 5318 N N . LEU B 1 371 ? 11.058 31.405 -3.282 1.00 23.22 389 LEU B N 1
ATOM 5319 C CA . LEU B 1 371 ? 9.780 30.937 -2.745 1.00 24.06 389 LEU B CA 1
ATOM 5320 C C . LEU B 1 371 ? 9.951 30.441 -1.299 1.00 24.89 389 LEU B C 1
ATOM 5321 O O . LEU B 1 371 ? 9.193 30.814 -0.401 1.00 26.92 389 LEU B O 1
ATOM 5326 N N . VAL B 1 372 ? 10.968 29.624 -1.074 1.00 20.63 390 VAL B N 1
ATOM 5327 C CA . VAL B 1 372 ? 11.270 29.128 0.273 1.00 28.34 390 VAL B CA 1
ATOM 5328 C C . VAL B 1 372 ? 11.690 30.260 1.227 1.00 34.10 390 VAL B C 1
ATOM 5329 O O . VAL B 1 372 ? 11.212 30.345 2.358 1.00 29.55 390 VAL B O 1
ATOM 5333 N N . ARG B 1 373 ? 12.585 31.127 0.762 1.00 31.21 391 ARG B N 1
ATOM 5334 C CA A ARG B 1 373 ? 13.097 32.219 1.580 0.45 30.47 391 ARG B CA 1
ATOM 5335 C CA B ARG B 1 373 ? 13.095 32.219 1.584 0.55 30.48 391 ARG B CA 1
ATOM 5336 C C . ARG B 1 373 ? 11.984 33.153 2.057 1.00 31.98 391 ARG B C 1
ATOM 5337 O O . ARG B 1 373 ? 11.974 33.593 3.212 1.00 30.35 391 ARG B O 1
ATOM 5352 N N . SER B 1 374 ? 11.041 33.447 1.172 1.00 25.00 392 SER B N 1
ATOM 5353 C CA . SER B 1 374 ? 9.955 34.344 1.530 1.00 29.77 392 SER B CA 1
ATOM 5354 C C . SER B 1 374 ? 8.844 33.655 2.337 1.00 32.41 392 SER B C 1
ATOM 5355 O O . SER B 1 374 ? 8.052 34.325 2.997 1.00 36.33 392 SER B O 1
ATOM 5358 N N . ALA B 1 375 ? 8.799 32.327 2.302 1.00 34.81 393 ALA B N 1
ATOM 5359 C CA . ALA B 1 375 ? 7.791 31.578 3.064 1.00 34.18 393 ALA B CA 1
ATOM 5360 C C . ALA B 1 375 ? 8.068 31.535 4.575 1.00 28.55 393 ALA B C 1
ATOM 5361 O O . ALA B 1 375 ? 9.201 31.329 5.015 1.00 34.50 393 ALA B O 1
#

Nearest PDB structures (foldseek):
  4k7j-assembly1_A  TM=9.977E-01  e=5.060E-76  Neisseria meningitidis 4119
  8gld-assembly2_B  TM=8.411E-01  e=1.273E-30  Campylobacter jejuni subsp. jejuni 81-176
  4q9a-assembly1_B  TM=7.652E-01  e=1.034E-05  Parabacteroides merdae ATCC 43184
  5b5s-assembly1_A  TM=7.397E-01  e=2.378E-05  Talaromyces pinophilus
  2wao-assembly1_A  TM=4.344E-01  e=1.124E-07  Acetivibrio thermocellus

Secondary structure (DSSP, 8-state):
--EEESS-GGGSHHHHHHHHHHTT---EEEEEEEESHHHHTSHHHHHHHHHHHHHH-B---EEE-SS--TT---SSEEEEES-EEEETTTB-S-PPTTSEEEE--TTEEEEEEESS---SPEEEEEEEEESSTT-EEEETTEEEE-SSSSSEEEEEEE-SSEEEEESS-EEEEEEEEE-TT-EEEEEEEE-TT--GGGGGGS-TTHHHHHHTT--SEEEEE--HHHHT-TT--HHHHHHHHHHHHHHHHHH-TT-EEEEEEPPP--S---STT----TTHHHHHHHHHHHHHHTT-EEEEHHHHTTSSS-HHHHHHTTSB-TTSSSB-HHHHHHHHHHHHHHHHHHHHT-/--EEESS-GGGSHHHHHHHHHHTT---EEEEEEEESHHHHT-HHHHHHHHHHHHHH-B-EEEEE-SS--TT---TTEEEEE--EEEETTT--S---TTSEEEE--TTEEEEEEESS----EEEEEEEEEESSTT-EEEETTEEEE--SSSSEEEEEEEESSEEEEESS-EEEEEEEEE-TT-EEEEEEEE-TT--GGGGGGS-TTHHHHHHHHT-SEEEEE--HHHHT-TT--HHHHHHHHHHHHHHHHHH-TT-EEEEEEPPP--SB--SSS-B--TTHHHHHHHHHHHHHHTT-EEEEHHHHHTSSS-HHHHHHTTSB-TTSSSB-HHHHHHHHHHHHHHHHHHHHH-